Protein AF-A0A858BVH3-F1 (afdb_monomer)

Nearest PDB structures (foldseek):
  2efl-assembly1_A-2  TM=3.278E-01  e=1.982E-01  Homo sapiens
  2efk-assembly1_A-2  TM=3.017E-01  e=2.622E-01  Homo sapiens
  3zx6-assembly1_A  TM=2.547E-01  e=2.622E-01  Archaeoglobus fulgidus DSM 4304
  3ja6-assembly1_I  TM=2.538E-01  e=6.075E-01  Escherichia coli
  3zx6-assembly1_B  TM=1.962E-01  e=3.635E-01  Archaeoglobus fulgidus DSM 4304

Radius of gyration: 40.24 Å; Cα contacts (8 Å, |Δi|>4): 440; chains: 1; bounding box: 74×75×121 Å

Structure (mmCIF, N/CA/C/O backbone):
data_AF-A0A858BVH3-F1
#
_entry.id   AF-A0A858BVH3-F1
#
loop_
_atom_site.group_PDB
_atom_site.id
_atom_site.type_symbol
_atom_site.label_atom_id
_atom_site.label_alt_id
_atom_site.label_comp_id
_atom_site.label_asym_id
_atom_site.label_entity_id
_atom_site.label_seq_id
_atom_site.pdbx_PDB_ins_code
_atom_site.Cartn_x
_atom_site.Cartn_y
_atom_site.Cartn_z
_atom_site.occupancy
_atom_site.B_iso_or_equiv
_atom_site.auth_seq_id
_atom_site.auth_comp_id
_atom_site.auth_asym_id
_atom_site.auth_atom_id
_atom_site.pdbx_PDB_model_num
ATOM 1 N N . MET A 1 1 ? 40.491 -11.466 -85.757 1.00 37.19 1 MET A N 1
ATOM 2 C CA . MET A 1 1 ? 39.131 -11.125 -86.242 1.00 37.19 1 MET A CA 1
ATOM 3 C C . MET A 1 1 ? 38.175 -10.944 -85.047 1.00 37.19 1 MET A C 1
ATOM 5 O O . MET A 1 1 ? 37.737 -11.928 -84.461 1.00 37.19 1 MET A O 1
ATOM 9 N N . LYS A 1 2 ? 37.910 -9.702 -84.601 1.00 41.78 2 LYS A N 1
ATOM 10 C CA . LYS A 1 2 ? 36.981 -9.393 -83.487 1.00 41.78 2 LYS A CA 1
ATOM 11 C C . LYS A 1 2 ? 35.532 -9.495 -83.993 1.00 41.78 2 LYS A C 1
ATOM 13 O O . LYS A 1 2 ? 35.027 -8.545 -84.582 1.00 41.78 2 LYS A O 1
ATOM 18 N N . ARG A 1 3 ? 34.856 -10.633 -83.785 1.00 49.12 3 ARG A N 1
ATOM 19 C CA . ARG A 1 3 ? 33.403 -10.736 -84.029 1.00 49.12 3 ARG A CA 1
ATOM 20 C C . ARG A 1 3 ? 32.674 -9.836 -83.024 1.00 49.12 3 ARG A C 1
ATOM 22 O O . ARG A 1 3 ? 32.683 -10.124 -81.826 1.00 49.12 3 ARG A O 1
ATOM 29 N N . ARG A 1 4 ? 32.108 -8.724 -83.509 1.00 50.09 4 ARG A N 1
ATOM 30 C CA . ARG A 1 4 ? 31.232 -7.832 -82.734 1.00 50.09 4 ARG A CA 1
ATOM 31 C C . ARG A 1 4 ? 30.025 -8.644 -82.255 1.00 50.09 4 ARG A C 1
ATOM 33 O O . ARG A 1 4 ? 29.442 -9.392 -83.036 1.00 50.09 4 ARG A O 1
ATOM 40 N N . LEU A 1 5 ? 29.700 -8.540 -80.967 1.00 52.97 5 LEU A N 1
ATOM 41 C CA . LEU A 1 5 ? 28.503 -9.168 -80.411 1.00 52.97 5 LEU A CA 1
ATOM 42 C C . LEU A 1 5 ? 27.253 -8.602 -81.095 1.00 52.97 5 LEU A C 1
ATOM 44 O O . LEU A 1 5 ? 27.209 -7.414 -81.416 1.00 52.97 5 LEU A O 1
ATOM 48 N N . SER A 1 6 ? 26.213 -9.427 -81.253 1.00 64.69 6 SER A N 1
ATOM 49 C CA . SER A 1 6 ? 24.897 -8.890 -81.594 1.00 64.69 6 SER A CA 1
ATOM 50 C C . SER A 1 6 ? 24.376 -8.077 -80.404 1.00 64.69 6 SER A C 1
ATOM 52 O O . SER A 1 6 ? 24.462 -8.503 -79.245 1.00 64.69 6 SER A O 1
ATOM 54 N N . ILE A 1 7 ? 23.813 -6.907 -80.688 1.00 62.25 7 ILE A N 1
ATOM 55 C CA . ILE A 1 7 ? 23.300 -5.969 -79.679 1.00 62.25 7 ILE A CA 1
ATOM 56 C C . ILE A 1 7 ? 22.256 -6.646 -78.761 1.00 62.25 7 ILE A C 1
ATOM 58 O O . ILE A 1 7 ? 22.158 -6.315 -77.581 1.00 62.25 7 ILE A O 1
ATOM 62 N N . ARG A 1 8 ? 21.515 -7.650 -79.259 1.00 60.47 8 ARG A N 1
ATOM 63 C CA . ARG A 1 8 ? 20.516 -8.411 -78.481 1.00 60.47 8 ARG A CA 1
ATOM 64 C C . ARG A 1 8 ? 21.138 -9.258 -77.368 1.00 60.47 8 ARG A C 1
ATOM 66 O O . ARG A 1 8 ? 20.662 -9.224 -76.239 1.00 60.47 8 ARG A O 1
ATOM 73 N N . THR A 1 9 ? 22.231 -9.962 -77.657 1.00 63.75 9 THR A N 1
ATOM 74 C CA . THR A 1 9 ? 22.931 -10.801 -76.665 1.00 63.75 9 THR A CA 1
ATOM 75 C C . THR A 1 9 ? 23.611 -9.981 -75.567 1.00 63.75 9 THR A C 1
ATOM 77 O O . THR A 1 9 ? 23.635 -10.402 -74.415 1.00 63.75 9 THR A O 1
ATOM 80 N N . GLN A 1 10 ? 24.094 -8.776 -75.889 1.00 63.91 10 GLN A N 1
ATOM 81 C CA . GLN A 1 10 ? 24.651 -7.853 -74.891 1.00 63.91 10 GLN A CA 1
ATOM 82 C C . GLN A 1 10 ? 23.576 -7.322 -73.939 1.00 63.91 10 GLN A C 1
ATOM 84 O O . GLN A 1 10 ? 23.801 -7.265 -72.733 1.00 63.91 10 GLN A O 1
ATOM 89 N N . LYS A 1 11 ? 22.394 -6.983 -74.469 1.00 68.25 11 LYS A N 1
ATOM 90 C CA . LYS A 1 11 ? 21.264 -6.492 -73.670 1.00 68.25 11 LYS A CA 1
ATOM 91 C C . LYS A 1 11 ? 20.731 -7.555 -72.707 1.00 68.25 11 LYS A C 1
ATOM 93 O O . LYS A 1 11 ? 20.539 -7.252 -71.537 1.00 68.25 11 LYS A O 1
ATOM 98 N N . LEU A 1 12 ? 20.560 -8.799 -73.161 1.00 71.31 12 LEU A N 1
ATOM 99 C CA . LEU A 1 12 ? 20.109 -9.901 -72.297 1.00 71.31 12 LEU A CA 1
ATOM 100 C C . LEU A 1 12 ? 21.093 -10.185 -71.156 1.00 71.31 12 LEU A C 1
ATOM 102 O O . LEU A 1 12 ? 20.678 -10.378 -70.016 1.00 71.31 12 LEU A O 1
ATOM 106 N N . MET A 1 13 ? 22.395 -10.146 -71.446 1.00 66.31 13 MET A N 1
ATOM 107 C CA . MET A 1 13 ? 23.430 -10.366 -70.438 1.00 66.31 13 MET A CA 1
ATOM 108 C C . MET A 1 13 ? 23.446 -9.239 -69.399 1.00 66.31 13 MET A C 1
ATOM 110 O O . MET A 1 13 ? 23.455 -9.517 -68.202 1.00 66.31 13 MET A O 1
ATOM 114 N N . ALA A 1 14 ? 23.358 -7.982 -69.844 1.00 69.56 14 ALA A N 1
ATOM 115 C CA . ALA A 1 14 ? 23.254 -6.832 -68.949 1.00 69.56 14 ALA A CA 1
ATOM 116 C C . ALA A 1 14 ? 22.016 -6.931 -68.041 1.00 69.56 14 ALA A C 1
ATOM 118 O O . ALA A 1 14 ? 22.135 -6.764 -66.832 1.00 69.56 14 ALA A O 1
ATOM 119 N N . VAL A 1 15 ? 20.855 -7.294 -68.595 1.00 74.06 15 VAL A N 1
ATOM 120 C CA . VAL A 1 15 ? 19.613 -7.468 -67.825 1.00 74.06 15 VAL A CA 1
ATOM 121 C C . VAL A 1 15 ? 19.731 -8.607 -66.810 1.00 74.06 15 VAL A C 1
ATOM 123 O O . VAL A 1 15 ? 19.368 -8.414 -65.656 1.00 74.06 15 VAL A O 1
ATOM 126 N N . SER A 1 16 ? 20.293 -9.764 -67.182 1.00 70.06 16 SER A N 1
ATOM 127 C CA . SER A 1 16 ? 20.483 -10.879 -66.238 1.00 70.06 16 SER A CA 1
ATOM 128 C C . SER A 1 16 ? 21.439 -10.539 -65.095 1.00 70.06 16 SER A C 1
ATOM 130 O O . SER A 1 16 ? 21.241 -10.994 -63.974 1.00 70.06 16 SER A O 1
ATOM 132 N N . LEU A 1 17 ? 22.454 -9.713 -65.362 1.00 72.75 17 LEU A N 1
ATOM 133 C CA . LEU A 1 17 ? 23.452 -9.322 -64.373 1.00 72.75 17 LEU A CA 1
ATOM 134 C C . LEU A 1 17 ? 22.878 -8.278 -63.405 1.00 72.75 17 LEU A C 1
ATOM 136 O O . LEU A 1 17 ? 23.129 -8.358 -62.207 1.00 72.75 17 LEU A O 1
ATOM 140 N N . ILE A 1 18 ? 22.036 -7.369 -63.907 1.00 74.62 18 ILE A N 1
ATOM 141 C CA . ILE A 1 18 ? 21.257 -6.429 -63.089 1.00 74.62 18 ILE A CA 1
ATOM 142 C C . ILE A 1 18 ? 20.231 -7.178 -62.230 1.00 74.62 18 ILE A C 1
ATOM 144 O O . ILE A 1 18 ? 20.119 -6.900 -61.041 1.00 74.62 18 ILE A O 1
ATOM 148 N N . LEU A 1 19 ? 19.516 -8.153 -62.800 1.00 71.38 19 LEU A N 1
ATOM 149 C CA . LEU A 1 19 ? 18.526 -8.946 -62.071 1.00 71.38 19 LEU A CA 1
ATOM 150 C C . LEU A 1 19 ? 19.187 -9.819 -60.999 1.00 71.38 19 LEU A C 1
ATOM 152 O O . LEU A 1 19 ? 18.694 -9.888 -59.879 1.00 71.38 19 LEU A O 1
ATOM 156 N N . ALA A 1 20 ? 20.332 -10.431 -61.311 1.00 67.69 20 ALA A N 1
ATOM 157 C CA . ALA A 1 20 ? 21.119 -11.170 -60.336 1.00 67.69 20 ALA A CA 1
ATOM 158 C C . ALA A 1 20 ? 21.580 -10.262 -59.195 1.00 67.69 20 ALA A C 1
ATOM 160 O O . ALA A 1 20 ? 21.398 -10.636 -58.046 1.00 67.69 20 ALA A O 1
ATOM 161 N N . LEU A 1 21 ? 22.099 -9.066 -59.502 1.00 68.81 21 LEU A N 1
ATOM 162 C CA . LEU A 1 21 ? 22.533 -8.084 -58.505 1.00 68.81 21 LEU A CA 1
ATOM 163 C C . LEU A 1 21 ? 21.367 -7.598 -57.632 1.00 68.81 21 LEU A C 1
ATOM 165 O O . LEU A 1 21 ? 21.525 -7.478 -56.421 1.00 68.81 21 LEU A O 1
ATOM 169 N N . LEU A 1 22 ? 20.186 -7.390 -58.221 1.00 66.81 22 LEU A N 1
ATOM 170 C CA . LEU A 1 22 ? 18.959 -7.082 -57.486 1.00 66.81 22 LEU A CA 1
ATOM 171 C C . LEU A 1 22 ? 18.534 -8.236 -56.578 1.00 66.81 22 LEU A C 1
ATOM 173 O O . LEU A 1 22 ? 18.167 -7.986 -55.441 1.00 66.81 22 LEU A O 1
ATOM 177 N N . ILE A 1 23 ? 18.613 -9.490 -57.025 1.00 65.69 23 ILE A N 1
ATOM 178 C CA . ILE A 1 23 ? 18.248 -10.648 -56.201 1.00 65.69 23 ILE A CA 1
ATOM 179 C C . ILE A 1 23 ? 19.253 -10.834 -55.055 1.00 65.69 23 ILE A C 1
ATOM 181 O O . ILE A 1 23 ? 18.830 -11.015 -53.919 1.00 65.69 23 ILE A O 1
ATOM 185 N N . THR A 1 24 ? 20.567 -10.719 -55.282 1.00 63.28 24 THR A N 1
ATOM 186 C CA . THR A 1 24 ? 21.549 -10.840 -54.186 1.00 63.28 24 THR A CA 1
ATOM 187 C C . THR A 1 24 ? 21.488 -9.693 -53.185 1.00 63.28 24 THR A C 1
ATOM 189 O O . THR A 1 24 ? 21.790 -9.926 -52.019 1.00 63.28 24 THR A O 1
ATOM 192 N N . PHE A 1 25 ? 21.104 -8.478 -53.589 1.00 63.38 25 PHE A N 1
ATOM 193 C CA . PHE A 1 25 ? 20.964 -7.358 -52.650 1.00 63.38 25 PHE A CA 1
ATOM 194 C C . PHE A 1 25 ? 19.579 -7.272 -51.999 1.00 63.38 25 PHE A C 1
ATOM 196 O O . PHE A 1 25 ? 19.498 -6.997 -50.807 1.00 63.38 25 PHE A O 1
ATOM 203 N N . ALA A 1 26 ? 18.497 -7.512 -52.742 1.00 59.91 26 ALA A N 1
ATOM 204 C CA . ALA A 1 26 ? 17.128 -7.337 -52.255 1.00 59.91 26 ALA A CA 1
ATOM 205 C C . ALA A 1 26 ? 16.544 -8.600 -51.603 1.00 59.91 26 ALA A C 1
ATOM 207 O O . ALA A 1 26 ? 15.734 -8.488 -50.689 1.00 59.91 26 ALA A O 1
ATOM 208 N N . CYS A 1 27 ? 16.944 -9.807 -52.019 1.00 57.19 27 CYS A N 1
ATOM 209 C CA . CYS A 1 27 ? 16.386 -11.041 -51.457 1.00 57.19 27 CYS A CA 1
ATOM 210 C C . CYS A 1 27 ? 16.773 -11.264 -49.982 1.00 57.19 27 CYS A C 1
ATOM 212 O O . CYS A 1 27 ? 15.894 -11.657 -49.217 1.00 57.19 27 CYS A O 1
ATOM 214 N N . PRO A 1 28 ? 18.002 -10.943 -49.521 1.00 58.09 28 PRO A N 1
ATOM 215 C CA . PRO A 1 28 ? 18.318 -10.973 -48.091 1.00 58.09 28 PRO A CA 1
ATOM 216 C C . PRO A 1 28 ? 17.489 -9.976 -47.268 1.00 58.09 28 PRO A C 1
ATOM 218 O O . PRO A 1 28 ? 17.158 -10.262 -46.125 1.00 58.09 28 PRO A O 1
ATOM 221 N N . TRP A 1 29 ? 17.099 -8.836 -47.854 1.00 53.09 29 TRP A N 1
ATOM 222 C CA . TRP A 1 29 ? 16.215 -7.857 -47.203 1.00 53.09 29 TRP A CA 1
ATOM 223 C C . TRP A 1 29 ? 14.761 -8.344 -47.090 1.00 53.09 29 TRP A C 1
ATOM 225 O O . TRP A 1 29 ? 14.029 -7.885 -46.218 1.00 53.09 29 TRP A O 1
ATOM 235 N N . LEU A 1 30 ? 14.333 -9.255 -47.969 1.00 51.47 30 LEU A N 1
ATOM 236 C CA . LEU A 1 30 ? 12.972 -9.798 -48.000 1.00 51.47 30 LEU A CA 1
ATOM 237 C C . LEU A 1 30 ? 12.827 -11.114 -47.214 1.00 51.47 30 LEU A C 1
ATOM 239 O O . LEU A 1 30 ? 11.741 -11.388 -46.710 1.00 51.47 30 LEU A O 1
ATOM 243 N N . ALA A 1 31 ? 13.888 -11.925 -47.121 1.00 50.78 31 ALA A N 1
ATOM 244 C CA . ALA A 1 31 ? 13.842 -13.275 -46.547 1.00 50.78 31 ALA A CA 1
ATOM 245 C C . ALA A 1 31 ? 13.867 -13.303 -45.010 1.00 50.78 31 ALA A C 1
ATOM 247 O O . ALA A 1 31 ? 13.217 -14.149 -44.402 1.00 50.78 31 ALA A O 1
ATOM 248 N N . GLU A 1 32 ? 14.563 -12.363 -44.373 1.00 50.22 32 GLU A N 1
ATOM 249 C CA . GLU A 1 32 ? 14.630 -12.260 -42.915 1.00 50.22 32 GLU A CA 1
ATOM 250 C C . GLU A 1 32 ? 14.081 -10.901 -42.501 1.00 50.22 32 GLU A C 1
ATOM 252 O O . GLU A 1 32 ? 14.808 -9.930 -42.293 1.00 50.22 32 GLU A O 1
ATOM 257 N N . GLY A 1 33 ? 12.753 -10.802 -42.428 1.00 50.38 33 GLY A N 1
ATOM 258 C CA . GLY A 1 33 ? 12.123 -9.619 -41.864 1.00 50.38 33 GLY A CA 1
ATOM 259 C C . GLY A 1 33 ? 12.747 -9.296 -40.502 1.00 50.38 33 GLY A C 1
ATOM 260 O O . GLY A 1 33 ? 12.767 -10.163 -39.629 1.00 50.38 33 GLY A O 1
ATOM 261 N N . ARG A 1 34 ? 13.147 -8.023 -40.327 1.00 60.69 34 ARG A N 1
ATOM 262 C CA . ARG A 1 34 ? 13.648 -7.362 -39.096 1.00 60.69 34 ARG A CA 1
ATOM 263 C C . ARG A 1 34 ? 15.181 -7.267 -38.991 1.00 60.69 34 ARG A C 1
ATOM 265 O O . ARG A 1 34 ? 15.801 -7.828 -38.094 1.00 60.69 34 ARG A O 1
ATOM 272 N N . THR A 1 35 ? 15.785 -6.456 -39.859 1.00 63.06 35 THR A N 1
ATOM 273 C CA . THR A 1 35 ? 17.241 -6.234 -39.974 1.00 63.06 35 THR A CA 1
ATOM 274 C C . THR A 1 35 ? 17.842 -5.292 -38.917 1.00 63.06 35 THR A C 1
ATOM 276 O O . THR A 1 35 ? 18.883 -4.682 -39.159 1.00 63.06 35 THR A O 1
ATOM 279 N N . GLY A 1 36 ? 17.218 -5.120 -37.750 1.00 74.19 36 GLY A N 1
ATOM 280 C CA . GLY A 1 36 ? 17.756 -4.234 -36.720 1.00 74.19 36 GLY A CA 1
ATOM 281 C C . GLY A 1 36 ? 17.126 -4.384 -35.343 1.00 74.19 36 GLY A C 1
ATOM 282 O O . GLY A 1 36 ? 16.128 -5.085 -35.153 1.00 74.19 36 GLY A O 1
ATOM 283 N N . SER A 1 37 ? 17.736 -3.732 -34.364 1.00 85.62 37 SER A N 1
ATOM 284 C CA . SER A 1 37 ? 17.243 -3.680 -32.996 1.00 85.62 37 SER A CA 1
ATOM 285 C C . SER A 1 37 ? 17.639 -2.373 -32.319 1.00 85.62 37 SER A C 1
ATOM 287 O O . SER A 1 37 ? 18.679 -1.786 -32.618 1.00 85.62 37 SER A O 1
ATOM 289 N N . ALA A 1 38 ? 16.794 -1.909 -31.402 1.00 90.69 38 ALA A N 1
ATOM 290 C CA . ALA A 1 38 ? 17.162 -0.869 -30.453 1.00 90.69 38 ALA A CA 1
ATOM 291 C C . ALA A 1 38 ? 17.469 -1.501 -29.096 1.00 90.69 38 ALA A C 1
ATOM 293 O O . ALA A 1 38 ? 16.619 -2.192 -28.533 1.00 90.69 38 ALA A O 1
ATOM 294 N N . THR A 1 39 ? 18.649 -1.220 -28.564 1.00 90.31 39 THR A N 1
ATOM 295 C CA . THR A 1 39 ? 19.112 -1.713 -27.270 1.00 90.31 39 THR A CA 1
ATOM 296 C C . THR A 1 39 ? 19.153 -0.569 -26.266 1.00 90.31 39 THR A C 1
ATOM 298 O O . THR A 1 39 ? 19.660 0.510 -26.570 1.00 90.31 39 THR A O 1
ATOM 301 N N . THR A 1 40 ? 18.652 -0.821 -25.060 1.00 92.69 40 THR A N 1
ATOM 302 C CA . THR A 1 40 ? 18.800 0.059 -23.897 1.00 92.69 40 THR A CA 1
ATOM 303 C C . THR A 1 40 ? 19.316 -0.757 -22.720 1.00 92.69 40 THR A C 1
ATOM 305 O O . THR A 1 40 ? 18.850 -1.870 -22.493 1.00 92.69 40 THR A O 1
ATOM 308 N N . TYR A 1 41 ? 20.258 -0.202 -21.961 1.00 90.12 41 TYR A N 1
ATOM 309 C CA . TYR A 1 41 ? 20.779 -0.835 -20.750 1.00 90.12 41 TYR A CA 1
ATOM 310 C C . TYR A 1 41 ? 20.089 -0.244 -19.525 1.00 90.12 41 TYR A C 1
ATOM 312 O O . TYR A 1 41 ? 19.998 0.981 -19.416 1.00 90.12 41 TYR A O 1
ATOM 320 N N . ILE A 1 42 ? 19.624 -1.106 -18.625 1.00 90.62 42 ILE A N 1
ATOM 321 C CA . ILE A 1 42 ? 19.049 -0.739 -17.330 1.00 90.62 42 ILE A CA 1
ATOM 322 C C . ILE A 1 42 ? 19.955 -1.310 -16.246 1.00 90.62 42 ILE A C 1
ATOM 324 O O . ILE A 1 42 ? 20.278 -2.494 -16.288 1.00 90.62 42 ILE A O 1
ATOM 328 N N . SER A 1 43 ? 20.329 -0.483 -15.277 1.00 89.62 43 SER A N 1
ATOM 329 C CA . SER A 1 43 ? 20.987 -0.929 -14.051 1.00 89.62 43 SER A CA 1
ATOM 330 C C . SER A 1 43 ? 20.131 -0.535 -12.856 1.00 89.62 43 SER A C 1
ATOM 332 O O . SER A 1 43 ? 19.793 0.639 -12.682 1.00 89.62 43 SER A O 1
ATOM 334 N N . LEU A 1 44 ? 19.745 -1.539 -12.077 1.00 89.56 44 LEU A N 1
ATOM 335 C CA . LEU A 1 44 ? 18.963 -1.442 -10.855 1.00 89.56 44 LEU A CA 1
ATOM 336 C C . LEU A 1 44 ? 19.913 -1.681 -9.684 1.00 89.56 44 LEU A C 1
ATOM 338 O O . LEU A 1 44 ? 20.411 -2.791 -9.514 1.00 89.56 44 LEU A O 1
ATOM 342 N N . ALA A 1 45 ? 20.184 -0.643 -8.897 1.00 85.12 45 ALA A N 1
ATOM 343 C CA . ALA A 1 45 ? 21.139 -0.704 -7.791 1.00 85.12 45 ALA A CA 1
ATOM 344 C C . ALA A 1 45 ? 20.500 -0.410 -6.423 1.00 85.12 45 ALA A C 1
ATOM 346 O O . ALA A 1 45 ? 21.199 -0.010 -5.496 1.00 85.12 45 ALA A O 1
ATOM 347 N N . PHE A 1 46 ? 19.179 -0.559 -6.298 1.00 84.25 46 PHE A N 1
ATOM 348 C CA . PHE A 1 46 ? 18.479 -0.415 -5.021 1.00 84.25 46 PHE A CA 1
ATOM 349 C C . PHE A 1 46 ? 18.674 -1.633 -4.112 1.00 84.25 46 PHE A C 1
ATOM 351 O O . PHE A 1 46 ? 19.083 -2.707 -4.554 1.00 84.25 46 PHE A O 1
ATOM 358 N N . ASP A 1 47 ? 18.400 -1.450 -2.827 1.00 81.88 47 ASP A N 1
ATOM 359 C CA . ASP A 1 47 ? 18.667 -2.460 -1.805 1.00 81.88 47 ASP A CA 1
ATOM 360 C C . ASP A 1 47 ? 17.753 -3.684 -2.024 1.00 81.88 47 ASP A C 1
ATOM 362 O O . ASP A 1 47 ? 16.588 -3.535 -2.387 1.00 81.88 47 ASP A O 1
ATOM 366 N N . GLY A 1 48 ? 18.292 -4.899 -1.871 1.00 80.94 48 GLY A N 1
ATOM 367 C CA . GLY A 1 48 ? 17.578 -6.161 -2.133 1.00 80.94 48 GLY A CA 1
ATOM 368 C C . GLY A 1 48 ? 17.740 -6.732 -3.550 1.00 80.94 48 GLY A C 1
ATOM 369 O O . GLY A 1 48 ? 17.658 -7.947 -3.724 1.00 80.94 48 GLY A O 1
ATOM 370 N N . ILE A 1 49 ? 18.097 -5.925 -4.560 1.00 83.62 49 ILE A N 1
ATOM 371 C CA . ILE A 1 49 ? 18.206 -6.413 -5.952 1.00 83.62 49 ILE A CA 1
ATOM 372 C C . ILE A 1 49 ? 19.264 -7.515 -6.134 1.00 83.62 49 ILE A C 1
ATOM 374 O O . ILE A 1 49 ? 19.086 -8.437 -6.929 1.00 83.62 49 ILE A O 1
ATOM 378 N N . GLY A 1 50 ? 20.357 -7.450 -5.365 1.00 77.44 50 GLY A N 1
ATOM 379 C CA . GLY A 1 50 ? 21.414 -8.467 -5.359 1.00 77.44 50 GLY A CA 1
ATOM 380 C C . GLY A 1 50 ? 20.981 -9.801 -4.746 1.00 77.44 50 GLY A C 1
ATOM 381 O O . GLY A 1 50 ? 21.613 -10.820 -5.002 1.00 77.44 50 GLY A O 1
ATOM 382 N N . GLU A 1 51 ? 19.890 -9.802 -3.985 1.00 81.38 51 GLU A N 1
ATOM 383 C CA . GLU A 1 51 ? 19.264 -10.985 -3.388 1.00 81.38 51 GLU A CA 1
ATOM 384 C C . GLU A 1 51 ? 18.064 -11.471 -4.219 1.00 81.38 51 GLU A C 1
ATOM 386 O O . GLU A 1 51 ? 17.369 -12.402 -3.825 1.00 81.38 51 GLU A O 1
ATOM 391 N N . GLY A 1 52 ? 17.813 -10.852 -5.381 1.00 82.56 52 GLY A N 1
ATOM 392 C CA . GLY A 1 52 ? 16.649 -11.158 -6.210 1.00 82.56 52 GLY A CA 1
ATOM 393 C C . GLY A 1 52 ? 15.347 -10.596 -5.649 1.00 82.56 52 GLY A C 1
ATOM 394 O O . GLY A 1 52 ? 14.279 -11.127 -5.962 1.00 82.56 52 GLY A O 1
ATOM 395 N N . LEU A 1 53 ? 15.432 -9.549 -4.824 1.00 86.75 53 LEU A N 1
ATOM 396 C CA . LEU A 1 53 ? 14.287 -8.885 -4.219 1.00 86.75 53 LEU A CA 1
ATOM 397 C C . LEU A 1 53 ? 13.996 -7.531 -4.880 1.00 86.75 53 LEU A C 1
ATOM 399 O O . LEU A 1 53 ? 14.897 -6.829 -5.343 1.00 86.75 53 LEU A O 1
ATOM 403 N N . ASP A 1 54 ? 12.719 -7.168 -4.936 1.00 86.69 54 ASP A N 1
ATOM 404 C CA . ASP A 1 54 ? 12.262 -5.841 -5.329 1.00 86.69 54 ASP A CA 1
ATOM 405 C C . ASP A 1 54 ? 12.485 -4.831 -4.185 1.00 86.69 54 ASP A C 1
ATOM 407 O O . ASP A 1 54 ? 12.876 -5.181 -3.070 1.00 86.69 54 ASP A O 1
ATOM 411 N N . SER A 1 55 ? 12.190 -3.552 -4.431 1.00 80.88 55 SER A N 1
ATOM 412 C CA . SER A 1 55 ? 12.331 -2.484 -3.426 1.00 80.88 55 SER A CA 1
ATOM 413 C C . SER A 1 55 ? 11.419 -2.624 -2.192 1.00 80.88 55 SER A C 1
ATOM 415 O O . SER A 1 55 ? 11.452 -1.775 -1.303 1.00 80.88 55 SER A O 1
ATOM 417 N N . LYS A 1 56 ? 10.548 -3.636 -2.161 1.00 78.31 56 LYS A N 1
ATOM 418 C CA . LYS A 1 56 ? 9.634 -3.960 -1.062 1.00 78.31 56 LYS A CA 1
ATOM 419 C C . LYS A 1 56 ? 9.996 -5.273 -0.360 1.00 78.31 56 LYS A C 1
ATOM 421 O O . LYS A 1 56 ? 9.338 -5.614 0.621 1.00 78.31 56 LYS A O 1
ATOM 426 N N . GLY A 1 57 ? 11.012 -5.991 -0.837 1.00 79.25 57 GLY A N 1
ATOM 427 C CA . GLY A 1 57 ? 11.410 -7.296 -0.318 1.00 79.25 57 GLY A CA 1
ATOM 428 C C . GLY A 1 57 ? 10.641 -8.486 -0.906 1.00 79.25 57 GLY A C 1
ATOM 429 O O . GLY A 1 57 ? 10.791 -9.594 -0.397 1.00 79.25 57 GLY A O 1
ATOM 430 N N . ASN A 1 58 ? 9.825 -8.300 -1.950 1.00 84.62 58 ASN A N 1
ATOM 431 C CA . ASN A 1 58 ? 9.221 -9.409 -2.701 1.00 84.62 58 ASN A CA 1
ATOM 432 C C . ASN A 1 58 ? 10.188 -9.927 -3.767 1.00 84.62 58 ASN A C 1
ATOM 434 O O . ASN A 1 58 ? 11.193 -9.291 -4.054 1.00 84.62 58 ASN A O 1
ATOM 438 N N . HIS A 1 59 ? 9.875 -11.051 -4.411 1.00 87.25 59 HIS A N 1
ATOM 439 C CA . HIS A 1 59 ? 10.690 -11.551 -5.518 1.00 87.25 59 HIS A CA 1
ATOM 440 C C . HIS A 1 59 ? 10.666 -10.594 -6.720 1.00 87.25 59 HIS A C 1
ATOM 442 O O . HIS A 1 59 ? 9.599 -10.216 -7.197 1.00 87.25 59 HIS A O 1
ATOM 448 N N . PHE A 1 60 ? 11.844 -10.234 -7.225 1.00 88.81 60 PHE A N 1
ATOM 449 C CA . PHE A 1 60 ? 11.989 -9.364 -8.386 1.00 88.81 60 PHE A CA 1
ATOM 450 C C . PHE A 1 60 ? 11.885 -10.149 -9.700 1.00 88.81 60 PHE A C 1
ATOM 452 O O . PHE A 1 60 ? 12.681 -11.056 -9.947 1.00 88.81 60 PHE A O 1
ATOM 459 N N . ASP A 1 61 ? 10.976 -9.739 -10.591 1.00 89.88 61 ASP A N 1
ATOM 460 C CA . ASP A 1 61 ? 10.873 -10.279 -11.952 1.00 89.88 61 ASP A CA 1
ATOM 461 C C . ASP A 1 61 ? 11.018 -9.183 -13.019 1.00 89.88 61 ASP A C 1
ATOM 463 O O . ASP A 1 61 ? 10.097 -8.424 -13.318 1.00 89.88 61 ASP A O 1
ATOM 467 N N . ILE A 1 62 ? 12.171 -9.154 -13.693 1.00 89.75 62 ILE A N 1
ATOM 468 C CA . ILE A 1 62 ? 12.409 -8.240 -14.820 1.00 89.75 62 ILE A CA 1
ATOM 469 C C . ILE A 1 62 ? 11.416 -8.445 -15.978 1.00 89.75 62 ILE A C 1
ATOM 471 O O . ILE A 1 62 ? 11.210 -7.532 -16.781 1.00 89.75 62 ILE A O 1
ATOM 475 N N . ASN A 1 63 ? 10.781 -9.618 -16.106 1.00 90.81 63 ASN A N 1
ATOM 476 C CA . ASN A 1 63 ? 9.801 -9.865 -17.165 1.00 90.81 63 ASN A CA 1
ATOM 477 C C . ASN A 1 63 ? 8.523 -9.041 -16.998 1.00 90.81 63 ASN A C 1
ATOM 479 O O . ASN A 1 63 ? 7.777 -8.914 -17.975 1.00 90.81 63 ASN A O 1
ATOM 483 N N . GLU A 1 64 ? 8.303 -8.409 -15.843 1.00 92.06 64 GLU A N 1
ATOM 484 C CA . GLU A 1 64 ? 7.226 -7.440 -15.649 1.00 92.06 64 GLU A CA 1
ATOM 485 C C . GLU A 1 64 ? 7.269 -6.299 -16.671 1.00 92.06 64 GLU A C 1
ATOM 487 O O . GLU A 1 64 ? 6.214 -5.812 -17.068 1.00 92.06 64 GLU A O 1
ATOM 492 N N . ILE A 1 65 ? 8.438 -5.948 -17.228 1.00 92.94 65 ILE A N 1
ATOM 493 C CA . ILE A 1 65 ? 8.558 -4.976 -18.336 1.00 92.94 65 ILE A CA 1
ATOM 494 C C . ILE A 1 65 ? 7.701 -5.338 -19.566 1.00 92.94 65 ILE A C 1
ATOM 496 O O . ILE A 1 65 ? 7.357 -4.477 -20.377 1.00 92.94 65 ILE A O 1
ATOM 500 N N . LYS A 1 66 ? 7.340 -6.618 -19.717 1.00 93.31 66 LYS A N 1
ATOM 501 C CA . LYS A 1 66 ? 6.486 -7.150 -20.790 1.00 93.31 66 LYS A CA 1
ATOM 502 C C . LYS A 1 66 ? 5.002 -7.222 -20.407 1.00 93.31 66 LYS A C 1
ATOM 504 O O . LYS A 1 66 ? 4.218 -7.794 -21.171 1.00 93.31 66 LYS A O 1
ATOM 509 N N . ASN A 1 67 ? 4.609 -6.698 -19.246 1.00 93.69 67 ASN A N 1
ATOM 510 C CA . ASN A 1 67 ? 3.220 -6.650 -18.800 1.00 93.69 67 ASN A CA 1
ATOM 511 C C . ASN A 1 67 ? 2.362 -5.855 -19.801 1.00 93.69 67 ASN A C 1
ATOM 513 O O . ASN A 1 67 ? 2.760 -4.798 -20.293 1.00 93.69 67 ASN A O 1
ATOM 517 N N . GLU A 1 68 ? 1.170 -6.366 -20.106 1.00 94.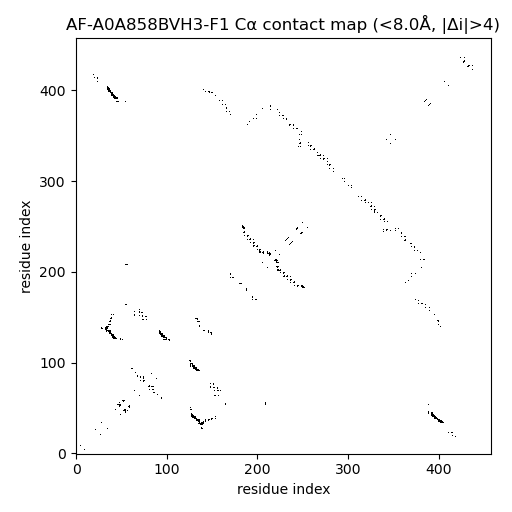06 68 GLU A N 1
ATOM 518 C CA . GLU A 1 68 ? 0.256 -5.777 -21.083 1.00 94.06 68 GLU A CA 1
ATOM 519 C C . GLU A 1 68 ? -0.088 -4.311 -20.774 1.00 94.06 68 GLU A C 1
ATOM 521 O O . GLU A 1 68 ? -0.169 -3.502 -21.699 1.00 94.06 68 GLU A O 1
ATOM 526 N N . GLU A 1 69 ? -0.237 -3.939 -19.499 1.00 92.88 69 GLU A N 1
ATOM 527 C CA . GLU A 1 69 ? -0.519 -2.552 -19.105 1.00 92.88 69 GLU A CA 1
ATOM 528 C C . GLU A 1 69 ? 0.624 -1.600 -19.476 1.00 92.88 69 GLU A C 1
ATOM 530 O O . GLU A 1 69 ? 0.377 -0.503 -19.985 1.00 92.88 69 GLU A O 1
ATOM 535 N N . ILE A 1 70 ? 1.874 -2.035 -19.278 1.00 94.56 70 ILE A N 1
ATOM 536 C CA . ILE A 1 70 ? 3.070 -1.273 -19.658 1.00 94.56 70 ILE A CA 1
ATOM 537 C C . ILE A 1 70 ? 3.102 -1.132 -21.176 1.00 94.56 70 ILE A C 1
ATOM 539 O O . ILE A 1 70 ? 3.180 -0.023 -21.701 1.00 94.56 70 ILE A O 1
ATOM 543 N N . LEU A 1 71 ? 2.955 -2.241 -21.904 1.00 94.69 71 LEU A N 1
ATOM 544 C CA . LEU A 1 71 ? 3.026 -2.243 -23.365 1.00 94.69 71 LEU A CA 1
ATOM 545 C C . LEU A 1 71 ? 1.918 -1.395 -24.010 1.00 94.69 71 LEU A C 1
ATOM 547 O O . LEU A 1 71 ? 2.179 -0.701 -24.994 1.00 94.69 71 LEU A O 1
ATOM 551 N N . LYS A 1 72 ? 0.706 -1.372 -23.440 1.00 94.38 72 LYS A N 1
ATOM 552 C CA . LYS A 1 72 ? -0.373 -0.463 -23.866 1.00 94.38 72 LYS A CA 1
ATOM 553 C C . LYS A 1 72 ? 0.034 1.005 -23.718 1.00 94.38 72 LYS A C 1
ATOM 555 O O . LYS A 1 72 ? -0.133 1.775 -24.665 1.00 94.38 72 LYS A O 1
ATOM 560 N N . LYS A 1 73 ? 0.602 1.394 -22.570 1.00 93.94 73 LYS A N 1
ATOM 561 C CA . LYS A 1 73 ? 1.092 2.767 -22.342 1.00 93.94 73 LYS A CA 1
ATOM 562 C C . LYS A 1 73 ? 2.230 3.130 -23.294 1.00 93.94 73 LYS A C 1
ATOM 564 O O . LYS A 1 73 ? 2.209 4.212 -23.874 1.00 93.94 73 LYS A O 1
ATOM 569 N N . VAL A 1 74 ? 3.159 2.207 -23.547 1.00 93.94 74 VAL A N 1
ATOM 570 C CA . VAL A 1 74 ? 4.257 2.392 -24.511 1.00 93.94 74 VAL A CA 1
ATOM 571 C C . VAL A 1 74 ? 3.719 2.667 -25.914 1.00 93.94 74 VAL A C 1
ATOM 573 O O . VAL A 1 74 ? 4.140 3.624 -26.567 1.00 93.94 74 VAL A O 1
ATOM 576 N N . LEU A 1 75 ? 2.765 1.865 -26.391 1.00 92.19 75 LEU A N 1
ATOM 577 C CA . LEU A 1 75 ? 2.170 2.039 -27.720 1.00 92.19 75 LEU A CA 1
ATOM 578 C C . LEU A 1 75 ? 1.397 3.357 -27.839 1.00 92.19 75 LEU A C 1
ATOM 580 O O . LEU A 1 75 ? 1.528 4.050 -28.852 1.00 92.19 75 LEU A O 1
ATOM 584 N N . LYS A 1 76 ? 0.669 3.745 -26.789 1.00 93.06 76 LYS A N 1
ATOM 585 C CA . LYS A 1 76 ? -0.027 5.034 -26.711 1.00 93.06 76 LYS A CA 1
ATOM 586 C C . LYS A 1 76 ? 0.954 6.211 -26.753 1.00 93.06 76 LYS A C 1
ATOM 588 O O . LYS A 1 76 ? 0.842 7.080 -27.614 1.00 93.06 76 LYS A O 1
ATOM 593 N N . ASN A 1 77 ? 1.980 6.202 -25.900 1.00 91.31 77 ASN A N 1
ATOM 594 C CA . ASN A 1 77 ? 2.966 7.289 -25.785 1.00 91.31 77 ASN A CA 1
ATOM 595 C C . ASN A 1 77 ? 3.866 7.408 -27.025 1.00 91.31 77 ASN A C 1
ATOM 597 O O . ASN A 1 77 ? 4.378 8.481 -27.355 1.00 91.31 77 ASN A O 1
ATOM 601 N N . THR A 1 78 ? 4.046 6.312 -27.762 1.00 88.62 78 THR A N 1
ATOM 602 C CA . THR A 1 78 ? 4.784 6.320 -29.030 1.00 88.62 78 THR A CA 1
ATOM 603 C C . THR A 1 78 ? 3.921 6.709 -30.232 1.00 88.62 78 THR A C 1
ATOM 605 O O . THR A 1 78 ? 4.498 7.132 -31.240 1.00 88.62 78 THR A O 1
ATOM 608 N N . GLY A 1 79 ? 2.587 6.652 -30.119 1.00 87.38 79 GLY A N 1
ATOM 609 C CA . GLY A 1 79 ? 1.631 6.883 -31.209 1.00 87.38 79 GLY A CA 1
ATOM 610 C C . GLY A 1 79 ? 1.478 5.684 -32.154 1.00 87.38 79 GLY A C 1
ATOM 611 O O . GLY A 1 79 ? 1.127 5.855 -33.319 1.00 87.38 79 GLY A O 1
ATOM 612 N N . LEU A 1 80 ? 1.798 4.475 -31.682 1.00 85.50 80 LEU A N 1
ATOM 613 C CA . LEU A 1 80 ? 1.861 3.244 -32.481 1.00 85.50 80 LEU A CA 1
ATOM 614 C C . LEU A 1 80 ? 0.711 2.259 -32.208 1.00 85.50 80 LEU A C 1
ATOM 616 O O . LEU A 1 80 ? 0.664 1.192 -32.816 1.00 85.50 80 LEU A O 1
ATOM 620 N N . GLU A 1 81 ? -0.243 2.630 -31.356 1.00 86.88 81 GLU A N 1
ATOM 621 C CA . GLU A 1 81 ? -1.409 1.825 -30.949 1.00 86.88 81 GLU A CA 1
ATOM 622 C C . GLU A 1 81 ? -2.293 1.327 -32.106 1.00 86.88 81 GLU A C 1
ATOM 624 O O . GLU A 1 81 ? -2.883 0.257 -32.018 1.00 86.88 81 GLU A O 1
ATOM 629 N N . LYS A 1 82 ? -2.362 2.069 -33.219 1.00 84.50 82 LYS A N 1
ATOM 630 C CA . LYS A 1 82 ? -3.130 1.668 -34.414 1.00 84.50 82 LYS A CA 1
ATOM 631 C C . LYS A 1 82 ? -2.384 0.679 -35.307 1.00 84.50 82 LYS A C 1
ATOM 633 O O . LYS A 1 82 ? -2.971 0.133 -36.235 1.00 84.50 82 LYS A O 1
ATOM 638 N N . LYS A 1 83 ? -1.078 0.522 -35.087 1.00 80.31 83 LYS A N 1
ATOM 639 C CA . LYS A 1 83 ? -0.181 -0.233 -35.966 1.00 80.31 83 LYS A CA 1
ATOM 640 C C . LYS A 1 83 ? 0.278 -1.545 -35.341 1.00 80.31 83 LYS A C 1
ATOM 642 O O . LYS A 1 83 ? 0.562 -2.473 -36.089 1.00 80.31 83 LYS A O 1
ATOM 647 N N . TYR A 1 84 ? 0.352 -1.611 -34.011 1.00 82.88 84 TYR A N 1
ATOM 648 C CA . TYR A 1 84 ? 0.785 -2.802 -33.286 1.00 82.88 84 TYR A CA 1
ATOM 649 C C . TYR A 1 84 ? -0.065 -3.059 -32.058 1.00 82.88 84 TYR A C 1
ATOM 651 O O . TYR A 1 84 ? -0.559 -2.138 -31.410 1.00 82.88 84 TYR A O 1
ATOM 659 N N . THR A 1 85 ? -0.152 -4.332 -31.706 1.00 88.69 85 THR A N 1
ATOM 660 C CA . THR A 1 85 ? -0.766 -4.803 -30.470 1.00 88.69 85 THR A CA 1
ATOM 661 C C . THR A 1 85 ? 0.290 -5.006 -29.373 1.00 88.69 85 THR A C 1
ATOM 663 O O . THR A 1 85 ? 1.467 -5.250 -29.672 1.00 88.69 85 THR A O 1
ATOM 666 N N . PRO A 1 86 ? -0.103 -4.974 -28.086 1.00 90.81 86 PRO A N 1
ATOM 667 C CA . PRO A 1 86 ? 0.785 -5.328 -26.978 1.00 90.81 86 PRO A CA 1
ATOM 668 C C . PRO A 1 86 ? 1.447 -6.702 -27.153 1.00 90.81 86 PRO A C 1
ATOM 670 O O . PRO A 1 86 ? 2.631 -6.856 -26.867 1.00 90.81 86 PRO A O 1
ATOM 673 N N . GLN A 1 87 ? 0.721 -7.685 -27.694 1.00 89.50 87 GLN A N 1
ATOM 674 C CA . GLN A 1 87 ? 1.234 -9.038 -27.913 1.00 89.50 87 GLN A CA 1
ATOM 675 C C . GLN A 1 87 ? 2.341 -9.082 -28.977 1.00 89.50 87 GLN A C 1
ATOM 677 O O . GLN A 1 87 ? 3.364 -9.744 -28.791 1.00 89.50 87 GLN A O 1
ATOM 682 N N . GLU A 1 88 ? 2.181 -8.339 -30.074 1.00 87.19 88 GLU A N 1
ATOM 683 C CA . GLU A 1 88 ? 3.221 -8.223 -31.101 1.00 87.19 88 GLU A CA 1
ATOM 684 C C . GLU A 1 88 ? 4.470 -7.517 -30.582 1.00 87.19 88 GLU A C 1
ATOM 686 O O . GLU A 1 88 ? 5.576 -7.839 -31.018 1.00 87.19 88 GLU A O 1
ATOM 691 N N . LEU A 1 89 ? 4.304 -6.551 -29.675 1.00 88.50 89 LEU A N 1
ATOM 692 C CA . LEU A 1 89 ? 5.423 -5.874 -29.037 1.00 88.50 89 LEU A CA 1
ATOM 693 C C . LEU A 1 89 ? 6.131 -6.797 -28.033 1.00 88.50 89 LEU A C 1
ATOM 695 O O . LEU A 1 89 ? 7.356 -6.899 -28.057 1.00 88.50 89 LEU A O 1
ATOM 699 N N . LYS A 1 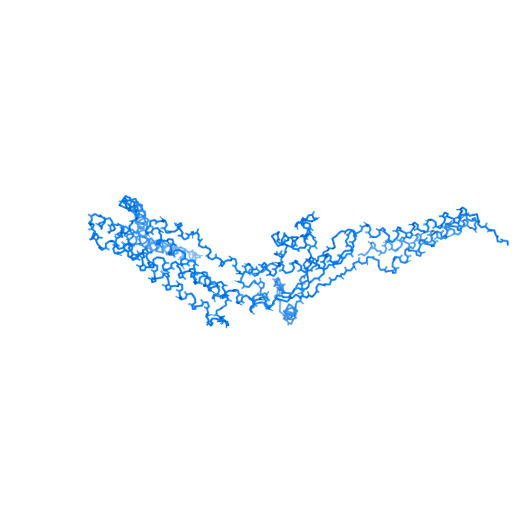90 ? 5.375 -7.543 -27.222 1.00 91.19 90 LYS A N 1
ATOM 700 C CA . LYS A 1 90 ? 5.898 -8.513 -26.247 1.00 91.19 90 LYS A CA 1
ATOM 701 C C . LYS A 1 90 ? 6.865 -9.513 -26.877 1.00 91.19 90 LYS A C 1
ATOM 703 O O . LYS A 1 90 ? 7.946 -9.745 -26.343 1.00 91.19 90 LYS A O 1
ATOM 708 N N . GLN A 1 91 ? 6.516 -10.059 -28.043 1.00 88.88 91 GLN A N 1
ATOM 709 C CA . GLN A 1 91 ? 7.347 -11.024 -28.780 1.00 88.88 91 GLN A CA 1
ATOM 710 C C . GLN A 1 91 ? 8.652 -10.430 -29.341 1.00 88.88 91 GLN A C 1
ATOM 712 O O . GLN A 1 91 ? 9.542 -11.166 -29.770 1.00 88.88 91 GLN A O 1
ATOM 717 N N . ARG A 1 92 ? 8.772 -9.100 -29.383 1.00 86.56 92 ARG A N 1
ATOM 718 C CA . ARG A 1 92 ? 9.944 -8.390 -29.918 1.00 86.56 92 ARG A CA 1
ATOM 719 C C . ARG A 1 92 ? 10.910 -7.938 -28.835 1.00 86.56 92 ARG A C 1
ATOM 721 O O . ARG A 1 92 ? 12.029 -7.566 -29.179 1.00 86.56 92 ARG A O 1
ATOM 728 N N . ILE A 1 93 ? 10.485 -7.965 -27.574 1.00 90.81 93 ILE A N 1
ATOM 729 C CA . ILE A 1 93 ? 11.305 -7.584 -26.430 1.00 90.81 93 ILE A CA 1
ATOM 730 C C . ILE A 1 93 ? 12.128 -8.796 -25.997 1.00 90.81 93 ILE A C 1
ATOM 732 O O . ILE A 1 93 ? 11.593 -9.817 -25.556 1.00 90.81 93 ILE A O 1
ATOM 736 N N . VAL A 1 94 ? 13.442 -8.661 -26.097 1.00 90.56 94 VAL A N 1
ATOM 737 C CA . VAL A 1 94 ? 14.414 -9.596 -25.534 1.00 90.56 94 VAL A CA 1
ATOM 738 C C . VAL A 1 94 ? 15.051 -8.924 -24.327 1.00 90.56 94 VAL A C 1
ATOM 740 O O . VAL A 1 94 ? 15.380 -7.742 -24.376 1.00 90.56 94 VAL A O 1
ATOM 743 N N . ILE A 1 95 ? 15.158 -9.676 -23.239 1.00 89.75 95 ILE A N 1
ATOM 744 C CA . ILE A 1 95 ? 15.768 -9.237 -21.988 1.00 89.75 95 ILE A CA 1
ATOM 745 C C . ILE A 1 95 ? 16.967 -10.148 -21.790 1.00 89.75 95 ILE A C 1
ATOM 747 O O . ILE A 1 95 ? 16.789 -11.366 -21.723 1.00 89.75 95 ILE A O 1
ATOM 751 N N . THR A 1 96 ? 18.158 -9.570 -21.722 1.00 87.06 96 THR A N 1
ATOM 752 C CA . THR A 1 96 ? 19.391 -10.315 -21.479 1.00 87.06 96 THR A CA 1
ATOM 753 C C . THR A 1 96 ? 19.958 -9.872 -20.133 1.00 87.06 96 THR A C 1
ATOM 755 O O . THR A 1 96 ? 20.280 -8.690 -19.985 1.00 87.06 96 THR A O 1
ATOM 758 N N . PRO A 1 97 ? 20.067 -10.767 -19.136 1.00 82.81 97 PRO A N 1
ATOM 759 C CA . PRO A 1 97 ? 20.745 -10.436 -17.891 1.00 82.81 97 PRO A CA 1
ATOM 760 C C . PRO A 1 97 ? 22.226 -10.198 -18.181 1.00 82.81 97 PRO A C 1
ATOM 762 O O . PRO A 1 97 ? 22.878 -10.990 -18.864 1.00 82.81 97 PRO A O 1
ATOM 765 N N . LEU A 1 98 ? 22.764 -9.102 -17.662 1.00 79.69 98 LEU A N 1
ATOM 766 C CA . LEU A 1 98 ? 24.186 -8.811 -17.725 1.00 79.69 98 LEU A CA 1
ATOM 767 C C . LEU A 1 98 ? 24.803 -9.254 -16.411 1.00 79.69 98 LEU A C 1
ATOM 769 O O . LEU A 1 98 ? 24.303 -8.919 -15.339 1.00 79.69 98 LEU A O 1
ATOM 773 N N . ALA A 1 99 ? 25.888 -10.019 -16.478 1.00 67.44 99 ALA A N 1
ATOM 774 C CA . ALA A 1 99 ? 26.655 -10.339 -15.286 1.00 67.44 99 ALA A CA 1
ATOM 775 C C . ALA A 1 99 ? 27.295 -9.043 -14.764 1.00 67.44 99 ALA A C 1
ATOM 777 O O . ALA A 1 99 ? 28.340 -8.611 -15.253 1.00 67.44 99 ALA A O 1
ATOM 778 N N . GLY A 1 100 ? 26.642 -8.399 -13.796 1.00 58.12 100 GLY A N 1
ATOM 779 C CA . GLY A 1 100 ? 27.192 -7.238 -13.107 1.00 58.12 100 GLY A CA 1
ATOM 780 C C . GLY A 1 100 ? 28.477 -7.600 -12.356 1.00 58.12 100 GLY A C 1
ATOM 781 O O . GLY A 1 100 ? 28.755 -8.772 -12.084 1.00 58.12 100 GLY A O 1
ATOM 782 N N . LYS A 1 101 ? 29.268 -6.596 -11.953 1.00 53.09 101 LYS A N 1
ATOM 783 C CA . LYS A 1 101 ? 30.490 -6.820 -11.146 1.00 53.09 101 LYS A CA 1
ATOM 784 C C . LYS A 1 101 ? 30.215 -7.650 -9.883 1.00 53.09 101 LYS A C 1
ATOM 786 O O . LYS A 1 101 ? 31.081 -8.411 -9.471 1.00 53.09 101 LYS A O 1
ATOM 791 N N . SER A 1 102 ? 29.021 -7.527 -9.295 1.00 51.78 102 SER A N 1
ATOM 792 C CA . SER A 1 102 ? 28.606 -8.309 -8.122 1.00 51.78 102 SER A CA 1
ATOM 793 C C . SER A 1 102 ? 28.433 -9.800 -8.444 1.00 51.78 102 SER A C 1
ATOM 795 O O . SER A 1 102 ? 29.048 -10.637 -7.790 1.00 51.78 102 SER A O 1
ATOM 797 N N . ALA A 1 103 ? 27.716 -10.127 -9.525 1.00 55.84 103 ALA A N 1
ATOM 798 C CA . ALA A 1 103 ? 27.565 -11.490 -10.044 1.00 55.84 103 ALA A CA 1
ATOM 799 C C . ALA A 1 103 ? 28.918 -12.127 -10.405 1.00 55.84 103 ALA A C 1
ATOM 801 O O . ALA A 1 103 ? 29.188 -13.278 -10.069 1.00 55.84 103 ALA A O 1
ATOM 802 N N . LEU A 1 104 ? 29.808 -11.356 -11.039 1.00 57.47 104 LEU A N 1
ATOM 803 C CA . LEU A 1 104 ? 31.174 -11.788 -11.342 1.00 57.47 104 LEU A CA 1
ATOM 804 C C . LEU A 1 104 ? 32.007 -12.011 -10.072 1.00 57.47 104 LEU A C 1
ATOM 806 O O . LEU A 1 104 ? 32.742 -12.992 -9.993 1.00 57.47 104 LEU A O 1
ATOM 810 N N . ASN A 1 105 ? 31.886 -11.145 -9.065 1.00 55.69 105 ASN A N 1
ATOM 811 C CA . ASN A 1 105 ? 32.575 -11.303 -7.784 1.00 55.69 105 ASN A CA 1
ATOM 812 C C . ASN A 1 105 ? 32.070 -12.525 -7.004 1.00 55.69 105 ASN A C 1
ATOM 814 O O . ASN A 1 105 ? 32.882 -13.219 -6.395 1.00 55.69 105 ASN A O 1
ATOM 818 N N . GLU A 1 106 ? 30.769 -12.824 -7.028 1.00 56.03 106 GLU A N 1
ATOM 819 C CA . GLU A 1 106 ? 30.216 -14.044 -6.427 1.00 56.03 106 GLU A CA 1
ATOM 820 C C . GLU A 1 106 ? 30.662 -15.309 -7.164 1.00 56.03 106 GLU A C 1
ATOM 822 O O . GLU A 1 106 ? 31.117 -16.252 -6.519 1.00 56.03 106 GLU A O 1
ATOM 827 N N . LEU A 1 107 ? 30.644 -15.301 -8.502 1.00 57.19 107 LEU A N 1
ATOM 828 C CA . LEU A 1 107 ? 31.218 -16.374 -9.324 1.00 57.19 107 LEU A CA 1
ATOM 829 C C . LEU A 1 107 ? 32.707 -16.588 -9.021 1.00 57.19 107 LEU A C 1
ATOM 831 O O . LEU A 1 107 ? 33.173 -17.719 -8.904 1.00 57.19 107 LEU A O 1
ATOM 835 N N . THR A 1 108 ? 33.459 -15.500 -8.838 1.00 56.31 108 THR A N 1
ATOM 836 C CA . THR A 1 108 ? 34.888 -15.559 -8.503 1.00 56.31 108 THR A CA 1
ATOM 837 C C . THR A 1 108 ? 35.104 -16.107 -7.088 1.00 56.31 108 THR A C 1
ATOM 839 O O . THR A 1 108 ? 35.973 -16.950 -6.891 1.00 56.31 108 THR A O 1
ATOM 842 N N . LYS A 1 109 ? 34.285 -15.707 -6.103 1.00 56.84 109 LYS A N 1
ATOM 843 C CA . LYS A 1 109 ? 34.314 -16.260 -4.734 1.00 56.84 109 LYS A CA 1
ATOM 844 C C . LYS A 1 109 ? 33.925 -17.741 -4.689 1.00 56.84 109 LYS A C 1
ATOM 846 O O . LYS A 1 109 ? 34.519 -18.478 -3.905 1.00 56.84 109 LYS A O 1
ATOM 851 N N . MET A 1 110 ? 32.966 -18.176 -5.512 1.00 53.16 110 MET A N 1
ATOM 852 C CA . MET A 1 110 ? 32.625 -19.595 -5.665 1.00 53.16 110 MET A CA 1
ATOM 853 C C . MET A 1 110 ? 33.809 -20.376 -6.231 1.00 53.16 110 MET A C 1
ATOM 855 O O . MET A 1 110 ? 34.200 -21.363 -5.621 1.00 53.16 110 MET A O 1
ATOM 859 N N . ASN A 1 111 ? 34.454 -19.882 -7.294 1.00 50.56 111 ASN A N 1
ATOM 860 C CA . ASN A 1 111 ? 35.635 -20.516 -7.894 1.00 50.56 111 ASN A CA 1
ATOM 861 C C . ASN A 1 111 ? 36.841 -20.621 -6.937 1.00 50.56 111 ASN A C 1
ATOM 863 O O . ASN A 1 111 ? 37.626 -21.553 -7.062 1.00 50.56 111 ASN A O 1
ATOM 867 N N . ILE A 1 112 ? 36.978 -19.719 -5.956 1.00 51.16 112 ILE A N 1
ATOM 868 C CA . ILE A 1 112 ? 38.036 -19.783 -4.924 1.00 51.16 112 ILE A CA 1
ATOM 869 C C . ILE A 1 112 ? 37.733 -20.846 -3.844 1.00 51.16 112 ILE A C 1
ATOM 871 O O . ILE A 1 112 ? 38.639 -21.293 -3.147 1.00 51.16 112 ILE A O 1
ATOM 875 N N . ARG A 1 113 ? 36.471 -21.273 -3.689 1.00 48.75 113 ARG A N 1
ATOM 876 C CA . ARG A 1 113 ? 36.044 -22.265 -2.684 1.00 48.75 113 ARG A CA 1
ATOM 877 C C . ARG A 1 113 ? 35.905 -23.695 -3.220 1.00 48.75 113 ARG A C 1
ATOM 879 O O . ARG A 1 113 ? 35.632 -24.589 -2.420 1.00 48.75 113 ARG A O 1
ATOM 886 N N . VAL A 1 114 ? 36.131 -23.938 -4.516 1.00 48.50 114 VAL A N 1
ATOM 887 C CA . VAL A 1 114 ? 36.050 -25.274 -5.153 1.00 48.50 114 VAL A CA 1
ATOM 888 C C . VAL A 1 114 ? 37.285 -26.133 -4.837 1.00 48.50 114 VAL A C 1
ATOM 890 O O . VAL A 1 114 ? 37.926 -26.679 -5.722 1.00 48.50 114 VAL A O 1
ATOM 893 N N . ASP A 1 115 ? 37.618 -26.245 -3.554 1.00 47.81 115 ASP A N 1
ATOM 894 C CA . ASP A 1 115 ? 38.511 -27.279 -3.010 1.00 47.81 115 ASP A CA 1
ATOM 895 C C . ASP A 1 115 ? 37.794 -28.119 -1.936 1.00 47.81 115 ASP A C 1
ATOM 897 O O . ASP A 1 115 ? 38.396 -28.947 -1.253 1.00 47.81 115 ASP A O 1
ATOM 901 N N . LYS A 1 116 ? 36.479 -27.922 -1.764 1.00 47.16 116 LYS A N 1
ATOM 902 C CA . LYS A 1 116 ? 35.642 -28.741 -0.884 1.00 47.16 116 LYS A CA 1
ATOM 903 C C . LYS A 1 116 ? 34.377 -29.156 -1.620 1.00 47.16 116 LYS A C 1
ATOM 905 O O . LYS A 1 116 ? 33.647 -28.330 -2.156 1.00 47.16 116 LYS A O 1
ATOM 910 N N . THR A 1 117 ? 34.177 -30.464 -1.668 1.00 46.81 117 THR A N 1
ATOM 911 C CA . THR A 1 117 ? 33.083 -31.208 -2.292 1.00 46.81 117 THR A CA 1
ATOM 912 C C . THR A 1 117 ? 31.721 -30.872 -1.684 1.00 46.81 117 THR A C 1
ATOM 914 O O . THR A 1 117 ? 31.151 -31.673 -0.950 1.00 46.81 117 THR A O 1
ATOM 917 N N . GLU A 1 118 ? 31.174 -29.711 -2.026 1.00 43.81 118 GLU A N 1
ATOM 918 C CA . GLU A 1 118 ? 29.738 -29.457 -1.964 1.00 43.81 118 GLU A CA 1
ATOM 919 C C . GLU A 1 118 ? 29.245 -29.075 -3.359 1.00 43.81 118 GLU A C 1
ATOM 921 O O . GLU A 1 118 ? 29.789 -28.205 -4.037 1.00 43.81 118 GLU A O 1
ATOM 926 N N . SER A 1 119 ? 28.237 -29.816 -3.805 1.00 40.91 119 SER A N 1
ATOM 927 C CA . SER A 1 119 ? 27.511 -29.624 -5.053 1.00 40.91 119 SER A CA 1
ATOM 928 C C . SER A 1 119 ? 27.156 -28.147 -5.258 1.00 40.91 119 SER A C 1
ATOM 930 O O . SER A 1 119 ? 26.352 -27.594 -4.512 1.00 40.91 119 SER A O 1
ATOM 932 N N . VAL A 1 120 ? 27.707 -27.533 -6.312 1.00 44.16 120 VAL A N 1
ATOM 933 C CA . VAL A 1 120 ? 27.379 -26.185 -6.828 1.00 44.16 120 VAL A CA 1
ATOM 934 C C . VAL A 1 120 ? 25.984 -26.191 -7.487 1.00 44.16 120 VAL A C 1
ATOM 936 O O . VAL A 1 120 ? 25.772 -25.662 -8.577 1.00 44.16 120 VAL A O 1
ATOM 939 N N . ALA A 1 121 ? 25.019 -26.854 -6.854 1.00 38.53 121 ALA A N 1
ATOM 940 C CA . ALA A 1 121 ? 23.637 -26.853 -7.285 1.00 38.53 121 ALA A CA 1
ATOM 941 C C . ALA A 1 121 ? 23.007 -25.514 -6.880 1.00 38.53 121 ALA A C 1
ATOM 943 O O . ALA A 1 121 ? 22.745 -25.250 -5.711 1.00 38.53 121 ALA A O 1
ATOM 944 N N . GLU A 1 122 ? 22.797 -24.677 -7.895 1.00 44.97 122 GLU A N 1
ATOM 945 C CA . GLU A 1 122 ? 21.683 -23.727 -7.976 1.00 44.97 122 GLU A CA 1
ATOM 946 C C . GLU A 1 122 ? 21.645 -22.560 -6.980 1.00 44.97 122 GLU A C 1
ATOM 948 O O . GLU A 1 122 ? 20.569 -22.139 -6.558 1.00 44.97 122 GLU A O 1
ATOM 953 N N . LYS A 1 123 ? 22.776 -21.906 -6.690 1.00 45.72 123 LYS A N 1
ATOM 954 C CA . LYS A 1 123 ? 22.671 -20.512 -6.230 1.00 45.72 123 LYS A CA 1
ATOM 955 C C . LYS A 1 123 ? 22.381 -19.623 -7.442 1.00 45.72 123 LYS A C 1
ATOM 957 O O . LYS A 1 123 ? 23.292 -19.276 -8.193 1.00 45.72 123 LYS A O 1
ATOM 962 N N . ALA A 1 124 ? 21.099 -19.334 -7.680 1.00 55.31 124 ALA A N 1
ATOM 963 C CA . ALA A 1 124 ? 20.657 -18.431 -8.736 1.00 55.31 124 ALA A CA 1
ATOM 964 C C . ALA A 1 124 ? 21.367 -17.080 -8.570 1.00 55.31 124 ALA A C 1
ATOM 966 O O . ALA A 1 124 ? 21.248 -16.415 -7.545 1.00 55.31 124 ALA A O 1
ATOM 967 N N . ILE A 1 125 ? 22.164 -16.700 -9.563 1.00 59.69 125 ILE A N 1
ATOM 968 C CA . ILE A 1 125 ? 22.854 -15.415 -9.548 1.00 59.69 125 ILE A CA 1
ATOM 969 C C . ILE A 1 125 ? 21.834 -14.357 -9.944 1.00 59.69 125 ILE A C 1
ATOM 971 O O . ILE A 1 125 ? 21.404 -14.299 -11.098 1.00 59.69 125 ILE A O 1
ATOM 975 N N . HIS A 1 126 ? 21.456 -13.521 -8.987 1.00 71.62 126 HIS A N 1
ATOM 976 C CA . HIS A 1 126 ? 20.590 -12.380 -9.233 1.00 71.62 126 HIS A CA 1
ATOM 977 C C . HIS A 1 126 ? 21.430 -11.199 -9.732 1.00 71.62 126 HIS A C 1
ATOM 979 O O . HIS A 1 126 ? 22.488 -10.883 -9.185 1.00 71.62 126 HIS A O 1
ATOM 985 N N . THR A 1 127 ? 20.983 -10.561 -10.815 1.00 78.50 127 THR A N 1
ATOM 986 C CA . THR A 1 127 ? 21.622 -9.358 -11.359 1.00 78.50 127 THR A CA 1
ATOM 987 C C . THR A 1 127 ? 20.660 -8.177 -11.320 1.00 78.50 127 THR A C 1
ATOM 989 O O . THR A 1 127 ? 19.456 -8.339 -11.512 1.00 78.50 127 THR A O 1
ATOM 992 N N . GLY A 1 128 ? 21.199 -6.982 -11.085 1.00 83.44 128 GLY A N 1
ATOM 993 C CA . GLY A 1 128 ? 20.488 -5.718 -11.278 1.00 83.44 128 GLY A CA 1
ATOM 994 C C . GLY A 1 128 ? 20.676 -5.129 -12.678 1.00 83.44 128 GLY A C 1
ATOM 995 O O . GLY A 1 128 ? 19.997 -4.169 -13.033 1.00 83.44 128 GLY A O 1
ATOM 996 N N . ASP A 1 129 ? 21.578 -5.694 -13.484 1.00 88.06 129 ASP A N 1
ATOM 997 C CA . ASP A 1 129 ? 21.968 -5.153 -14.784 1.00 88.06 129 ASP A CA 1
ATOM 998 C C . ASP A 1 129 ? 21.328 -5.952 -15.926 1.00 88.06 129 ASP A C 1
ATOM 1000 O O . ASP A 1 129 ? 21.497 -7.169 -16.027 1.00 88.06 129 ASP A O 1
ATOM 1004 N N . TYR A 1 130 ? 20.626 -5.261 -16.824 1.00 89.19 130 TYR A N 1
ATOM 1005 C CA . TYR A 1 130 ? 19.887 -5.869 -17.928 1.00 89.19 130 TYR A CA 1
ATOM 1006 C C . TYR A 1 130 ? 20.084 -5.108 -19.237 1.00 89.19 130 TYR A C 1
ATOM 1008 O O . TYR A 1 130 ? 20.036 -3.878 -19.292 1.00 89.19 130 TYR A O 1
ATOM 1016 N N . GLU A 1 131 ? 20.234 -5.858 -20.323 1.00 90.12 131 GLU A N 1
ATOM 1017 C CA . GLU A 1 131 ? 20.109 -5.356 -21.685 1.00 90.12 131 GLU A CA 1
ATOM 1018 C C . GLU A 1 131 ? 18.679 -5.604 -22.183 1.00 90.12 131 GLU A C 1
ATOM 1020 O O . GLU A 1 131 ? 18.215 -6.744 -22.255 1.00 90.12 131 GLU A O 1
ATOM 1025 N N . ILE A 1 132 ? 17.973 -4.531 -22.541 1.00 92.56 132 ILE A N 1
ATOM 1026 C CA . ILE A 1 132 ? 16.627 -4.581 -23.114 1.00 92.56 132 ILE A CA 1
ATOM 1027 C C . ILE A 1 132 ? 16.717 -4.300 -24.610 1.00 92.56 132 ILE A C 1
ATOM 1029 O O . ILE A 1 132 ? 16.977 -3.173 -25.038 1.00 92.56 132 ILE A O 1
ATOM 1033 N N . THR A 1 133 ? 16.456 -5.324 -25.416 1.00 90.69 133 THR A N 1
ATOM 1034 C CA . THR A 1 133 ? 16.492 -5.243 -26.875 1.00 90.69 133 THR A CA 1
ATOM 1035 C C . THR A 1 133 ? 15.082 -5.275 -27.449 1.00 90.69 133 THR A C 1
ATOM 1037 O O . THR A 1 133 ? 14.322 -6.218 -27.239 1.00 90.69 133 THR A O 1
ATOM 1040 N N . VAL A 1 134 ? 14.746 -4.270 -28.251 1.00 90.44 134 VAL A N 1
ATOM 1041 C CA . VAL A 1 134 ? 13.519 -4.215 -29.048 1.00 90.44 134 VAL A CA 1
ATOM 1042 C C . VAL A 1 134 ? 13.870 -4.527 -30.497 1.00 90.44 134 VAL A C 1
ATOM 1044 O O . VAL A 1 134 ? 14.570 -3.753 -31.151 1.00 90.44 134 VAL A O 1
ATOM 1047 N N . LYS A 1 135 ? 13.383 -5.659 -31.011 1.00 87.44 135 LYS A N 1
ATOM 1048 C CA . LYS A 1 135 ? 13.566 -6.046 -32.420 1.00 87.44 135 LYS A CA 1
ATOM 1049 C C . LYS A 1 135 ? 12.758 -5.153 -33.366 1.00 87.44 135 LYS A C 1
ATOM 1051 O O . LYS A 1 135 ? 11.637 -4.764 -33.039 1.00 87.44 135 LYS A O 1
ATOM 1056 N N . GLU A 1 136 ? 13.312 -4.929 -34.559 1.00 81.00 136 GLU A N 1
ATOM 1057 C CA . GLU A 1 136 ? 12.783 -4.036 -35.595 1.00 81.00 136 GLU A CA 1
ATOM 1058 C C . GLU A 1 136 ? 11.283 -4.191 -35.859 1.00 81.00 136 GLU A C 1
ATOM 1060 O O . GLU A 1 136 ? 10.682 -5.276 -35.793 1.00 81.00 136 GLU A O 1
ATOM 1065 N N . ILE A 1 137 ? 10.686 -3.065 -36.238 1.00 66.81 137 ILE A N 1
ATOM 1066 C CA . ILE A 1 137 ? 9.271 -2.926 -36.472 1.00 66.81 137 ILE A CA 1
ATOM 1067 C C . ILE A 1 137 ? 8.979 -2.697 -37.965 1.00 66.81 137 ILE A C 1
ATOM 1069 O O . ILE A 1 137 ? 8.693 -1.587 -38.409 1.00 66.81 137 ILE A O 1
ATOM 1073 N N . GLY A 1 138 ? 8.952 -3.794 -38.725 1.00 62.06 138 GLY A N 1
ATOM 1074 C CA . GLY A 1 138 ? 8.560 -3.812 -40.138 1.00 62.06 138 GLY A CA 1
ATOM 1075 C C . GLY A 1 138 ? 9.557 -4.580 -41.003 1.00 62.06 138 GLY A C 1
ATOM 1076 O O . GLY A 1 138 ? 10.473 -5.211 -40.482 1.00 62.06 138 GLY A O 1
ATOM 1077 N N . LEU A 1 139 ? 9.355 -4.542 -42.325 1.00 57.12 139 LEU A N 1
ATOM 1078 C CA . LEU A 1 139 ? 10.318 -5.084 -43.294 1.00 57.12 139 LEU A CA 1
ATOM 1079 C C . LEU A 1 139 ? 11.549 -4.182 -43.463 1.00 57.12 139 LEU A C 1
ATOM 1081 O O . LEU A 1 139 ? 12.632 -4.687 -43.727 1.00 57.12 139 LEU A O 1
ATOM 1085 N N . LEU A 1 140 ? 11.386 -2.864 -43.311 1.00 59.50 140 LEU A N 1
ATOM 1086 C CA . LEU A 1 140 ? 12.470 -1.893 -43.457 1.00 59.50 140 LEU A CA 1
ATOM 1087 C C . LEU A 1 140 ? 12.928 -1.382 -42.086 1.00 59.50 140 LEU A C 1
ATOM 1089 O O . LEU A 1 140 ? 12.067 -1.089 -41.252 1.00 59.50 140 LEU A O 1
ATOM 1093 N N . PRO A 1 141 ? 14.246 -1.222 -41.865 1.00 66.94 141 PRO A N 1
ATOM 1094 C CA . PRO A 1 141 ? 14.766 -0.667 -40.628 1.00 66.94 141 PRO A CA 1
ATOM 1095 C C . PRO A 1 141 ? 14.273 0.769 -40.412 1.00 66.94 141 PRO A C 1
ATOM 1097 O O . PRO A 1 141 ? 14.491 1.645 -41.251 1.00 66.94 141 PRO A O 1
ATOM 1100 N N . ASN A 1 142 ? 13.625 1.024 -39.273 1.00 76.56 142 ASN A N 1
ATOM 1101 C CA . ASN A 1 142 ? 13.228 2.355 -38.825 1.00 76.56 142 ASN A CA 1
ATOM 1102 C C . ASN A 1 142 ? 13.907 2.684 -37.482 1.00 76.56 142 ASN A C 1
ATOM 1104 O O . ASN A 1 142 ? 13.298 2.531 -36.416 1.00 76.56 142 ASN A O 1
ATOM 1108 N N . PRO A 1 143 ? 15.165 3.164 -37.506 1.00 80.12 143 PRO A N 1
ATOM 1109 C CA . PRO A 1 143 ? 15.931 3.442 -36.294 1.00 80.12 143 PRO A CA 1
ATOM 1110 C C . PRO A 1 143 ? 15.206 4.384 -35.329 1.00 80.12 143 PRO A C 1
ATOM 1112 O O . PRO A 1 143 ? 15.175 4.141 -34.127 1.00 80.12 143 PRO A O 1
ATOM 1115 N N . PHE A 1 144 ? 14.556 5.430 -35.849 1.00 82.75 144 PHE A N 1
ATOM 1116 C CA . PHE A 1 144 ? 13.863 6.426 -35.030 1.00 82.75 144 PHE A CA 1
ATOM 1117 C C . PHE A 1 144 ? 12.678 5.834 -34.265 1.00 82.75 144 PHE A C 1
ATOM 1119 O O . PHE A 1 144 ? 12.526 6.102 -33.074 1.00 82.75 144 PHE A O 1
ATOM 1126 N N . ALA A 1 145 ? 11.857 5.008 -34.921 1.00 83.62 145 ALA A N 1
ATOM 1127 C CA . ALA A 1 145 ? 10.717 4.369 -34.272 1.00 83.62 145 ALA A CA 1
ATOM 1128 C C . ALA A 1 145 ? 11.162 3.377 -33.187 1.00 83.62 145 ALA A C 1
ATOM 1130 O O . ALA A 1 145 ? 10.596 3.387 -32.096 1.00 83.62 145 ALA A O 1
ATOM 1131 N N . ASN A 1 146 ? 12.197 2.571 -33.445 1.00 86.12 146 ASN A N 1
ATOM 1132 C CA . ASN A 1 146 ? 12.691 1.594 -32.468 1.00 86.12 146 ASN A CA 1
ATOM 1133 C C . ASN A 1 146 ? 13.400 2.252 -31.288 1.00 86.12 146 ASN A C 1
ATOM 1135 O O . ASN A 1 146 ? 13.183 1.837 -30.156 1.00 86.12 146 ASN A O 1
ATOM 1139 N N . LEU A 1 147 ? 14.198 3.298 -31.520 1.00 88.44 147 LEU A N 1
ATOM 1140 C CA . LEU A 1 147 ? 14.813 4.072 -30.439 1.00 88.44 147 LEU A CA 1
ATOM 1141 C C . LEU A 1 147 ? 13.748 4.744 -29.569 1.00 88.44 147 LEU A C 1
ATOM 1143 O O . LEU A 1 147 ? 13.828 4.684 -28.343 1.00 88.44 147 LEU A O 1
ATOM 1147 N N . LYS A 1 148 ? 12.723 5.343 -30.194 1.00 88.94 148 LYS A N 1
ATOM 1148 C CA . LYS A 1 148 ? 11.587 5.934 -29.474 1.00 88.94 148 LYS A CA 1
ATOM 1149 C C . LYS A 1 148 ? 10.854 4.876 -28.651 1.00 88.94 148 LYS A C 1
ATOM 1151 O O . LYS A 1 148 ? 10.513 5.142 -27.504 1.00 88.94 148 LYS A O 1
ATOM 1156 N N . LEU A 1 149 ? 10.637 3.689 -29.217 1.00 89.56 149 LEU A N 1
ATOM 1157 C CA . LEU A 1 149 ? 9.926 2.612 -28.543 1.00 89.56 149 LEU A CA 1
ATOM 1158 C C . LEU A 1 149 ? 10.745 1.973 -27.416 1.00 89.56 149 LEU A C 1
ATOM 1160 O O . LEU A 1 149 ? 10.199 1.747 -26.345 1.00 89.56 149 LEU A O 1
ATOM 1164 N N . SER A 1 150 ? 12.044 1.754 -27.615 1.00 90.69 150 SER A N 1
ATOM 1165 C CA . SER A 1 150 ? 12.956 1.250 -26.582 1.00 90.69 150 SER A CA 1
ATOM 1166 C C . SER A 1 150 ? 13.058 2.231 -25.410 1.00 90.69 150 SER A C 1
ATOM 1168 O O . SER A 1 150 ? 12.868 1.838 -24.262 1.00 90.69 150 SER A O 1
ATOM 1170 N N . LYS A 1 151 ? 13.210 3.535 -25.688 1.00 90.56 151 LYS A N 1
ATOM 1171 C CA . LYS A 1 151 ? 13.174 4.572 -24.646 1.00 90.56 151 LYS A CA 1
ATOM 1172 C C . LYS A 1 151 ? 11.834 4.590 -23.904 1.00 90.56 151 LYS A C 1
ATOM 1174 O O . LYS A 1 151 ? 11.823 4.587 -22.680 1.00 90.56 151 LYS A O 1
ATOM 1179 N N . ALA A 1 152 ? 10.716 4.598 -24.634 1.00 91.81 152 ALA A N 1
ATOM 1180 C CA . ALA A 1 152 ? 9.387 4.607 -24.028 1.00 91.81 152 ALA A CA 1
ATOM 1181 C C . ALA A 1 152 ? 9.140 3.361 -23.166 1.00 91.81 152 ALA A C 1
ATOM 1183 O O . ALA A 1 152 ? 8.589 3.488 -22.083 1.00 91.81 152 ALA A O 1
ATOM 1184 N N . LEU A 1 153 ? 9.587 2.182 -23.608 1.00 94.06 153 LEU A N 1
ATOM 1185 C CA . LEU A 1 153 ? 9.468 0.933 -22.856 1.00 94.06 153 LEU A CA 1
ATOM 1186 C C . LEU A 1 153 ? 10.132 1.029 -21.486 1.00 94.06 153 LEU A C 1
ATOM 1188 O O . LEU A 1 153 ? 9.501 0.743 -20.473 1.00 94.06 153 LEU A O 1
ATOM 1192 N N . VAL A 1 154 ? 11.388 1.466 -21.457 1.00 91.75 154 VAL A N 1
ATOM 1193 C CA . VAL A 1 154 ? 12.141 1.558 -20.209 1.00 91.75 154 VAL A CA 1
ATOM 1194 C C . VAL A 1 154 ? 11.599 2.671 -19.301 1.00 91.75 154 VAL A C 1
ATOM 1196 O O . VAL A 1 154 ? 11.499 2.477 -18.092 1.00 91.75 154 VAL A O 1
ATOM 1199 N N . THR A 1 155 ? 11.179 3.810 -19.860 1.00 91.50 155 THR A N 1
ATOM 1200 C CA . THR A 1 155 ? 10.536 4.883 -19.082 1.00 91.50 155 THR A CA 1
ATOM 1201 C C . THR A 1 155 ? 9.199 4.439 -18.481 1.00 91.50 155 THR A C 1
ATOM 1203 O O . THR A 1 155 ? 8.951 4.675 -17.302 1.00 91.50 155 THR A O 1
ATOM 1206 N N . GLU A 1 156 ? 8.343 3.758 -19.248 1.00 93.94 156 GLU A N 1
ATOM 1207 C CA . GLU A 1 156 ? 7.083 3.229 -18.711 1.00 93.94 156 GLU A CA 1
ATOM 1208 C C . GLU A 1 156 ? 7.316 2.137 -17.669 1.00 93.94 156 GLU A C 1
ATOM 1210 O O . GLU A 1 156 ? 6.545 2.033 -16.718 1.00 93.94 156 GLU A O 1
ATOM 1215 N N . TYR A 1 157 ? 8.394 1.364 -17.796 1.00 93.19 157 TYR A N 1
ATOM 1216 C CA . TYR A 1 157 ? 8.791 0.404 -16.773 1.00 93.19 157 TYR A CA 1
ATOM 1217 C C . TYR A 1 157 ? 9.244 1.078 -15.476 1.00 93.19 157 TYR A C 1
ATOM 1219 O O . TYR A 1 157 ? 8.799 0.683 -14.407 1.00 93.19 157 TYR A O 1
ATOM 1227 N N . GLN A 1 158 ? 10.039 2.150 -15.534 1.00 90.31 158 GLN A N 1
ATOM 1228 C CA . GLN A 1 158 ? 10.361 2.936 -14.333 1.00 90.31 158 GLN A CA 1
ATOM 1229 C C . GLN A 1 158 ? 9.111 3.513 -13.665 1.00 90.31 158 GLN A C 1
ATOM 1231 O O . GLN A 1 158 ? 8.978 3.461 -12.442 1.00 90.31 158 GLN A O 1
ATOM 1236 N N . ASN A 1 159 ? 8.180 4.040 -14.463 1.00 90.88 159 ASN A N 1
ATOM 1237 C CA . ASN A 1 159 ? 6.896 4.520 -13.957 1.00 90.88 159 ASN A CA 1
ATOM 1238 C C . ASN A 1 159 ? 6.087 3.380 -13.333 1.00 90.88 159 ASN A C 1
ATOM 1240 O O . ASN A 1 159 ? 5.401 3.591 -12.333 1.00 90.88 159 ASN A O 1
ATOM 1244 N N . HIS A 1 160 ? 6.167 2.178 -13.908 1.00 91.00 160 HIS A N 1
ATOM 1245 C CA . HIS A 1 160 ? 5.552 0.983 -13.352 1.00 91.00 160 HIS A CA 1
ATOM 1246 C C . HIS A 1 160 ? 6.174 0.606 -12.010 1.00 91.00 160 HIS A C 1
ATOM 1248 O O . HIS A 1 160 ? 5.414 0.440 -11.069 1.00 91.00 160 HIS A O 1
ATOM 1254 N N . LEU A 1 161 ? 7.504 0.576 -11.878 1.00 89.31 161 LEU A N 1
ATOM 1255 C CA . LEU A 1 161 ? 8.187 0.312 -10.605 1.00 89.31 161 LEU A CA 1
ATOM 1256 C C . LEU A 1 161 ? 7.811 1.343 -9.533 1.00 89.31 161 LEU A C 1
ATOM 1258 O O . LEU A 1 161 ? 7.457 0.963 -8.419 1.00 89.31 161 LEU A O 1
ATOM 1262 N N . LYS A 1 162 ? 7.773 2.638 -9.884 1.00 89.06 162 LYS A N 1
ATOM 1263 C CA . LYS A 1 162 ? 7.296 3.696 -8.977 1.00 89.06 162 LYS A CA 1
ATOM 1264 C C . LYS A 1 162 ? 5.851 3.459 -8.571 1.00 89.06 162 LYS A C 1
ATOM 1266 O O . LYS A 1 162 ? 5.511 3.526 -7.397 1.00 89.06 162 LYS A O 1
ATOM 1271 N N . THR A 1 163 ? 4.993 3.156 -9.541 1.00 87.69 163 THR A N 1
ATOM 1272 C CA . THR A 1 163 ? 3.581 2.886 -9.272 1.00 87.69 163 THR A CA 1
ATOM 1273 C C . THR A 1 163 ? 3.427 1.650 -8.404 1.00 87.69 163 THR A C 1
ATOM 1275 O O . THR A 1 163 ? 2.674 1.719 -7.456 1.00 87.69 163 THR A O 1
ATOM 1278 N N . ALA A 1 164 ? 4.130 0.552 -8.677 1.00 85.25 164 ALA A N 1
ATOM 1279 C CA . ALA A 1 164 ? 4.076 -0.684 -7.907 1.00 85.25 164 ALA A CA 1
ATOM 1280 C C . ALA A 1 164 ? 4.556 -0.455 -6.473 1.00 85.25 164 ALA A C 1
ATOM 1282 O O . ALA A 1 164 ? 3.862 -0.843 -5.535 1.00 85.25 164 ALA A O 1
ATOM 1283 N N . TYR A 1 165 ? 5.659 0.279 -6.290 1.00 85.50 165 TYR A N 1
ATOM 1284 C CA . TYR A 1 165 ? 6.116 0.732 -4.980 1.00 85.50 165 TYR A CA 1
ATOM 1285 C C . TYR A 1 165 ? 5.021 1.529 -4.245 1.00 85.50 165 TYR A C 1
ATOM 1287 O O . TYR A 1 165 ? 4.780 1.287 -3.066 1.00 85.50 165 TYR A O 1
ATOM 1295 N N . LEU A 1 166 ? 4.290 2.385 -4.972 1.00 83.12 166 LEU A N 1
ATOM 1296 C CA . LEU A 1 166 ? 3.199 3.223 -4.465 1.00 83.12 166 LEU A CA 1
ATOM 1297 C C . LEU A 1 166 ? 1.780 2.592 -4.522 1.00 83.12 166 LEU A C 1
ATOM 1299 O O . LEU A 1 166 ? 0.839 3.221 -4.024 1.00 83.12 166 LEU A O 1
ATOM 1303 N N . LYS A 1 167 ? 1.583 1.370 -5.038 1.00 73.88 167 LYS A N 1
ATOM 1304 C CA . LYS A 1 167 ? 0.249 0.780 -5.296 1.00 73.88 167 LYS A CA 1
ATOM 1305 C C . LYS A 1 167 ? -0.328 0.026 -4.104 1.00 73.88 167 LYS A C 1
ATOM 1307 O O . LYS A 1 167 ? -1.502 0.217 -3.815 1.00 73.88 167 LYS A O 1
ATOM 1312 N N . ASP A 1 168 ? 0.487 -0.709 -3.349 1.00 59.66 168 ASP A N 1
ATOM 1313 C CA . ASP A 1 168 ? 0.050 -1.345 -2.078 1.00 59.66 168 ASP A CA 1
ATOM 1314 C C . ASP A 1 168 ? -0.204 -0.327 -0.953 1.00 59.66 168 ASP A C 1
ATOM 1316 O O . ASP A 1 168 ? -0.356 -0.658 0.217 1.00 59.66 168 ASP A O 1
ATOM 1320 N N . SER A 1 169 ? -0.207 0.942 -1.332 1.00 51.94 169 SER A N 1
ATOM 1321 C CA . SER A 1 169 ? -0.024 2.093 -0.482 1.00 51.94 169 SER A CA 1
ATOM 1322 C C . SER A 1 169 ? -1.055 3.194 -0.754 1.00 51.94 169 SER A C 1
ATOM 1324 O O . SER A 1 169 ? -1.111 4.217 -0.076 1.00 51.94 169 SER A O 1
ATOM 1326 N N . SER A 1 170 ? -1.983 2.976 -1.689 1.00 51.47 170 SER A N 1
ATOM 1327 C CA . SER A 1 170 ? -3.228 3.733 -1.648 1.00 51.47 170 SER A CA 1
ATOM 1328 C C . SER A 1 170 ? -4.123 3.137 -0.562 1.00 51.47 170 SER A C 1
ATOM 1330 O O . SER A 1 170 ? -4.887 2.214 -0.835 1.00 51.47 170 SER A O 1
ATOM 1332 N N . VAL A 1 171 ? -4.106 3.713 0.644 1.00 54.22 171 VAL A N 1
ATOM 1333 C CA . VAL A 1 171 ? -5.242 3.626 1.585 1.00 54.22 171 VAL A CA 1
ATOM 1334 C C . VAL A 1 171 ? -6.374 4.454 0.987 1.00 54.22 171 VAL A C 1
ATOM 1336 O O . VAL A 1 171 ? -6.773 5.477 1.525 1.00 54.22 171 VAL A O 1
ATOM 1339 N N . SER A 1 172 ? -6.820 4.143 -0.234 1.00 56.94 172 SER A N 1
ATOM 1340 C CA . SER A 1 172 ? -8.076 4.712 -0.697 1.00 56.94 172 SER A CA 1
ATOM 1341 C C . SER A 1 172 ? -9.105 4.178 0.275 1.00 56.94 172 SER A C 1
ATOM 1343 O O . SER A 1 172 ? -9.245 2.960 0.363 1.00 56.94 172 SER A O 1
ATOM 1345 N N . LEU A 1 173 ? -9.759 5.078 1.011 1.00 60.59 173 LEU A N 1
ATOM 1346 C CA . LEU A 1 173 ? -10.836 4.689 1.904 1.00 60.59 173 LEU A CA 1
ATOM 1347 C C . LEU A 1 173 ? -11.795 3.829 1.081 1.00 60.59 173 LEU A C 1
ATOM 1349 O O . LEU A 1 173 ? -12.147 4.203 -0.048 1.00 60.59 173 LEU A O 1
ATOM 1353 N N . ALA A 1 174 ? -12.171 2.670 1.611 1.00 66.38 174 ALA A N 1
ATOM 1354 C CA . ALA A 1 174 ? -13.172 1.827 0.973 1.00 66.38 174 ALA A CA 1
ATOM 1355 C C . ALA A 1 174 ? -14.505 2.588 0.854 1.00 66.38 174 ALA A C 1
ATOM 1357 O O . ALA A 1 174 ? -15.286 2.345 -0.067 1.00 66.38 174 ALA A O 1
ATOM 1358 N N . TYR A 1 175 ? -14.715 3.562 1.747 1.00 71.06 175 TYR A N 1
ATOM 1359 C CA . TYR A 1 175 ? -15.882 4.428 1.812 1.00 71.06 175 TYR A CA 1
ATOM 1360 C C . TYR A 1 175 ? -15.548 5.871 1.438 1.00 71.06 175 TYR A C 1
ATOM 1362 O O . TYR A 1 175 ? -14.556 6.449 1.884 1.00 71.06 175 TYR A O 1
ATOM 1370 N N . LYS A 1 176 ? -16.424 6.509 0.658 1.00 82.69 176 LYS A N 1
ATOM 1371 C CA . LYS A 1 176 ? -16.375 7.967 0.509 1.00 82.69 176 LYS A CA 1
ATOM 1372 C C . LYS A 1 176 ? -16.812 8.620 1.819 1.00 82.69 176 LYS A C 1
ATOM 1374 O O . LYS A 1 176 ? -17.596 8.042 2.568 1.00 82.69 176 LYS A O 1
ATOM 1379 N N . LYS A 1 177 ? -16.361 9.859 2.047 1.00 86.31 177 LYS A N 1
ATOM 1380 C CA . LYS A 1 177 ? -16.743 10.674 3.213 1.00 86.31 177 LYS A CA 1
ATOM 1381 C C . LYS A 1 177 ? -18.258 10.640 3.450 1.00 86.31 177 LYS A C 1
ATOM 1383 O O . LYS A 1 177 ? -18.695 10.272 4.534 1.00 86.31 177 LYS A O 1
ATOM 1388 N N . ASP A 1 178 ? -19.040 10.965 2.425 1.00 88.00 178 ASP A N 1
ATOM 1389 C CA . ASP A 1 178 ? -20.500 11.066 2.541 1.00 88.00 178 ASP A CA 1
ATOM 1390 C C . ASP A 1 178 ? -21.156 9.712 2.841 1.00 88.00 178 ASP A C 1
ATOM 1392 O O . ASP A 1 178 ? -22.039 9.640 3.693 1.00 88.00 178 ASP A O 1
ATOM 1396 N N . ASP A 1 179 ? -20.674 8.634 2.215 1.00 88.56 179 ASP A N 1
ATOM 1397 C CA . ASP A 1 179 ? -21.174 7.279 2.459 1.00 88.56 179 ASP A CA 1
ATOM 1398 C C . ASP A 1 179 ? -20.907 6.866 3.914 1.00 88.56 179 ASP A C 1
ATOM 1400 O O . ASP A 1 179 ? -21.810 6.393 4.599 1.00 88.56 179 ASP A O 1
ATOM 1404 N N . MET A 1 180 ? -19.701 7.127 4.429 1.00 89.56 180 MET A N 1
ATOM 1405 C CA . MET A 1 180 ? -19.323 6.817 5.811 1.00 89.56 180 MET A CA 1
ATOM 1406 C C . MET A 1 180 ? -20.160 7.607 6.828 1.00 89.56 180 MET A C 1
ATOM 1408 O O . MET A 1 180 ? -20.684 7.031 7.777 1.00 89.56 180 MET A O 1
ATOM 1412 N N . PHE A 1 181 ? -20.332 8.917 6.622 1.00 93.00 181 PHE A N 1
ATOM 1413 C CA . PHE A 1 181 ? -21.127 9.760 7.523 1.00 93.00 181 PHE A CA 1
ATOM 1414 C C . PHE A 1 181 ? -22.642 9.555 7.376 1.00 93.00 181 PHE A C 1
ATOM 1416 O O . PHE A 1 181 ? -23.398 10.032 8.226 1.00 93.00 181 PHE A O 1
ATOM 1423 N N . SER A 1 182 ? -23.102 8.833 6.350 1.00 92.38 182 SER A N 1
ATOM 1424 C CA . SER A 1 182 ? -24.501 8.407 6.228 1.00 92.38 182 SER A CA 1
ATOM 1425 C C . SER A 1 182 ? -24.847 7.206 7.117 1.00 92.38 182 SER A C 1
ATOM 1427 O O . SER A 1 182 ? -26.012 7.038 7.470 1.00 92.38 182 SER A O 1
ATOM 1429 N N . LEU A 1 183 ? -23.846 6.416 7.527 1.00 91.12 183 LEU A N 1
ATOM 1430 C CA . LEU A 1 183 ? -24.025 5.246 8.390 1.00 91.12 183 LEU A CA 1
ATOM 1431 C C . LEU A 1 183 ? -24.559 5.632 9.773 1.00 91.12 183 LEU A C 1
ATOM 1433 O O . LEU A 1 183 ? -24.376 6.764 10.233 1.00 91.12 183 LEU A O 1
ATOM 1437 N N . ASP A 1 184 ? -25.176 4.669 10.458 1.00 91.94 184 ASP A N 1
ATOM 1438 C CA . ASP A 1 184 ? -25.463 4.791 11.889 1.00 91.94 184 ASP A CA 1
ATOM 1439 C C . ASP A 1 184 ? -24.153 4.980 12.687 1.00 91.94 184 ASP A C 1
ATOM 1441 O O . ASP A 1 184 ? -23.081 4.584 12.229 1.00 91.94 184 ASP A O 1
ATOM 1445 N N . TYR A 1 185 ? -24.202 5.636 13.851 1.00 93.12 185 TYR A N 1
ATOM 1446 C CA . TYR A 1 185 ? -23.002 6.001 14.612 1.00 93.12 185 TYR A CA 1
ATOM 1447 C C . TYR A 1 185 ? -22.103 4.803 14.957 1.00 93.12 185 TYR A C 1
ATOM 1449 O O . TYR A 1 185 ? -20.894 4.912 14.745 1.00 93.12 185 TYR A O 1
ATOM 1457 N N . PRO A 1 186 ? -22.622 3.654 15.424 1.00 89.44 186 PRO A N 1
ATOM 1458 C CA . PRO A 1 186 ? -21.777 2.503 15.747 1.00 89.44 186 PRO A CA 1
ATOM 1459 C C . PRO A 1 186 ? -21.096 1.918 14.503 1.00 89.44 186 PRO A C 1
ATOM 1461 O O . PRO A 1 186 ? -19.914 1.583 14.526 1.00 89.44 186 PRO A O 1
ATOM 1464 N N . GLU A 1 187 ? -21.819 1.849 13.389 1.00 89.56 187 GLU A N 1
ATOM 1465 C CA . GLU A 1 187 ? -21.323 1.383 12.096 1.00 89.56 187 GLU A CA 1
ATOM 1466 C C . GLU A 1 187 ? -20.285 2.351 11.506 1.00 89.56 187 GLU A C 1
ATOM 1468 O O . GLU A 1 187 ? -19.247 1.914 11.010 1.00 89.56 187 GLU A O 1
ATOM 1473 N N . MET A 1 188 ? -20.518 3.662 11.615 1.00 94.06 188 MET A N 1
ATOM 1474 C CA . MET A 1 188 ? -19.563 4.705 11.236 1.00 94.06 188 MET A CA 1
ATOM 1475 C C . MET A 1 188 ? -18.254 4.547 12.015 1.00 94.06 188 MET A C 1
ATOM 1477 O O . MET A 1 188 ? -17.183 4.539 11.411 1.00 94.06 188 MET A O 1
ATOM 1481 N N . MET A 1 189 ? -18.329 4.374 13.339 1.00 94.38 189 MET A N 1
ATOM 1482 C CA . MET A 1 189 ? -17.140 4.221 14.179 1.00 94.38 189 MET A CA 1
ATOM 1483 C C . MET A 1 189 ? -16.379 2.924 13.891 1.00 94.38 189 MET A C 1
ATOM 1485 O O . MET A 1 189 ? -15.149 2.937 13.870 1.00 94.38 189 MET A O 1
ATOM 1489 N N . LEU A 1 190 ? -17.084 1.828 13.593 1.00 90.00 190 LEU A N 1
ATOM 1490 C CA . LEU A 1 190 ? -16.460 0.580 13.149 1.00 90.00 190 LEU A CA 1
ATOM 1491 C C . LEU A 1 190 ? -15.663 0.779 11.853 1.00 90.00 190 LEU A C 1
ATOM 1493 O O . LEU A 1 190 ? -14.508 0.362 11.771 1.00 90.00 190 LEU A O 1
ATOM 1497 N N . VAL A 1 191 ? -16.265 1.428 10.852 1.00 91.44 191 VAL A N 1
ATOM 1498 C CA . VAL A 1 191 ? -15.595 1.718 9.576 1.00 91.44 191 VAL A CA 1
ATOM 1499 C C . VAL A 1 191 ? -14.390 2.631 9.799 1.00 91.44 191 VAL A C 1
ATOM 1501 O O . VAL A 1 191 ? -13.303 2.336 9.311 1.00 91.44 191 VAL A O 1
ATOM 1504 N N . MET A 1 192 ? -14.534 3.693 10.593 1.00 93.38 192 MET A N 1
ATOM 1505 C CA . MET A 1 192 ? -13.420 4.589 10.916 1.00 93.38 192 MET A CA 1
ATOM 1506 C C . MET A 1 192 ? -12.258 3.866 11.603 1.00 93.38 192 MET A C 1
ATOM 1508 O O . MET A 1 192 ? -11.104 4.121 11.266 1.00 93.38 192 MET A O 1
ATOM 1512 N N . ALA A 1 193 ? -12.541 2.949 12.532 1.00 92.25 193 ALA A N 1
ATOM 1513 C CA . ALA A 1 193 ? -11.509 2.158 13.196 1.00 92.25 193 ALA A CA 1
ATOM 1514 C C . ALA A 1 193 ? -10.760 1.252 12.207 1.00 92.25 193 ALA A C 1
ATOM 1516 O O . ALA A 1 193 ? -9.534 1.167 12.258 1.00 92.25 193 ALA A O 1
ATOM 1517 N N . GLN A 1 194 ? -11.478 0.621 11.272 1.00 89.94 194 GLN A N 1
ATOM 1518 C CA . GLN A 1 194 ? -10.878 -0.206 10.221 1.00 89.94 194 GLN A CA 1
ATOM 1519 C C . GLN A 1 194 ? -9.980 0.610 9.283 1.00 89.94 194 GLN A C 1
ATOM 1521 O O . GLN A 1 194 ? -8.884 0.163 8.944 1.00 89.94 194 GLN A O 1
ATOM 1526 N N . GLU A 1 195 ? -10.416 1.808 8.893 1.00 90.31 195 GLU A N 1
ATOM 1527 C CA . GLU A 1 195 ? -9.640 2.712 8.038 1.00 90.31 195 GLU A CA 1
ATOM 1528 C C . GLU A 1 195 ? -8.390 3.245 8.761 1.00 90.31 195 GLU A C 1
ATOM 1530 O O . GLU A 1 195 ? -7.295 3.246 8.193 1.00 90.31 195 GLU A O 1
ATOM 1535 N N . ALA A 1 196 ? -8.511 3.618 10.039 1.00 92.88 196 ALA A N 1
ATOM 1536 C CA . ALA A 1 196 ? -7.375 4.038 10.860 1.00 92.88 196 ALA A CA 1
ATOM 1537 C C . ALA A 1 196 ? -6.345 2.906 11.032 1.00 92.88 196 ALA A C 1
ATOM 1539 O O . ALA A 1 196 ? -5.138 3.121 10.922 1.00 92.88 196 ALA A O 1
ATOM 1540 N N . ASP A 1 197 ? -6.808 1.677 11.247 1.00 91.25 197 ASP A N 1
ATOM 1541 C CA . ASP A 1 197 ? -5.957 0.495 11.368 1.00 91.25 197 ASP A CA 1
ATOM 1542 C C . ASP A 1 197 ? -5.284 0.111 10.034 1.00 91.25 197 ASP A C 1
ATOM 1544 O O . ASP A 1 197 ? -4.099 -0.238 9.992 1.00 91.25 197 ASP A O 1
ATOM 1548 N N . ALA A 1 198 ? -5.998 0.246 8.912 1.00 89.25 198 ALA A N 1
ATOM 1549 C CA . ALA A 1 198 ? -5.416 0.117 7.579 1.00 89.25 198 ALA A CA 1
ATOM 1550 C C . ALA A 1 198 ? -4.314 1.161 7.337 1.00 89.25 198 ALA A C 1
ATOM 1552 O O . ALA A 1 198 ? -3.253 0.801 6.826 1.00 89.25 198 ALA A O 1
ATOM 1553 N N . LEU A 1 199 ? -4.522 2.412 7.763 1.00 90.88 199 LEU A N 1
ATOM 1554 C CA . LEU A 1 199 ? -3.517 3.473 7.695 1.00 90.88 199 LEU A CA 1
ATOM 1555 C C . LEU A 1 199 ? -2.271 3.146 8.532 1.00 90.88 199 LEU A C 1
ATOM 1557 O O . LEU A 1 199 ? -1.159 3.269 8.023 1.00 90.88 199 LEU A O 1
ATOM 1561 N N . VAL A 1 200 ? -2.423 2.668 9.771 1.00 93.50 200 VAL A N 1
ATOM 1562 C CA . VAL A 1 200 ? -1.281 2.268 10.619 1.00 93.50 200 VAL A CA 1
ATOM 1563 C C . VAL A 1 200 ? -0.463 1.151 9.963 1.00 93.50 200 VAL A C 1
ATOM 1565 O O . VAL A 1 200 ? 0.755 1.282 9.816 1.00 93.50 200 VAL A O 1
ATOM 1568 N N . ARG A 1 201 ? -1.116 0.070 9.511 1.00 89.94 201 ARG A N 1
ATOM 1569 C CA . ARG A 1 201 ? -0.441 -1.045 8.814 1.00 89.94 201 ARG A CA 1
ATOM 1570 C C . ARG A 1 201 ? 0.258 -0.596 7.539 1.00 89.94 201 ARG A C 1
ATOM 1572 O O . ARG A 1 201 ? 1.349 -1.067 7.210 1.00 89.94 201 ARG A O 1
ATOM 1579 N N . TYR A 1 202 ? -0.385 0.310 6.819 1.00 87.31 202 TYR A N 1
ATOM 1580 C CA . TYR A 1 202 ? 0.153 0.869 5.601 1.00 87.31 202 TYR A CA 1
ATOM 1581 C C . TYR A 1 202 ? 1.476 1.605 5.867 1.00 87.31 202 TYR A C 1
ATOM 1583 O O . TYR A 1 202 ? 2.489 1.295 5.238 1.00 87.31 202 TYR A O 1
ATOM 1591 N N . ILE A 1 203 ? 1.509 2.502 6.855 1.00 91.50 203 ILE A N 1
ATOM 1592 C CA . ILE A 1 203 ? 2.730 3.229 7.229 1.00 91.50 203 ILE A CA 1
ATOM 1593 C C . ILE A 1 203 ? 3.812 2.265 7.728 1.00 91.50 203 ILE A C 1
ATOM 1595 O O . ILE A 1 203 ? 4.974 2.383 7.335 1.00 91.50 203 ILE A O 1
ATOM 1599 N N . ALA A 1 204 ? 3.423 1.264 8.523 1.00 90.62 204 ALA A N 1
ATOM 1600 C CA . ALA A 1 204 ? 4.338 0.253 9.047 1.00 90.62 204 ALA A CA 1
ATOM 1601 C C . ALA A 1 204 ? 5.067 -0.530 7.939 1.00 90.62 204 ALA A C 1
ATOM 1603 O O . ALA A 1 204 ? 6.203 -0.958 8.135 1.00 90.62 204 ALA A O 1
ATOM 1604 N N . THR A 1 205 ? 4.453 -0.689 6.762 1.00 87.25 205 THR A N 1
ATOM 1605 C CA . THR A 1 205 ? 5.096 -1.350 5.615 1.00 87.25 205 THR A CA 1
ATOM 1606 C C . THR A 1 205 ? 6.292 -0.542 5.105 1.00 87.25 205 THR A C 1
ATOM 1608 O O . THR A 1 205 ? 7.345 -1.111 4.821 1.00 87.25 205 THR A O 1
ATOM 1611 N N . PHE A 1 206 ? 6.173 0.786 5.033 1.00 88.06 206 PHE A N 1
ATOM 1612 C CA . PHE A 1 206 ? 7.298 1.635 4.643 1.00 88.06 206 PHE A CA 1
ATOM 1613 C C . PHE A 1 206 ? 8.338 1.785 5.740 1.00 88.06 206 PHE A C 1
ATOM 1615 O O . PHE A 1 206 ? 9.525 1.743 5.439 1.00 88.06 206 PHE A O 1
ATOM 1622 N N . GLU A 1 207 ? 7.914 1.904 6.997 1.00 90.19 207 GLU A N 1
ATOM 1623 C CA . GLU A 1 207 ? 8.835 1.925 8.134 1.00 90.19 207 GLU A CA 1
ATOM 1624 C C . GLU A 1 207 ? 9.695 0.659 8.172 1.00 90.19 207 GLU A C 1
ATOM 1626 O O . GLU A 1 207 ? 10.905 0.744 8.332 1.00 90.19 207 GLU A O 1
ATOM 1631 N N . LYS A 1 208 ? 9.100 -0.516 7.937 1.00 87.38 208 LYS A N 1
ATOM 1632 C CA . LYS A 1 208 ? 9.842 -1.780 7.869 1.00 87.38 208 LYS A CA 1
ATOM 1633 C C . LYS A 1 208 ? 10.893 -1.780 6.754 1.00 87.38 208 LYS A C 1
ATOM 1635 O O . LYS A 1 208 ? 11.995 -2.279 6.955 1.00 87.38 208 LYS A O 1
ATOM 1640 N N . ASN A 1 209 ? 10.545 -1.247 5.585 1.00 83.25 209 ASN A N 1
ATOM 1641 C CA . ASN A 1 209 ? 11.405 -1.282 4.400 1.00 83.25 209 ASN A CA 1
ATOM 1642 C C . ASN A 1 209 ? 12.422 -0.132 4.360 1.00 83.25 209 ASN A C 1
ATOM 1644 O O . ASN A 1 209 ? 13.391 -0.180 3.606 1.00 83.25 209 ASN A O 1
ATOM 1648 N N . SER A 1 210 ? 12.196 0.939 5.115 1.00 86.88 210 SER A N 1
ATOM 1649 C CA . SER A 1 210 ? 13.042 2.134 5.137 1.00 86.88 210 SER A CA 1
ATOM 1650 C C . SER A 1 210 ? 12.996 2.811 6.517 1.00 86.88 210 SER A C 1
ATOM 1652 O O . SER A 1 210 ? 12.537 3.951 6.620 1.00 86.88 210 SER A O 1
ATOM 1654 N N . PRO A 1 211 ? 13.467 2.132 7.583 1.00 88.56 211 PRO A N 1
ATOM 1655 C CA . PRO A 1 211 ? 13.313 2.602 8.966 1.00 88.56 211 PRO A CA 1
ATOM 1656 C C . PRO A 1 211 ? 14.081 3.897 9.249 1.00 88.56 211 PRO A C 1
ATOM 1658 O O . PRO A 1 211 ? 13.610 4.745 9.997 1.00 88.56 211 PRO A O 1
ATOM 1661 N N . GLU A 1 212 ? 15.231 4.076 8.599 1.00 90.00 212 GLU A N 1
ATOM 1662 C CA . GLU A 1 212 ? 16.124 5.226 8.791 1.00 90.00 212 GLU A CA 1
ATOM 1663 C C . GLU A 1 212 ? 15.800 6.406 7.854 1.00 90.00 212 GLU A C 1
ATOM 1665 O O . GLU A 1 212 ? 16.545 7.387 7.796 1.00 90.00 212 GLU A O 1
ATOM 1670 N N . PHE A 1 213 ? 14.732 6.316 7.050 1.00 92.94 213 PHE A N 1
ATOM 1671 C CA . PHE A 1 213 ? 14.403 7.377 6.103 1.00 92.94 213 PHE A CA 1
ATOM 1672 C C . PHE A 1 213 ? 13.769 8.585 6.802 1.00 92.94 213 PHE A C 1
ATOM 1674 O O . PHE A 1 213 ? 12.741 8.473 7.472 1.00 92.94 213 PHE A O 1
ATOM 1681 N N . VAL A 1 214 ? 14.354 9.758 6.557 1.00 95.12 214 VAL A N 1
ATOM 1682 C CA . VAL A 1 214 ? 13.893 11.063 7.041 1.00 95.12 214 VAL A CA 1
ATOM 1683 C C . VAL A 1 214 ? 13.599 11.953 5.834 1.00 95.12 214 VAL A C 1
ATOM 1685 O O . VAL A 1 214 ? 14.459 12.114 4.964 1.00 95.12 214 VAL A O 1
ATOM 1688 N N . SER A 1 215 ? 12.413 12.568 5.784 1.00 94.44 215 SER A N 1
ATOM 1689 C CA . SER A 1 215 ? 12.088 13.551 4.741 1.00 94.44 215 SER A CA 1
ATOM 1690 C C . SER A 1 215 ? 13.055 14.730 4.762 1.00 94.44 215 SER A C 1
ATOM 1692 O O . SER A 1 215 ? 13.245 15.364 5.800 1.00 94.44 215 SER A O 1
ATOM 1694 N N . GLN A 1 216 ? 13.562 15.127 3.596 1.00 92.81 216 GLN A N 1
ATOM 1695 C CA . GLN A 1 216 ? 14.319 16.371 3.448 1.00 92.81 216 GLN A CA 1
ATOM 1696 C C . GLN A 1 216 ? 13.410 17.608 3.472 1.00 92.81 216 GLN A C 1
ATOM 1698 O O . GLN A 1 216 ? 13.887 18.717 3.708 1.00 92.81 216 GLN A O 1
ATOM 1703 N N . LYS A 1 217 ? 12.106 17.437 3.215 1.00 90.50 217 LYS A N 1
ATOM 1704 C CA . LYS A 1 217 ? 11.116 18.524 3.180 1.00 90.50 217 LYS A CA 1
ATOM 1705 C C . LYS A 1 217 ? 10.487 18.792 4.541 1.00 90.50 217 LYS A C 1
ATOM 1707 O O . LYS A 1 217 ? 10.336 19.951 4.914 1.00 90.50 217 LYS A O 1
ATOM 1712 N N . THR A 1 218 ? 10.073 17.742 5.248 1.00 91.25 218 THR A N 1
ATOM 1713 C CA . THR A 1 218 ? 9.310 17.868 6.502 1.00 91.25 218 THR A CA 1
ATOM 1714 C C . THR A 1 218 ? 10.114 17.494 7.742 1.00 91.25 218 THR A C 1
ATOM 1716 O O . THR A 1 218 ? 9.702 17.843 8.843 1.00 91.25 218 THR A O 1
ATOM 1719 N N . GLY A 1 219 ? 11.241 16.790 7.589 1.00 94.06 219 GLY A N 1
ATOM 1720 C CA . GLY A 1 219 ? 12.005 16.233 8.708 1.00 94.06 219 GLY A CA 1
ATOM 1721 C C . GLY A 1 219 ? 11.331 15.047 9.408 1.00 94.06 219 GLY A C 1
ATOM 1722 O O . GLY A 1 219 ? 11.856 14.578 10.411 1.00 94.06 219 GLY A O 1
ATOM 1723 N N . LEU A 1 220 ? 10.187 14.567 8.905 1.00 94.62 220 LEU A N 1
ATOM 1724 C CA . LEU A 1 220 ? 9.446 13.445 9.488 1.00 94.62 220 LEU A CA 1
ATOM 1725 C C . LEU A 1 220 ? 9.951 12.097 8.967 1.00 94.62 220 LEU A C 1
ATOM 1727 O O . LEU A 1 220 ? 10.344 11.975 7.802 1.00 94.62 220 LEU A O 1
ATOM 1731 N N . THR A 1 221 ? 9.865 11.082 9.821 1.00 96.81 221 THR A N 1
ATOM 1732 C CA . THR A 1 221 ? 10.077 9.667 9.487 1.00 96.81 221 THR A CA 1
ATOM 1733 C C . THR A 1 221 ? 8.750 8.927 9.298 1.00 96.81 221 THR A C 1
ATOM 1735 O O . THR A 1 221 ? 7.678 9.416 9.671 1.00 96.81 221 THR A O 1
ATOM 1738 N N . PHE A 1 222 ? 8.799 7.703 8.757 1.00 95.31 222 PHE A N 1
ATOM 1739 C CA . PHE A 1 222 ? 7.619 6.828 8.742 1.00 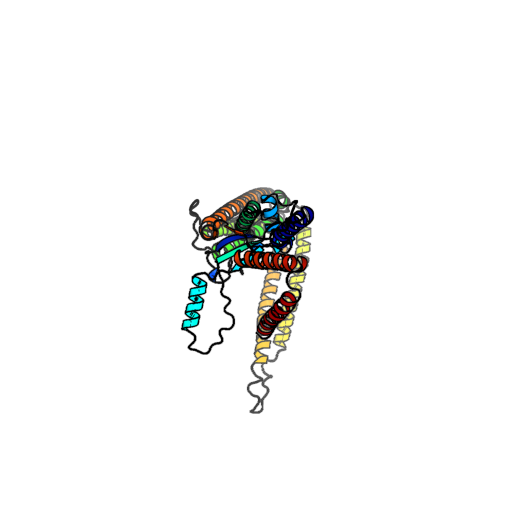95.31 222 PHE A CA 1
ATOM 1740 C C . PHE A 1 222 ? 7.158 6.459 10.160 1.00 95.31 222 PHE A C 1
ATOM 1742 O O . PHE A 1 222 ? 5.954 6.377 10.391 1.00 95.31 222 PHE A O 1
ATOM 1749 N N . ALA A 1 223 ? 8.082 6.319 11.117 1.00 96.88 223 ALA A N 1
ATOM 1750 C CA . ALA A 1 223 ? 7.752 6.036 12.512 1.00 96.88 223 ALA A CA 1
ATOM 1751 C C . ALA A 1 223 ? 6.966 7.189 13.167 1.00 96.88 223 ALA A C 1
ATOM 1753 O O . ALA A 1 223 ? 5.978 6.943 13.861 1.00 96.88 223 ALA A O 1
ATOM 1754 N N . ASP A 1 224 ? 7.337 8.445 12.884 1.00 97.44 224 ASP A N 1
ATOM 1755 C CA . ASP A 1 224 ? 6.601 9.621 13.374 1.00 97.44 224 ASP A CA 1
ATOM 1756 C C . ASP A 1 224 ? 5.164 9.639 12.841 1.00 97.44 224 ASP A C 1
ATOM 1758 O O . ASP A 1 224 ? 4.212 9.880 13.588 1.00 97.44 224 ASP A O 1
ATOM 1762 N N . LEU A 1 225 ? 4.990 9.360 11.544 1.00 96.44 225 LEU A N 1
ATOM 1763 C CA . LEU A 1 225 ? 3.667 9.293 10.921 1.00 96.44 225 LEU A CA 1
ATOM 1764 C C . LEU A 1 225 ? 2.851 8.106 11.446 1.00 96.44 225 LEU A C 1
ATOM 1766 O O . LEU A 1 225 ? 1.642 8.248 11.645 1.00 96.44 225 LEU A O 1
ATOM 1770 N N . ARG A 1 226 ? 3.488 6.959 11.722 1.00 96.38 226 ARG A N 1
ATOM 1771 C CA . ARG A 1 226 ? 2.813 5.798 12.318 1.00 96.38 226 ARG A CA 1
ATOM 1772 C C . ARG A 1 226 ? 2.305 6.131 13.713 1.00 96.38 226 ARG A C 1
ATOM 1774 O O . ARG A 1 226 ? 1.137 5.890 13.989 1.00 96.38 226 ARG A O 1
ATOM 1781 N N . SER A 1 227 ? 3.134 6.751 14.551 1.00 97.56 227 SER A N 1
ATOM 1782 C CA . SER A 1 227 ? 2.744 7.158 15.906 1.00 97.56 227 SER A CA 1
ATOM 1783 C C . SER A 1 227 ? 1.572 8.150 15.904 1.00 97.56 227 SER A C 1
ATOM 1785 O O . SER A 1 227 ? 0.654 8.066 16.729 1.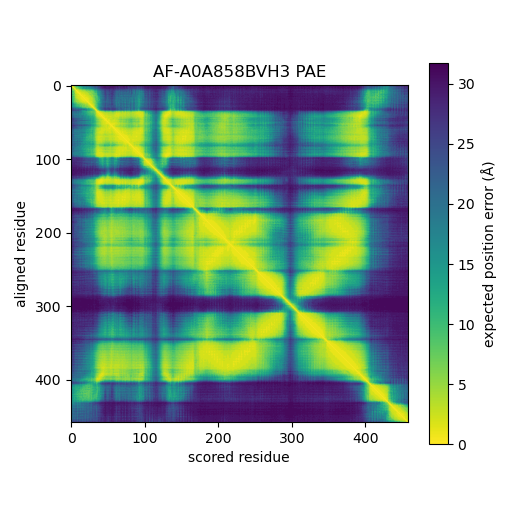00 97.56 227 SER A O 1
ATOM 1787 N N . GLN A 1 228 ? 1.545 9.069 14.933 1.00 97.44 228 GLN A N 1
ATOM 1788 C CA . GLN A 1 228 ? 0.402 9.961 14.736 1.00 97.44 228 GLN A CA 1
ATOM 1789 C C . GLN A 1 228 ? -0.858 9.199 14.303 1.00 97.44 228 GLN A C 1
ATOM 1791 O O . GLN A 1 228 ? -1.932 9.462 14.841 1.00 97.44 228 GLN A O 1
ATOM 1796 N N . ALA A 1 229 ? -0.745 8.235 13.386 1.00 96.44 229 ALA A N 1
ATOM 1797 C CA . ALA A 1 229 ? -1.873 7.404 12.963 1.00 96.44 229 ALA A CA 1
ATOM 1798 C C . ALA A 1 229 ? -2.406 6.507 14.095 1.00 96.44 229 ALA A C 1
ATOM 1800 O O . ALA A 1 229 ? -3.617 6.391 14.264 1.00 96.44 229 ALA A O 1
ATOM 1801 N N . GLU A 1 230 ? -1.524 5.936 14.918 1.00 97.25 230 GLU A N 1
ATOM 1802 C CA . GLU A 1 230 ? -1.887 5.184 16.127 1.00 97.25 230 GLU A CA 1
ATOM 1803 C C . GLU A 1 230 ? -2.625 6.077 17.127 1.00 97.25 230 GLU A C 1
ATOM 1805 O O . GLU A 1 230 ? -3.642 5.676 17.683 1.00 97.25 230 GLU A O 1
ATOM 1810 N N . THR A 1 231 ? -2.186 7.327 17.296 1.00 97.88 231 THR A N 1
ATOM 1811 C CA . THR A 1 231 ? -2.891 8.304 18.139 1.00 97.88 231 THR A CA 1
ATOM 1812 C C . THR A 1 231 ? -4.307 8.574 17.628 1.00 97.88 231 THR A C 1
ATOM 1814 O O . THR A 1 231 ? -5.242 8.609 18.429 1.00 97.88 231 THR A O 1
ATOM 1817 N N . VAL A 1 232 ? -4.488 8.728 16.313 1.00 96.88 232 VAL A N 1
ATOM 1818 C CA . VAL A 1 232 ? -5.822 8.893 15.714 1.00 96.88 232 VAL A CA 1
ATOM 1819 C C . VAL A 1 232 ? -6.678 7.649 15.947 1.00 96.88 232 VAL A C 1
ATOM 1821 O O . VAL A 1 232 ? -7.809 7.777 16.406 1.00 96.88 232 VAL A O 1
ATOM 1824 N N . ARG A 1 233 ? -6.140 6.449 15.696 1.00 96.00 233 ARG A N 1
ATOM 1825 C CA . ARG A 1 233 ? -6.849 5.175 15.889 1.00 96.00 233 ARG A CA 1
ATOM 1826 C C . ARG A 1 233 ? -7.273 4.971 17.345 1.00 96.00 233 ARG A C 1
ATOM 1828 O O . ARG A 1 233 ? -8.447 4.743 17.619 1.00 96.00 233 ARG A O 1
ATOM 1835 N N . ASP A 1 234 ? -6.324 5.067 18.269 1.00 94.50 234 ASP A N 1
ATOM 1836 C CA . ASP A 1 234 ? -6.513 4.618 19.649 1.00 94.50 234 ASP A CA 1
ATOM 1837 C C . ASP A 1 234 ? -7.172 5.688 20.515 1.00 94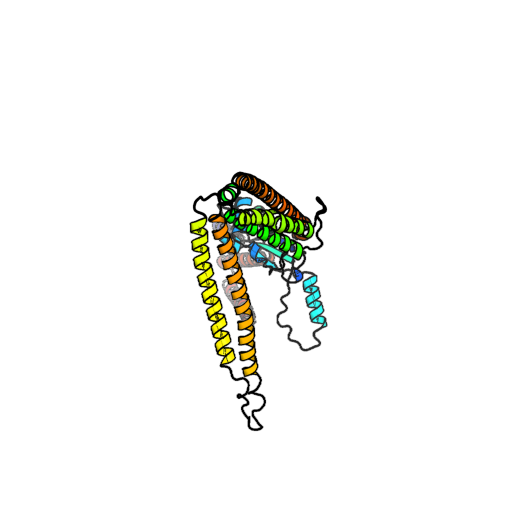.50 234 ASP A C 1
ATOM 1839 O O . ASP A 1 234 ? -8.005 5.370 21.358 1.00 94.50 234 ASP A O 1
ATOM 1843 N N . LYS A 1 235 ? -6.820 6.965 20.316 1.00 95.81 235 LYS A N 1
ATOM 1844 C CA . LYS A 1 235 ? -7.350 8.056 21.143 1.00 95.81 235 LYS A CA 1
ATOM 1845 C C . LYS A 1 235 ? -8.517 8.759 20.485 1.00 95.81 235 LYS A C 1
ATOM 1847 O O . LYS A 1 235 ? -9.518 8.985 21.144 1.00 95.81 235 LYS A O 1
ATOM 1852 N N . GLU A 1 236 ? -8.408 9.158 19.225 1.00 96.75 236 GLU A N 1
ATOM 1853 C CA . GLU A 1 236 ? -9.469 9.979 18.636 1.00 96.75 236 GLU A CA 1
ATOM 1854 C C . GLU A 1 236 ? -10.676 9.124 18.229 1.00 96.75 236 GLU A C 1
ATOM 1856 O O . GLU A 1 236 ? -11.786 9.330 18.724 1.00 96.75 236 GLU A O 1
ATOM 1861 N N . VAL A 1 237 ? -10.451 8.107 17.395 1.00 96.56 237 VAL A N 1
ATOM 1862 C CA . VAL A 1 237 ? -11.490 7.167 16.961 1.00 96.56 237 VAL A CA 1
ATOM 1863 C C . VAL A 1 237 ? -11.943 6.298 18.134 1.00 96.56 237 VAL A C 1
ATOM 1865 O O . VAL A 1 237 ? -13.146 6.189 18.358 1.00 96.56 237 VAL A O 1
ATOM 1868 N N . GLY A 1 238 ? -11.007 5.755 18.920 1.00 94.12 238 GLY A N 1
ATOM 1869 C CA . GLY A 1 238 ? -11.307 4.959 20.116 1.00 94.12 238 GLY A CA 1
ATOM 1870 C C . GLY A 1 238 ? -12.209 5.685 21.118 1.00 94.12 238 GLY A C 1
ATOM 1871 O O . GLY A 1 238 ? -13.311 5.216 21.390 1.00 94.12 238 GLY A O 1
ATOM 1872 N N . ASN A 1 239 ? -11.824 6.882 21.582 1.00 95.69 239 ASN A N 1
ATOM 1873 C CA . ASN A 1 239 ? -12.648 7.627 22.545 1.00 95.69 239 ASN A CA 1
ATOM 1874 C C . ASN A 1 239 ? -14.015 8.017 21.960 1.00 95.69 239 ASN A C 1
ATOM 1876 O O . ASN A 1 239 ? -15.015 8.025 22.674 1.00 95.69 239 ASN A O 1
ATOM 1880 N N . THR A 1 240 ? -14.080 8.345 20.666 1.00 97.06 240 THR A N 1
ATOM 1881 C CA . THR A 1 240 ? -15.357 8.672 20.014 1.00 97.06 240 THR A CA 1
ATOM 1882 C C . THR A 1 240 ? -16.270 7.442 19.954 1.00 97.06 240 THR A C 1
ATOM 1884 O O . THR A 1 240 ? -17.471 7.557 20.200 1.00 97.06 240 THR A O 1
ATOM 1887 N N . ALA A 1 241 ? -15.711 6.258 19.688 1.00 94.31 241 ALA A N 1
ATOM 1888 C CA . ALA A 1 241 ? -16.443 4.995 19.695 1.00 94.31 241 ALA A CA 1
ATOM 1889 C C . ALA A 1 241 ? -16.937 4.644 21.103 1.00 94.31 241 ALA A C 1
ATOM 1891 O O . ALA A 1 241 ? -18.089 4.245 21.260 1.00 94.31 241 ALA A O 1
ATOM 1892 N N . ASP A 1 242 ? -16.121 4.892 22.128 1.00 92.56 242 ASP A N 1
ATOM 1893 C CA . ASP A 1 242 ? -16.514 4.697 23.523 1.00 92.56 242 ASP A CA 1
ATOM 1894 C C . ASP A 1 242 ? -17.683 5.604 23.925 1.00 92.56 242 ASP A C 1
ATOM 1896 O O . ASP A 1 242 ? -18.563 5.172 24.666 1.00 92.56 242 ASP A O 1
ATOM 1900 N N . ILE A 1 243 ? -17.753 6.843 23.419 1.00 93.88 243 ILE A N 1
ATOM 1901 C CA . ILE A 1 243 ? -18.912 7.727 23.636 1.00 93.88 243 ILE A CA 1
ATOM 1902 C C . ILE A 1 243 ? -20.160 7.142 22.964 1.00 93.88 243 ILE A C 1
ATOM 1904 O O . ILE A 1 243 ? -21.223 7.090 23.587 1.00 93.88 243 ILE A O 1
ATOM 1908 N N . VAL A 1 244 ? -20.037 6.684 21.714 1.00 92.19 244 VAL A N 1
ATOM 1909 C CA . VAL A 1 244 ? -21.140 6.045 20.980 1.00 92.19 244 VAL A CA 1
ATOM 1910 C C . VAL A 1 244 ? -21.668 4.826 21.737 1.00 92.19 244 VAL A C 1
ATOM 1912 O O . VAL A 1 244 ? -22.875 4.733 21.962 1.00 92.19 244 VAL A O 1
ATOM 1915 N N . ASP A 1 245 ? -20.780 3.944 22.191 1.00 87.75 245 ASP A N 1
ATOM 1916 C CA . ASP A 1 245 ? -21.124 2.739 22.950 1.00 87.75 245 ASP A CA 1
ATOM 1917 C C . ASP A 1 245 ? -21.647 3.070 24.357 1.00 87.75 245 ASP A C 1
ATOM 1919 O O . ASP A 1 245 ? -22.574 2.436 24.858 1.00 87.75 245 ASP A O 1
ATOM 1923 N N . TYR A 1 246 ? -21.091 4.075 25.036 1.00 87.94 246 TYR A N 1
ATOM 1924 C CA . TYR A 1 246 ? -21.521 4.412 26.389 1.00 87.94 246 TYR A CA 1
ATOM 1925 C C . TYR A 1 246 ? -22.932 5.004 26.407 1.00 87.94 246 TYR A C 1
ATOM 1927 O O . TYR A 1 246 ? -23.737 4.617 27.260 1.00 87.94 246 TYR A O 1
ATOM 1935 N N . TYR A 1 247 ? -23.230 5.920 25.485 1.00 88.50 247 TYR A N 1
ATOM 1936 C CA . TYR A 1 247 ? -24.530 6.589 25.399 1.00 88.50 247 TYR A CA 1
ATOM 1937 C C . TYR A 1 247 ? -25.524 5.873 24.478 1.00 88.50 247 TYR A C 1
ATOM 1939 O O . TYR A 1 247 ? -26.663 6.318 24.370 1.00 88.50 247 TYR A O 1
ATOM 1947 N N . ILE A 1 248 ? -25.117 4.763 23.851 1.00 87.62 248 ILE A N 1
ATOM 1948 C CA . ILE A 1 248 ? -25.908 3.997 22.877 1.00 87.62 248 ILE A CA 1
ATOM 1949 C C . ILE A 1 248 ? -26.464 4.915 21.782 1.00 87.62 248 ILE A C 1
ATOM 1951 O O . ILE A 1 248 ? -27.653 4.910 21.460 1.00 87.62 248 ILE A O 1
ATOM 1955 N N . LEU A 1 249 ? -25.591 5.763 21.238 1.00 90.12 249 LEU A N 1
ATOM 1956 C CA . LEU A 1 249 ? -25.988 6.730 20.223 1.00 90.12 249 LEU A CA 1
ATOM 1957 C C . LEU A 1 249 ? -26.319 5.999 18.926 1.00 90.12 249 LEU A C 1
ATOM 1959 O O . LEU A 1 249 ? -25.531 5.189 18.440 1.00 90.12 249 LEU A O 1
ATOM 1963 N N . SER A 1 250 ? -27.474 6.321 18.353 1.00 89.69 250 SER A N 1
ATOM 1964 C CA . SER A 1 250 ? -27.906 5.794 17.066 1.00 89.69 250 SER A CA 1
ATOM 1965 C C . SER A 1 250 ? -28.713 6.847 16.309 1.00 89.69 250 SER A C 1
ATOM 1967 O O . SER A 1 250 ? -29.375 7.693 16.908 1.00 89.69 250 SER A O 1
ATOM 1969 N N . LYS A 1 251 ? -28.616 6.809 14.983 1.00 89.19 251 LYS A N 1
ATOM 1970 C CA . LYS A 1 251 ? -29.484 7.511 14.036 1.00 89.19 251 LYS A CA 1
ATOM 1971 C C . LYS A 1 251 ? -30.755 6.712 13.735 1.00 89.19 251 LYS A C 1
ATOM 1973 O O . LYS A 1 251 ? -31.649 7.251 13.092 1.00 89.19 251 LYS A O 1
ATOM 1978 N N . ASP A 1 252 ? -30.805 5.441 14.137 1.00 84.00 252 ASP A N 1
ATOM 1979 C CA . ASP A 1 252 ? -31.952 4.553 13.973 1.00 84.00 252 ASP A CA 1
ATOM 1980 C C . ASP A 1 252 ? -32.733 4.448 15.290 1.00 84.00 252 ASP A C 1
ATOM 1982 O O . ASP A 1 252 ? -32.219 4.002 16.322 1.00 84.00 252 ASP A O 1
ATOM 1986 N N . ASP A 1 253 ? -34.013 4.809 15.233 1.00 76.94 253 ASP A N 1
ATOM 1987 C CA . ASP A 1 253 ? -34.934 4.758 16.368 1.00 76.94 253 ASP A CA 1
ATOM 1988 C C . ASP A 1 253 ? -35.165 3.321 16.885 1.00 76.94 253 ASP A C 1
ATOM 1990 O O . ASP A 1 253 ? -35.645 3.128 18.003 1.00 76.94 253 ASP A O 1
ATOM 1994 N N . ASN A 1 254 ? -34.813 2.291 16.105 1.00 81.69 254 ASN A N 1
ATOM 1995 C CA . ASN A 1 254 ? -35.014 0.882 16.445 1.00 81.69 254 ASN A CA 1
ATOM 1996 C C . ASN A 1 254 ? -33.731 0.145 16.878 1.00 81.69 254 ASN A C 1
ATOM 1998 O O . ASN A 1 254 ? -33.606 -1.077 16.719 1.00 81.69 254 ASN A O 1
ATOM 2002 N N . ARG A 1 255 ? -32.768 0.861 17.472 1.00 82.94 255 ARG A N 1
ATOM 2003 C CA . ARG A 1 255 ? -31.493 0.287 17.940 1.00 82.94 255 ARG A CA 1
ATOM 2004 C C . ARG A 1 255 ? -31.652 -0.944 18.842 1.00 82.94 255 ARG A C 1
ATOM 2006 O O . ARG A 1 255 ? -30.846 -1.874 18.781 1.00 82.94 255 ARG A O 1
ATOM 2013 N N . SER A 1 256 ? -32.710 -0.992 19.649 1.00 83.44 256 SER A N 1
ATOM 2014 C CA . SER A 1 256 ? -32.997 -2.116 20.548 1.00 83.44 256 SER A CA 1
ATOM 2015 C C . SER A 1 256 ? -33.272 -3.425 19.802 1.00 83.44 256 SER A C 1
ATOM 2017 O O . SER A 1 256 ? -32.816 -4.482 20.243 1.00 83.44 256 SER A O 1
ATOM 2019 N N . ALA A 1 257 ? -33.959 -3.399 18.655 1.00 84.62 257 ALA A N 1
ATOM 2020 C CA . ALA A 1 257 ? -34.193 -4.602 17.857 1.00 84.62 257 ALA A CA 1
ATOM 2021 C C . ALA A 1 257 ? -32.881 -5.168 17.296 1.00 84.62 257 ALA A C 1
ATOM 2023 O O . ALA A 1 257 ? -32.668 -6.383 17.306 1.00 84.62 257 ALA A O 1
ATOM 2024 N N . TYR A 1 258 ? -31.975 -4.291 16.864 1.00 83.50 258 TYR A N 1
ATOM 2025 C CA . TYR A 1 258 ? -30.657 -4.679 16.377 1.00 83.50 258 TYR A CA 1
ATOM 2026 C C . TYR A 1 258 ? -29.784 -5.305 17.477 1.00 83.50 258 TYR A C 1
ATOM 2028 O O . TYR A 1 258 ? -29.236 -6.393 17.276 1.00 83.50 258 TYR A O 1
ATOM 2036 N N . GLU A 1 259 ? -29.715 -4.687 18.661 1.00 87.19 259 GLU A N 1
ATOM 2037 C CA . GLU A 1 259 ? -28.973 -5.245 19.804 1.00 87.19 259 GLU A CA 1
ATOM 2038 C C . GLU A 1 259 ? -29.561 -6.588 20.273 1.00 87.19 259 GLU A C 1
ATOM 2040 O O . GLU A 1 259 ? -28.817 -7.509 20.600 1.00 87.19 259 GLU A O 1
ATOM 2045 N N . ASN A 1 260 ? -30.883 -6.779 20.200 1.00 88.25 260 ASN A N 1
ATOM 2046 C CA . ASN A 1 260 ? -31.509 -8.076 20.485 1.00 88.25 260 ASN A CA 1
ATOM 2047 C C . ASN A 1 260 ? -31.083 -9.175 19.491 1.00 88.25 260 ASN A C 1
ATOM 2049 O O . ASN A 1 260 ? -30.837 -10.320 19.886 1.00 88.25 260 ASN A O 1
ATOM 2053 N N . VAL A 1 261 ? -30.956 -8.851 18.198 1.00 88.19 261 VAL A N 1
ATOM 2054 C CA . VAL A 1 261 ? -30.436 -9.797 17.194 1.00 88.19 261 VAL A CA 1
ATOM 2055 C C . VAL A 1 261 ? -28.966 -10.125 17.467 1.00 88.19 261 VAL A C 1
ATOM 2057 O O . VAL A 1 261 ? -28.587 -11.300 17.395 1.00 88.19 261 VAL A O 1
ATOM 2060 N N . LYS A 1 262 ? -28.146 -9.124 17.819 1.00 88.19 262 LYS A N 1
ATOM 2061 C CA . LYS A 1 262 ? -26.749 -9.330 18.238 1.00 88.19 262 LYS A CA 1
ATOM 2062 C C . LYS A 1 262 ? -26.660 -10.228 19.464 1.00 88.19 262 LYS A C 1
ATOM 2064 O O . LYS A 1 262 ? -25.914 -11.203 19.431 1.00 88.19 262 LYS A O 1
ATOM 2069 N N . LEU A 1 263 ? -27.475 -9.976 20.485 1.00 93.44 263 LEU A N 1
ATOM 2070 C CA . LEU A 1 263 ? -27.510 -10.770 21.708 1.00 93.44 263 LEU A CA 1
ATOM 2071 C C . LEU A 1 263 ? -27.862 -12.232 21.421 1.00 93.44 263 LEU A C 1
ATOM 2073 O O . LEU A 1 263 ? -27.223 -13.144 21.944 1.00 93.44 263 LEU A O 1
ATOM 2077 N N . LYS A 1 264 ? -28.852 -12.483 20.556 1.00 93.19 264 LYS A N 1
ATOM 2078 C CA . LYS A 1 264 ? -29.224 -13.850 20.167 1.00 93.19 264 LYS A CA 1
ATOM 2079 C C . LYS A 1 264 ? -28.062 -14.578 19.486 1.00 93.19 264 LYS A C 1
ATOM 2081 O O . LYS A 1 264 ? -27.826 -15.746 19.778 1.00 93.19 264 LYS A O 1
ATOM 2086 N N . ARG A 1 265 ? -27.322 -13.898 18.603 1.00 89.00 265 ARG A N 1
ATOM 2087 C CA . ARG A 1 265 ? -26.131 -14.464 17.944 1.00 89.00 265 ARG A CA 1
ATOM 2088 C C . ARG A 1 265 ? -24.991 -14.703 18.934 1.00 89.00 265 ARG A C 1
ATOM 2090 O O . ARG A 1 265 ? -24.428 -15.792 18.931 1.00 89.00 265 ARG A O 1
ATOM 2097 N N . ALA A 1 266 ? -24.695 -13.734 19.796 1.00 92.88 266 ALA A N 1
ATOM 2098 C CA . ALA A 1 266 ? -23.650 -13.843 20.810 1.00 92.88 266 ALA A CA 1
ATOM 2099 C C . ALA A 1 266 ? -23.925 -14.997 21.790 1.00 92.88 266 ALA A C 1
ATOM 2101 O O . ALA A 1 266 ? -23.030 -15.782 22.079 1.00 92.88 266 ALA A O 1
ATOM 2102 N N . ASN A 1 267 ? -25.180 -15.186 22.213 1.00 94.31 267 ASN A N 1
ATOM 2103 C CA . ASN A 1 267 ? -25.569 -16.322 23.054 1.00 94.31 267 ASN A CA 1
ATOM 2104 C C . ASN A 1 267 ? -25.408 -17.677 22.352 1.00 94.31 267 ASN A C 1
ATOM 2106 O O . ASN A 1 267 ? -25.021 -18.652 22.996 1.00 94.31 267 ASN A O 1
ATOM 2110 N N . LEU A 1 268 ? -25.680 -17.762 21.043 1.00 93.50 268 LEU A N 1
ATOM 2111 C CA . LEU A 1 268 ? -25.424 -18.985 20.273 1.00 93.50 268 LEU A CA 1
ATOM 2112 C C . LEU A 1 268 ? -23.926 -19.307 20.213 1.00 93.50 268 LEU A C 1
ATOM 2114 O O . LEU A 1 268 ? -23.558 -20.468 20.381 1.00 93.50 268 LEU A O 1
ATOM 2118 N N . ILE A 1 269 ? -23.076 -18.294 20.006 1.00 92.88 269 ILE A N 1
ATOM 2119 C CA . ILE A 1 269 ? -21.611 -18.444 20.023 1.00 92.88 269 ILE A CA 1
ATOM 2120 C C . ILE A 1 269 ? -21.148 -18.900 21.410 1.00 92.88 269 ILE A C 1
ATOM 2122 O O . ILE A 1 269 ? -20.496 -19.932 21.515 1.00 92.88 269 ILE A O 1
ATOM 2126 N N . LEU A 1 270 ? -21.580 -18.218 22.474 1.00 95.50 270 LEU A N 1
ATOM 2127 C CA . LEU A 1 270 ? -21.254 -18.591 23.851 1.00 95.50 270 LEU A CA 1
ATOM 2128 C C . LEU A 1 270 ? -21.671 -20.034 24.170 1.00 95.50 270 LEU A C 1
ATOM 2130 O O . LEU A 1 270 ? -20.880 -20.792 24.718 1.00 95.50 270 LEU A O 1
ATOM 2134 N N . THR A 1 271 ? -22.890 -20.434 23.796 1.00 95.12 271 THR A N 1
ATOM 2135 C CA . THR A 1 271 ? -23.389 -21.802 24.027 1.00 95.12 271 THR A CA 1
ATOM 2136 C C . THR A 1 271 ? -22.544 -22.833 23.279 1.00 95.12 271 THR A C 1
ATOM 2138 O O . THR A 1 271 ? -22.232 -23.894 23.820 1.00 95.12 271 THR A O 1
ATOM 2141 N N . LYS A 1 272 ? -22.161 -22.530 22.033 1.00 93.75 272 LYS A N 1
ATOM 2142 C CA . LYS A 1 272 ? -21.286 -23.388 21.231 1.00 93.75 272 LYS A CA 1
ATOM 2143 C C . LYS A 1 272 ? -19.918 -23.545 21.898 1.00 93.75 272 LYS A C 1
ATOM 2145 O O . LYS A 1 272 ? -19.464 -24.675 22.057 1.00 93.75 272 LYS A O 1
ATOM 2150 N N . ASP A 1 273 ? -19.293 -22.444 22.300 1.00 93.19 273 ASP A N 1
ATOM 2151 C CA . ASP A 1 273 ? -17.942 -22.450 22.869 1.00 93.19 273 ASP A CA 1
ATOM 2152 C C . ASP A 1 273 ? -17.919 -23.125 24.251 1.00 93.19 273 ASP A C 1
ATOM 2154 O O . ASP A 1 273 ? -17.044 -23.948 24.517 1.00 93.19 273 ASP A O 1
ATOM 2158 N N . GLN A 1 274 ? -18.955 -22.916 25.073 1.00 94.38 274 GLN A N 1
ATOM 2159 C CA . GLN A 1 274 ? -19.167 -23.666 26.318 1.00 94.38 274 GLN A CA 1
ATOM 2160 C C . GLN A 1 274 ? -19.360 -25.167 26.076 1.00 94.38 274 GLN A C 1
ATOM 2162 O O . GLN A 1 274 ? -18.883 -25.984 26.862 1.00 94.38 274 GLN A O 1
ATOM 2167 N N . GLY A 1 275 ? -20.056 -25.549 25.000 1.00 91.75 275 GLY A N 1
ATOM 2168 C CA . GLY A 1 275 ? -20.230 -26.948 24.614 1.00 91.75 275 GLY A CA 1
ATOM 2169 C C . GLY A 1 275 ? -18.913 -27.614 24.208 1.00 91.75 275 GLY A C 1
ATOM 2170 O O . GLY A 1 275 ? -18.653 -28.746 24.614 1.00 91.75 275 GLY A O 1
ATOM 2171 N N . ILE A 1 276 ? -18.064 -26.905 23.457 1.00 91.50 276 ILE A N 1
ATOM 2172 C CA . ILE A 1 276 ? -16.717 -27.369 23.089 1.00 91.50 276 ILE A CA 1
ATOM 2173 C C . ILE A 1 276 ? -15.849 -27.505 24.344 1.00 91.50 276 ILE A C 1
ATOM 2175 O O . ILE A 1 276 ? -15.273 -28.567 24.571 1.00 91.50 276 ILE A O 1
ATOM 2179 N N . GLU A 1 277 ? -15.815 -26.475 25.192 1.00 92.25 277 GLU A N 1
ATOM 2180 C CA . GLU A 1 277 ? -15.059 -26.486 26.447 1.00 92.25 277 GLU A CA 1
ATOM 2181 C C . GLU A 1 277 ? -15.501 -27.643 27.355 1.00 92.25 277 GLU A C 1
ATOM 2183 O O . GLU A 1 277 ? -14.670 -28.375 27.895 1.00 92.25 277 GLU A O 1
ATOM 2188 N N . GLY A 1 278 ? -16.814 -27.835 27.507 1.00 90.94 278 GLY A N 1
ATOM 2189 C CA . GLY A 1 278 ? -17.398 -28.928 28.280 1.00 90.94 278 GLY A CA 1
ATOM 2190 C C . GLY A 1 278 ? -17.049 -30.303 27.711 1.00 90.94 278 GLY A C 1
ATOM 2191 O O . GLY A 1 278 ? -16.711 -31.206 28.472 1.00 90.94 278 GLY A O 1
ATOM 2192 N N . GLY 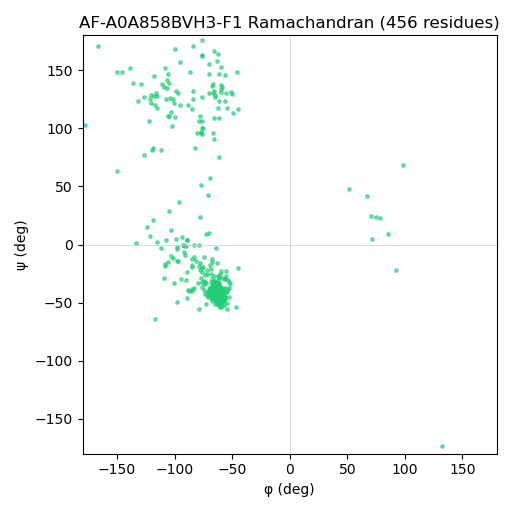A 1 279 ? -17.064 -30.452 26.383 1.00 90.19 279 GLY A N 1
ATOM 2193 C CA . GLY A 1 279 ? -16.670 -31.682 25.697 1.00 90.19 279 GLY A CA 1
ATOM 2194 C C . GLY A 1 279 ? -15.195 -32.026 25.900 1.00 90.19 279 GLY A C 1
ATOM 2195 O O . GLY A 1 279 ? -14.879 -33.162 26.248 1.00 90.19 279 GLY A O 1
ATOM 2196 N N . ILE A 1 280 ? -14.296 -31.046 25.759 1.00 89.81 280 ILE A N 1
ATOM 2197 C CA . ILE A 1 280 ? -12.857 -31.243 25.995 1.00 89.81 280 ILE A CA 1
ATOM 2198 C C . ILE A 1 280 ? -12.602 -31.584 27.468 1.00 89.81 280 ILE A C 1
ATOM 2200 O O . ILE A 1 280 ? -11.883 -32.537 27.755 1.00 89.81 280 ILE A O 1
ATOM 2204 N N . ASN A 1 281 ? -13.234 -30.867 28.408 1.00 88.31 281 ASN A N 1
ATOM 2205 C CA . ASN A 1 281 ? -13.138 -31.178 29.838 1.00 88.31 281 ASN A CA 1
ATOM 2206 C C . ASN A 1 281 ? -13.634 -32.595 30.154 1.00 88.31 281 ASN A C 1
ATOM 2208 O O . ASN A 1 281 ? -13.006 -33.292 30.945 1.00 88.31 281 ASN A O 1
ATOM 2212 N N . TYR A 1 282 ? -14.739 -33.031 29.545 1.00 89.81 282 TYR A N 1
ATOM 2213 C CA . TYR A 1 282 ? -15.261 -34.385 29.726 1.00 89.81 282 TYR A CA 1
ATOM 2214 C C . TYR A 1 282 ? -14.275 -35.444 29.220 1.00 89.81 282 TYR A C 1
ATOM 2216 O O . TYR A 1 282 ? -14.002 -36.407 29.932 1.00 89.81 282 TYR A O 1
ATOM 2224 N N . ILE A 1 283 ? -13.695 -35.243 28.030 1.00 86.69 283 ILE A N 1
ATOM 2225 C CA . ILE A 1 283 ? -12.670 -36.139 27.477 1.00 86.69 283 ILE A CA 1
ATOM 2226 C C . ILE A 1 283 ? -11.454 -36.183 28.403 1.00 86.69 283 ILE A C 1
ATOM 2228 O O . ILE A 1 283 ? -11.015 -37.270 28.748 1.00 86.69 283 ILE A O 1
ATOM 2232 N N . LEU A 1 284 ? -10.951 -35.031 28.856 1.00 85.06 284 LEU A N 1
ATOM 2233 C CA . LEU A 1 284 ? -9.807 -34.951 29.770 1.00 85.06 284 LEU A CA 1
ATOM 2234 C C . LEU A 1 284 ? -10.076 -35.620 31.125 1.00 85.06 284 LEU A C 1
ATOM 2236 O O . LEU A 1 284 ? -9.162 -36.196 31.698 1.00 85.06 284 LEU A O 1
ATOM 2240 N N . GLN A 1 285 ? -11.310 -35.566 31.637 1.00 83.38 285 GLN A N 1
ATOM 2241 C CA . GLN A 1 285 ? -11.698 -36.262 32.870 1.00 83.38 285 GLN A CA 1
ATOM 2242 C C . GLN A 1 285 ? -11.848 -37.774 32.679 1.00 83.38 285 GLN A C 1
ATOM 2244 O O . GLN A 1 285 ? -11.584 -38.533 33.607 1.00 83.38 285 GLN A O 1
ATOM 2249 N N . ALA A 1 286 ? -12.297 -38.208 31.499 1.00 81.25 286 ALA A N 1
ATOM 2250 C CA . ALA A 1 286 ? -12.387 -39.619 31.134 1.00 81.25 286 ALA A CA 1
ATOM 2251 C C . ALA A 1 286 ? -11.029 -40.213 30.718 1.00 81.25 286 ALA A C 1
ATOM 2253 O O . ALA A 1 286 ? -10.876 -41.433 30.693 1.00 81.25 286 ALA A O 1
ATOM 2254 N N . TYR A 1 287 ? -10.059 -39.364 30.374 1.00 75.94 287 TYR A N 1
ATOM 2255 C CA . TYR A 1 287 ? -8.718 -39.760 29.975 1.00 75.94 287 TYR A CA 1
ATOM 2256 C C . TYR A 1 287 ? -7.905 -40.160 31.210 1.00 75.94 287 TYR A C 1
ATOM 2258 O O . TYR A 1 287 ? -7.406 -39.314 31.953 1.00 75.94 287 TYR A O 1
ATOM 2266 N N . ASP A 1 288 ? -7.782 -41.466 31.441 1.00 62.62 288 ASP A N 1
ATOM 2267 C CA . ASP A 1 288 ? -6.945 -42.011 32.505 1.00 62.62 288 ASP A CA 1
ATOM 2268 C C . ASP A 1 288 ? -5.469 -41.998 32.077 1.00 62.62 288 ASP A C 1
ATOM 2270 O O . ASP A 1 288 ? -5.033 -42.802 31.257 1.00 62.62 288 ASP A O 1
ATOM 2274 N N . ASN A 1 289 ? -4.682 -41.080 32.642 1.00 60.22 289 ASN A N 1
ATOM 2275 C CA . ASN A 1 289 ? -3.237 -41.020 32.412 1.00 60.22 289 ASN A CA 1
ATOM 2276 C C . ASN A 1 289 ? -2.436 -41.979 33.315 1.00 60.22 289 ASN A C 1
ATOM 2278 O O . ASN A 1 289 ? -1.208 -42.000 33.235 1.00 60.22 289 ASN A O 1
ATOM 2282 N N . THR A 1 290 ? -3.103 -42.743 34.189 1.00 52.84 290 THR A N 1
ATOM 2283 C CA . THR A 1 290 ? -2.450 -43.597 35.190 1.00 52.84 290 THR A CA 1
ATOM 2284 C C . THR A 1 290 ? -2.318 -45.062 34.769 1.00 52.84 290 THR A C 1
ATOM 2286 O O . THR A 1 290 ? -1.523 -45.783 35.373 1.00 52.84 290 THR A O 1
ATOM 2289 N N . SER A 1 291 ? -3.027 -45.514 33.725 1.00 48.28 291 SER A N 1
ATOM 2290 C CA . SER A 1 291 ? -3.093 -46.935 33.334 1.00 48.28 291 SER A CA 1
ATOM 2291 C C . SER A 1 291 ? -2.494 -47.298 31.962 1.00 48.28 291 SER A C 1
ATOM 2293 O O . SER A 1 291 ? -2.445 -48.482 31.631 1.00 48.28 291 SER A O 1
ATOM 2295 N N . ASN A 1 292 ? -1.912 -46.352 31.216 1.00 46.19 292 ASN A N 1
ATOM 2296 C CA . ASN A 1 292 ? -1.308 -46.614 29.895 1.00 46.19 292 ASN A CA 1
ATOM 2297 C C . ASN A 1 292 ? 0.217 -46.851 29.918 1.00 46.19 292 ASN A C 1
ATOM 2299 O O . ASN A 1 292 ? 0.938 -46.501 28.987 1.00 46.19 292 ASN A O 1
ATOM 2303 N N . TYR A 1 293 ? 0.741 -47.511 30.952 1.00 44.88 293 TYR A N 1
ATOM 2304 C CA . TYR A 1 293 ? 2.063 -48.128 30.825 1.00 44.88 293 TYR A CA 1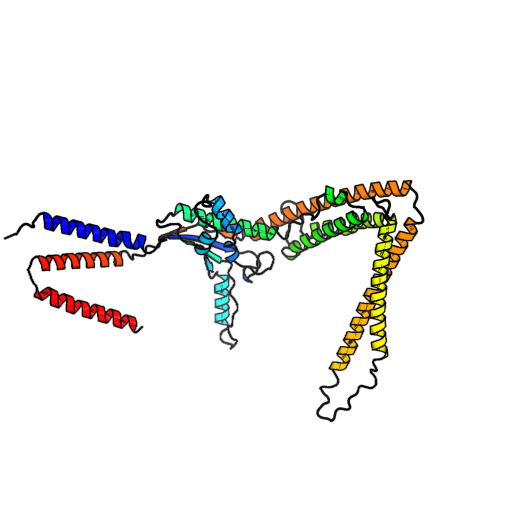
ATOM 2305 C C . TYR A 1 293 ? 1.909 -49.461 30.090 1.00 44.88 293 TYR A C 1
ATOM 2307 O O . TYR A 1 293 ? 1.619 -50.491 30.700 1.00 44.88 293 TYR A O 1
ATOM 2315 N N . ILE A 1 294 ? 2.132 -49.464 28.772 1.00 44.78 294 ILE A N 1
ATOM 2316 C CA . ILE A 1 294 ? 2.476 -50.706 28.076 1.00 44.78 294 ILE A CA 1
ATOM 2317 C C . ILE A 1 294 ? 3.788 -51.183 28.707 1.00 44.78 294 ILE A C 1
ATOM 2319 O O . ILE A 1 294 ? 4.834 -50.565 28.513 1.00 44.78 294 ILE A O 1
ATOM 2323 N N . ILE A 1 295 ? 3.743 -52.267 29.487 1.00 46.50 295 ILE A N 1
ATOM 2324 C CA . ILE A 1 295 ? 4.955 -52.991 29.879 1.00 46.50 295 ILE A CA 1
ATOM 2325 C C . ILE A 1 295 ? 5.517 -53.586 28.586 1.00 46.50 295 ILE A C 1
ATOM 2327 O O . ILE A 1 295 ? 5.111 -54.663 28.149 1.00 46.50 295 ILE A O 1
ATOM 2331 N N . ALA A 1 296 ? 6.388 -52.833 27.922 1.00 42.91 296 ALA A N 1
ATOM 2332 C CA . ALA A 1 296 ? 7.100 -53.289 26.746 1.00 42.91 296 ALA A CA 1
ATOM 2333 C C . ALA A 1 296 ? 8.056 -54.420 27.157 1.00 42.91 296 ALA A C 1
ATOM 2335 O O . ALA A 1 296 ? 8.826 -54.275 28.107 1.00 42.91 296 ALA A O 1
ATOM 2336 N N . SER A 1 297 ? 8.026 -55.546 26.439 1.00 48.81 297 SER A N 1
ATOM 2337 C CA . SER A 1 297 ? 9.163 -56.472 26.425 1.00 48.81 297 SER A CA 1
ATOM 2338 C C . SER A 1 297 ? 10.414 -55.708 25.977 1.00 48.81 297 SER A C 1
ATOM 2340 O O . SER A 1 297 ? 10.283 -54.815 25.139 1.00 48.81 297 SER A O 1
ATOM 2342 N N . GLU A 1 298 ? 11.586 -56.066 26.511 1.00 51.22 298 GLU A N 1
ATOM 2343 C CA . GLU A 1 298 ? 12.861 -55.312 26.463 1.00 51.22 298 GLU A CA 1
ATOM 2344 C C . GLU A 1 298 ? 13.263 -54.707 25.098 1.00 51.22 298 GLU A C 1
ATOM 2346 O O . GLU A 1 298 ? 13.992 -53.720 25.078 1.00 51.22 298 GLU A O 1
ATOM 2351 N N . ASP A 1 299 ? 12.731 -55.196 23.975 1.00 49.66 299 ASP A N 1
ATOM 2352 C CA . ASP A 1 299 ? 13.025 -54.696 22.624 1.00 49.66 299 ASP A CA 1
ATOM 2353 C C . ASP A 1 299 ? 12.065 -53.605 22.080 1.00 49.66 299 ASP A C 1
ATOM 2355 O O . ASP A 1 299 ? 12.252 -53.137 20.958 1.00 49.66 299 ASP A O 1
ATOM 2359 N N . ALA A 1 300 ? 11.033 -53.174 22.823 1.00 49.41 300 ALA A N 1
ATOM 2360 C CA . ALA A 1 300 ? 10.025 -52.202 22.346 1.00 49.41 300 ALA A CA 1
ATOM 2361 C C . ALA A 1 300 ? 9.863 -50.938 23.223 1.00 49.41 300 ALA A C 1
ATOM 2363 O O . ALA A 1 300 ? 8.883 -50.204 23.083 1.00 49.41 300 ALA A O 1
ATOM 2364 N N . ALA A 1 301 ? 10.807 -50.670 24.129 1.00 50.22 301 ALA A N 1
ATOM 2365 C CA . ALA A 1 301 ? 10.694 -49.607 25.135 1.00 50.22 301 ALA A CA 1
ATOM 2366 C C . ALA A 1 301 ? 10.736 -48.164 24.576 1.00 50.22 301 ALA A C 1
ATOM 2368 O O . ALA A 1 301 ? 10.211 -47.256 25.217 1.00 50.22 301 ALA A O 1
ATOM 2369 N N . ASP A 1 302 ? 11.281 -47.951 23.373 1.00 49.25 302 ASP A N 1
ATOM 2370 C CA . ASP A 1 302 ? 11.472 -46.605 22.798 1.00 49.25 302 ASP A CA 1
ATOM 2371 C C . ASP A 1 302 ? 10.306 -46.096 21.926 1.00 49.25 302 ASP A C 1
ATOM 2373 O O . ASP A 1 302 ? 10.308 -44.938 21.509 1.00 49.25 302 ASP A O 1
ATOM 2377 N N . LEU A 1 303 ? 9.290 -46.922 21.639 1.00 48.44 303 LEU A N 1
ATOM 2378 C CA . LEU A 1 303 ? 8.199 -46.559 20.714 1.00 48.44 303 LEU A CA 1
ATOM 2379 C C . LEU A 1 303 ? 6.858 -46.226 21.390 1.00 48.44 303 LEU A C 1
ATOM 2381 O O . LEU A 1 303 ? 5.995 -45.642 20.740 1.00 48.44 303 LEU A O 1
ATOM 2385 N N . ALA A 1 304 ? 6.663 -46.567 22.668 1.00 49.34 304 ALA A N 1
ATOM 2386 C CA . ALA A 1 304 ? 5.347 -46.489 23.320 1.00 49.34 304 ALA A CA 1
ATOM 2387 C C . ALA A 1 304 ? 5.133 -45.267 24.239 1.00 49.34 304 ALA A C 1
ATOM 2389 O O . ALA A 1 304 ? 4.005 -45.002 24.632 1.00 49.34 304 ALA A O 1
ATOM 2390 N N . THR A 1 305 ? 6.172 -44.504 24.588 1.00 49.66 305 THR A N 1
ATOM 2391 C CA . THR A 1 305 ? 6.099 -43.482 25.657 1.00 49.66 305 THR A CA 1
ATOM 2392 C C . THR A 1 305 ? 6.001 -42.028 25.174 1.00 49.66 305 THR A C 1
ATOM 2394 O O . THR A 1 305 ? 5.730 -41.147 25.989 1.00 49.66 305 THR A O 1
ATOM 2397 N N . SER A 1 306 ? 6.177 -41.740 23.875 1.00 50.09 306 SER A N 1
ATOM 2398 C CA . SER A 1 306 ? 6.214 -40.358 23.354 1.00 50.09 306 SER A CA 1
ATOM 2399 C C . SER A 1 306 ? 4.917 -39.864 22.689 1.00 50.09 306 SER A C 1
ATOM 2401 O O . SER A 1 306 ? 4.596 -38.687 22.832 1.00 50.09 306 SER A O 1
ATOM 2403 N N . GLN A 1 307 ? 4.136 -40.726 22.021 1.00 50.69 307 GLN A N 1
ATOM 2404 C CA . GLN A 1 307 ? 2.928 -40.303 21.282 1.00 50.69 307 GLN A CA 1
ATOM 2405 C C . GLN A 1 307 ? 1.709 -39.989 22.175 1.00 50.69 307 GLN A C 1
ATOM 2407 O O . GLN A 1 307 ? 0.924 -39.100 21.851 1.00 50.69 307 GLN A O 1
ATOM 2412 N N . GLU A 1 308 ? 1.533 -40.667 23.316 1.00 54.34 308 GLU A N 1
ATOM 2413 C CA . GLU A 1 308 ? 0.356 -40.461 24.187 1.00 54.34 308 GLU A CA 1
ATOM 2414 C C . GLU A 1 308 ? 0.422 -39.175 25.030 1.00 54.34 308 GLU A C 1
ATOM 2416 O O . GLU A 1 308 ? -0.617 -38.619 25.395 1.00 54.34 308 GLU A O 1
ATOM 2421 N N . ASN A 1 309 ? 1.624 -38.651 25.293 1.00 62.75 309 ASN A N 1
ATOM 2422 C CA . ASN A 1 309 ? 1.795 -37.371 25.990 1.00 62.75 309 ASN A CA 1
ATOM 2423 C C . ASN A 1 309 ? 1.517 -36.177 25.055 1.00 62.75 309 ASN A C 1
ATOM 2425 O O . ASN A 1 309 ? 1.031 -35.134 25.489 1.00 62.75 309 ASN A O 1
ATOM 2429 N N . GLU A 1 310 ? 1.746 -36.349 23.750 1.00 71.56 310 GLU A N 1
ATOM 2430 C CA . GLU A 1 310 ? 1.433 -35.342 22.733 1.00 71.56 310 GLU A CA 1
ATOM 2431 C C . GLU A 1 310 ? -0.084 -35.159 22.570 1.00 71.56 310 GLU A C 1
ATOM 2433 O O . GLU A 1 310 ? -0.559 -34.027 22.524 1.00 71.56 310 GLU A O 1
ATOM 2438 N N . PHE A 1 311 ? -0.873 -36.244 22.579 1.00 77.44 311 PHE A N 1
ATOM 2439 C CA . PHE A 1 311 ? -2.338 -36.148 22.506 1.00 77.44 311 PHE A CA 1
ATOM 2440 C C . PHE A 1 311 ? -2.950 -35.448 23.724 1.00 77.44 311 PHE A C 1
ATOM 2442 O O . PHE A 1 311 ? -3.786 -34.555 23.568 1.00 77.44 311 PHE A O 1
ATOM 2449 N N . TYR A 1 312 ? -2.498 -35.792 24.933 1.00 80.50 312 TYR A N 1
ATOM 2450 C CA . TYR A 1 312 ? -2.918 -35.093 26.148 1.00 80.50 312 TYR A CA 1
ATOM 2451 C C . TYR A 1 312 ? -2.501 -33.611 26.132 1.00 80.50 312 TYR A C 1
ATOM 2453 O O . TYR A 1 312 ? -3.305 -32.741 26.472 1.00 80.50 312 TYR A O 1
ATOM 2461 N N . GLY A 1 313 ? -1.278 -33.310 25.678 1.00 80.75 313 GLY A N 1
ATOM 2462 C CA . GLY A 1 313 ? -0.797 -31.940 25.476 1.00 80.75 313 GLY A CA 1
ATOM 2463 C C . GLY A 1 313 ? -1.678 -31.144 24.508 1.00 80.75 313 GLY A C 1
ATOM 2464 O O . GLY A 1 313 ? -2.137 -30.056 24.852 1.00 80.75 313 GLY A O 1
ATOM 2465 N N . MET A 1 314 ? -2.018 -31.725 23.353 1.00 86.31 314 MET A N 1
ATOM 2466 C CA . MET A 1 314 ? -2.938 -31.118 22.385 1.00 86.31 314 MET A CA 1
ATOM 2467 C C . MET A 1 314 ? -4.325 -30.852 22.983 1.00 86.31 314 MET A C 1
ATOM 2469 O O . MET A 1 314 ? -4.896 -29.788 22.742 1.00 86.31 314 MET A O 1
ATOM 2473 N N . LEU A 1 315 ? -4.878 -31.785 23.767 1.00 85.56 315 LEU A N 1
ATOM 2474 C CA . LEU A 1 315 ? -6.167 -31.585 24.439 1.00 85.56 315 LEU A CA 1
ATOM 2475 C C . LEU A 1 315 ? -6.109 -30.446 25.466 1.00 85.56 315 LEU A C 1
ATOM 2477 O O . LEU A 1 315 ? -7.072 -29.687 25.585 1.00 85.56 315 LEU A O 1
ATOM 2481 N N . MET A 1 316 ? -4.990 -30.286 26.178 1.00 86.25 316 MET A N 1
ATOM 2482 C CA . MET A 1 316 ? -4.802 -29.164 27.102 1.00 86.25 316 MET A CA 1
ATOM 2483 C C . MET A 1 316 ? -4.670 -27.821 26.385 1.00 86.25 316 MET A C 1
ATOM 2485 O O . MET A 1 316 ? -5.317 -26.856 26.796 1.00 86.25 316 MET A O 1
ATOM 2489 N N . ASP A 1 317 ? -3.924 -27.754 25.282 1.00 89.62 317 ASP A N 1
ATOM 2490 C CA . ASP A 1 317 ? -3.841 -26.543 24.458 1.00 89.62 317 ASP A CA 1
ATOM 2491 C C . ASP A 1 317 ? -5.214 -26.166 23.886 1.00 89.62 317 ASP A C 1
ATOM 2493 O O . ASP A 1 317 ? -5.633 -25.005 23.930 1.00 89.62 317 ASP A O 1
ATOM 2497 N N . GLN A 1 318 ? -5.968 -27.157 23.402 1.00 90.62 318 GLN A N 1
ATOM 2498 C CA . GLN A 1 318 ? -7.345 -26.958 22.956 1.00 90.62 318 GLN A CA 1
ATOM 2499 C C . GLN A 1 318 ? -8.256 -26.483 24.092 1.00 90.62 318 GLN A C 1
ATOM 2501 O O . GLN A 1 318 ? -9.074 -25.591 23.863 1.00 90.62 318 GLN A O 1
ATOM 2506 N N . LEU A 1 319 ? -8.107 -27.009 25.313 1.00 91.19 319 LEU A N 1
ATOM 2507 C CA . LEU A 1 319 ? -8.877 -26.554 26.471 1.00 91.19 319 LEU A CA 1
ATOM 2508 C C . LEU A 1 319 ? -8.580 -25.088 26.806 1.00 91.19 319 LEU A C 1
ATOM 2510 O O . LEU A 1 319 ? -9.513 -24.320 27.042 1.00 91.19 319 LEU A O 1
ATOM 2514 N N . VAL A 1 320 ? -7.307 -24.684 26.823 1.00 91.12 320 VAL A N 1
ATOM 2515 C CA . VAL A 1 320 ? -6.906 -23.292 27.091 1.00 91.12 320 VAL A CA 1
ATOM 2516 C C . VAL A 1 320 ? -7.484 -22.354 26.032 1.00 91.12 320 VAL A C 1
ATOM 2518 O O . VAL A 1 320 ? -8.113 -21.350 26.378 1.00 91.12 320 VAL A O 1
ATOM 2521 N N . ASN A 1 321 ? -7.348 -22.711 24.754 1.00 92.19 321 ASN A N 1
ATOM 2522 C CA . ASN A 1 321 ? -7.905 -21.936 23.646 1.00 92.19 321 ASN A CA 1
ATOM 2523 C C . ASN A 1 321 ? -9.436 -21.845 23.727 1.00 92.19 321 ASN A C 1
ATOM 2525 O O . ASN A 1 321 ? -10.001 -20.760 23.576 1.00 92.19 321 ASN A O 1
ATOM 2529 N N . SER A 1 322 ? -10.111 -22.959 24.028 1.00 91.50 322 SER A N 1
ATOM 2530 C CA . SER A 1 322 ? -11.566 -22.994 24.191 1.00 91.50 322 SER A CA 1
ATOM 2531 C C . SER A 1 322 ? -12.023 -22.129 25.365 1.00 91.50 322 SER A C 1
ATOM 2533 O O . SER A 1 322 ? -12.983 -21.381 25.220 1.00 91.50 322 SER A O 1
ATOM 2535 N N . LYS A 1 323 ? -11.322 -22.161 26.506 1.00 92.50 323 LYS A N 1
ATOM 2536 C CA . LYS A 1 323 ? -11.620 -21.295 27.658 1.00 92.50 323 LYS A CA 1
ATOM 2537 C C . LYS A 1 323 ? -11.476 -19.819 27.318 1.00 92.50 323 LYS A C 1
ATOM 2539 O O . LYS A 1 323 ? -12.306 -19.012 27.733 1.00 92.50 323 LYS A O 1
ATOM 2544 N N . HIS A 1 324 ? -10.439 -19.456 26.565 1.00 92.75 324 HIS A N 1
ATOM 2545 C CA . HIS A 1 324 ? -10.252 -18.078 26.124 1.00 92.75 324 HIS A CA 1
ATOM 2546 C C . HIS A 1 324 ? -11.408 -17.617 25.223 1.00 92.75 324 HIS A C 1
ATOM 2548 O O . HIS A 1 324 ? -11.972 -16.547 25.454 1.00 92.75 324 HIS A O 1
ATOM 2554 N N . ALA A 1 325 ? -11.825 -18.460 24.271 1.00 91.31 325 ALA A N 1
ATOM 2555 C CA . ALA A 1 325 ? -12.989 -18.199 23.426 1.00 91.31 325 ALA A CA 1
ATOM 2556 C C . ALA A 1 325 ? -14.278 -18.039 24.254 1.00 91.31 325 ALA A C 1
ATOM 2558 O O . ALA A 1 325 ? -14.969 -17.030 24.106 1.00 91.31 325 ALA A O 1
ATOM 2559 N N . THR A 1 326 ? -14.550 -18.948 25.202 1.00 93.06 326 THR A N 1
ATOM 2560 C CA . THR A 1 326 ? -15.708 -18.856 26.110 1.00 93.06 326 THR A CA 1
ATOM 2561 C C . THR A 1 326 ? -15.712 -17.542 26.896 1.00 93.06 326 THR A C 1
ATOM 2563 O O . THR A 1 326 ? -16.750 -16.886 27.009 1.00 93.06 326 THR A O 1
ATOM 2566 N N . ILE A 1 327 ? -14.564 -17.137 27.452 1.00 93.69 327 ILE A N 1
ATOM 2567 C CA . ILE A 1 327 ? -14.436 -15.886 28.214 1.00 93.69 327 ILE A CA 1
ATOM 2568 C C . ILE A 1 327 ? -14.725 -14.676 27.321 1.00 93.69 327 ILE A C 1
ATOM 2570 O O . ILE A 1 327 ? -15.491 -13.801 27.728 1.00 93.69 327 ILE A O 1
ATOM 2574 N N . SER A 1 328 ? -14.166 -14.644 26.108 1.00 91.12 328 SER A N 1
ATOM 2575 C CA . SER A 1 328 ? -14.419 -13.572 25.140 1.00 91.12 328 SER A CA 1
ATOM 2576 C C . SER A 1 328 ? -15.903 -13.495 24.770 1.00 91.12 328 SER A C 1
ATOM 2578 O O . SER A 1 328 ? -16.516 -12.437 24.889 1.00 91.12 328 SER A O 1
ATOM 2580 N N . ALA A 1 329 ? -16.522 -14.626 24.418 1.00 91.25 329 ALA A N 1
ATOM 2581 C CA . ALA A 1 329 ? -17.940 -14.680 24.067 1.00 91.25 329 ALA A CA 1
ATOM 2582 C C . ALA A 1 329 ? -18.845 -14.242 25.232 1.00 91.25 329 ALA A C 1
ATOM 2584 O O . ALA A 1 329 ? -19.859 -13.569 25.034 1.00 91.25 329 ALA A O 1
ATOM 2585 N N . LYS A 1 330 ? -18.474 -14.584 26.473 1.00 95.06 330 LYS A N 1
ATOM 2586 C CA . LYS A 1 330 ? -19.199 -14.149 27.674 1.00 95.06 330 LYS A CA 1
ATOM 2587 C C . LYS A 1 330 ? -19.090 -12.640 27.890 1.00 95.06 330 LYS A C 1
ATOM 2589 O O . LYS A 1 330 ? -20.071 -12.011 28.299 1.00 95.06 330 LYS A O 1
ATOM 2594 N N . TYR A 1 331 ? -17.916 -12.065 27.639 1.00 92.88 331 TYR A N 1
ATOM 2595 C CA . TYR A 1 331 ? -17.713 -10.621 27.707 1.00 92.88 331 TYR A CA 1
ATOM 2596 C C . TYR A 1 331 ? -18.607 -9.893 26.693 1.00 92.88 331 TYR A C 1
ATOM 2598 O O . TYR A 1 331 ? -19.320 -8.966 27.076 1.00 92.88 331 TYR A O 1
ATOM 2606 N N . ASP A 1 332 ? -18.674 -10.385 25.454 1.00 89.31 332 ASP A N 1
ATOM 2607 C CA . ASP A 1 332 ? -19.529 -9.815 24.407 1.00 89.31 332 ASP A CA 1
ATOM 2608 C C . ASP A 1 332 ? -21.015 -9.860 24.779 1.00 89.31 332 ASP A C 1
ATOM 2610 O O . ASP A 1 332 ? -21.711 -8.847 24.684 1.00 89.31 332 ASP A O 1
ATOM 2614 N N . VAL A 1 333 ? -21.504 -11.010 25.267 1.00 93.56 333 VAL A N 1
ATOM 2615 C CA . VAL A 1 333 ? -22.885 -11.139 25.767 1.00 93.56 333 VAL A CA 1
ATOM 2616 C C . VAL A 1 333 ? -23.154 -10.117 26.870 1.00 93.56 333 VAL A C 1
ATOM 2618 O O . VAL A 1 333 ? -24.161 -9.416 26.820 1.00 93.56 333 VAL A O 1
ATOM 2621 N N . THR A 1 334 ? -22.240 -9.989 27.836 1.00 93.75 334 THR A N 1
ATOM 2622 C CA . THR A 1 334 ? -22.391 -9.048 28.956 1.00 93.75 334 THR A CA 1
ATOM 2623 C C . THR A 1 334 ? -22.452 -7.601 28.466 1.00 93.75 334 THR A C 1
ATOM 2625 O O . THR A 1 334 ? -23.315 -6.845 28.911 1.00 93.75 334 THR A O 1
ATOM 2628 N N . LYS A 1 335 ? -21.585 -7.219 27.521 1.00 89.06 335 LYS A N 1
ATOM 2629 C CA . LYS A 1 335 ? -21.566 -5.876 26.928 1.00 89.06 335 LYS A CA 1
ATOM 2630 C C . LYS A 1 335 ? -22.884 -5.562 26.208 1.00 89.06 335 LYS A C 1
ATOM 2632 O O . LYS A 1 335 ? -23.477 -4.512 26.445 1.00 89.06 335 LYS A O 1
ATOM 2637 N N . ILE A 1 336 ? -23.392 -6.486 25.390 1.00 89.88 336 ILE A N 1
ATOM 2638 C CA . ILE A 1 336 ? -24.669 -6.301 24.680 1.00 89.88 336 ILE A CA 1
ATOM 2639 C C . ILE A 1 336 ? -25.845 -6.224 25.668 1.00 89.88 336 ILE A C 1
ATOM 2641 O O . ILE A 1 336 ? -26.756 -5.416 25.487 1.00 89.88 336 ILE A O 1
ATOM 2645 N N . GLN A 1 337 ? -25.825 -7.017 26.744 1.00 91.50 337 GLN A N 1
ATOM 2646 C CA . GLN A 1 337 ? -26.844 -6.945 27.793 1.00 91.50 337 GLN A CA 1
ATOM 2647 C C . GLN A 1 337 ? -26.876 -5.551 28.441 1.00 91.50 337 GLN A C 1
ATOM 2649 O O . GLN A 1 337 ? -27.940 -4.950 28.559 1.00 91.50 337 GLN A O 1
ATOM 2654 N N . GLN A 1 338 ? -25.704 -4.991 28.765 1.00 89.19 338 GLN A N 1
ATOM 2655 C CA . GLN A 1 338 ? -25.584 -3.630 29.300 1.00 89.19 338 GLN A CA 1
ATOM 2656 C C . GLN A 1 338 ? -26.118 -2.569 28.326 1.00 89.19 338 GLN A C 1
ATOM 2658 O O . GLN A 1 338 ? -26.704 -1.577 28.759 1.00 89.19 338 GLN A O 1
ATOM 2663 N N . HIS A 1 339 ? -25.938 -2.763 27.015 1.00 87.94 339 HIS A N 1
ATOM 2664 C CA . HIS A 1 339 ? -26.500 -1.873 25.996 1.00 87.94 339 HIS A CA 1
ATOM 2665 C C . HIS A 1 339 ? -28.036 -1.900 26.010 1.00 87.94 339 HIS A C 1
ATOM 2667 O O . HIS A 1 339 ? -28.674 -0.847 26.001 1.00 87.94 339 HIS A O 1
ATOM 2673 N N . LEU A 1 340 ? -28.638 -3.091 26.075 1.00 88.88 340 LEU A N 1
ATOM 2674 C CA . LEU A 1 340 ? -30.094 -3.257 26.151 1.00 88.88 340 LEU A CA 1
ATOM 2675 C C . LEU A 1 340 ? -30.676 -2.667 27.443 1.00 88.88 340 LEU A C 1
ATOM 2677 O O . LEU A 1 340 ? -31.701 -1.985 27.394 1.00 88.88 340 LEU A O 1
ATOM 2681 N N . ASP A 1 341 ? -29.996 -2.855 28.574 1.00 88.75 341 ASP A N 1
ATOM 2682 C CA . ASP A 1 341 ? -30.406 -2.274 29.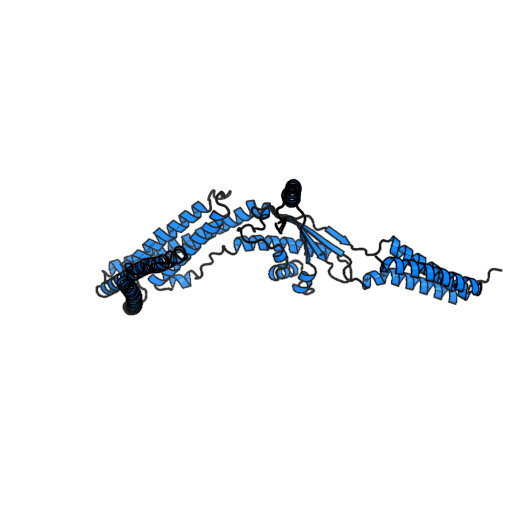855 1.00 88.75 341 ASP A CA 1
ATOM 2683 C C . ASP A 1 341 ? -30.424 -0.739 29.785 1.00 88.75 341 ASP A C 1
ATOM 2685 O O . ASP A 1 341 ? -31.407 -0.115 30.193 1.00 88.75 341 ASP A O 1
ATOM 2689 N N . LYS A 1 342 ? -29.395 -0.122 29.187 1.00 85.62 342 LYS A N 1
ATOM 2690 C CA . LYS A 1 342 ? -29.343 1.331 28.951 1.00 85.62 342 LYS A CA 1
ATOM 2691 C C . LYS A 1 342 ? -30.438 1.820 28.003 1.00 85.62 342 LYS A C 1
ATOM 2693 O O . LYS A 1 342 ? -31.026 2.865 28.253 1.00 85.62 342 LYS A O 1
ATOM 2698 N N . LEU A 1 343 ? -30.753 1.069 26.948 1.00 85.62 343 LEU A N 1
ATOM 2699 C CA . LEU A 1 343 ? -31.848 1.412 26.030 1.00 85.62 343 LEU A CA 1
ATOM 2700 C C . LEU A 1 343 ? -33.223 1.361 26.710 1.00 85.62 343 LEU A C 1
ATOM 2702 O O . LEU A 1 343 ? -34.111 2.131 26.354 1.00 85.62 343 LEU A O 1
ATOM 2706 N N . SER A 1 344 ? -33.400 0.479 27.697 1.00 83.25 344 SER A N 1
ATOM 2707 C CA . SER A 1 344 ? -34.634 0.405 28.494 1.00 83.25 344 SER A CA 1
ATOM 2708 C C . SER A 1 344 ? -34.748 1.495 29.573 1.00 83.25 344 SER A C 1
ATOM 2710 O O . SER A 1 344 ? -35.848 1.757 30.058 1.00 83.25 344 SER A O 1
ATOM 2712 N N . HIS A 1 345 ? -33.641 2.168 29.906 1.00 83.06 345 HIS A N 1
ATOM 2713 C CA . HIS A 1 345 ? -33.566 3.253 30.888 1.00 83.06 345 HIS A CA 1
ATOM 2714 C C . HIS A 1 345 ? -32.914 4.492 30.252 1.00 83.06 345 HIS A C 1
ATOM 2716 O O . HIS A 1 345 ? -31.730 4.758 30.488 1.00 83.06 345 HIS A O 1
ATOM 2722 N N . PRO A 1 346 ? -33.665 5.239 29.419 1.00 72.00 346 PRO A N 1
ATOM 2723 C CA . PRO A 1 346 ? -33.101 6.293 28.589 1.00 72.00 346 PRO A CA 1
ATOM 2724 C C . PRO A 1 346 ? -32.401 7.373 29.419 1.00 72.00 346 PRO A C 1
ATOM 2726 O O . PRO A 1 346 ? -32.898 7.840 30.446 1.00 72.00 346 PRO A O 1
ATOM 2729 N N . GLN A 1 347 ? -31.220 7.758 28.941 1.00 79.75 347 GLN A N 1
ATOM 2730 C CA . GLN A 1 347 ? -30.387 8.821 29.502 1.00 79.75 347 GLN A CA 1
ATOM 2731 C C . GLN A 1 347 ? -31.068 10.197 29.360 1.00 79.75 347 GLN A C 1
ATOM 2733 O O . GLN A 1 347 ? -32.017 10.361 28.594 1.00 79.75 347 GLN A O 1
ATOM 2738 N N . ASN A 1 348 ? -30.557 11.209 30.073 1.00 86.25 348 ASN A N 1
ATOM 2739 C CA . ASN A 1 348 ? -31.048 12.586 29.955 1.00 86.25 348 ASN A CA 1
ATOM 2740 C C . ASN A 1 348 ? -30.959 13.072 28.484 1.00 86.25 348 ASN A C 1
ATOM 2742 O O . ASN A 1 348 ? -29.853 13.075 27.931 1.00 86.25 348 ASN A O 1
ATOM 2746 N N . PRO A 1 349 ? -32.074 13.525 27.867 1.00 86.06 349 PRO A N 1
ATOM 2747 C CA . PRO A 1 349 ? -32.099 13.995 26.481 1.00 86.06 349 PRO A CA 1
ATOM 2748 C C . PRO A 1 349 ? -31.070 15.084 26.158 1.00 86.06 349 PRO A C 1
ATOM 2750 O O . PRO A 1 349 ? -30.447 15.034 25.101 1.00 86.06 349 PRO A O 1
ATOM 2753 N N . GLU A 1 350 ? -30.830 16.029 27.073 1.00 89.88 350 GLU A N 1
ATOM 2754 C CA . GLU A 1 350 ? -29.846 17.102 26.867 1.00 89.88 350 GLU A CA 1
ATOM 2755 C C . GLU A 1 350 ? -28.420 16.546 26.774 1.00 89.88 350 GLU A C 1
ATOM 2757 O O . GLU A 1 350 ? -27.613 16.985 25.952 1.00 89.88 350 GLU A O 1
ATOM 2762 N N . THR A 1 351 ? -28.106 15.537 27.595 1.00 89.94 351 THR A N 1
ATOM 2763 C CA . THR A 1 351 ? -26.808 14.855 27.567 1.00 89.94 351 THR A CA 1
ATOM 2764 C C . THR A 1 351 ? -26.638 14.073 26.269 1.00 89.94 351 THR A C 1
ATOM 2766 O O . THR A 1 351 ? -25.592 14.177 25.632 1.00 89.94 351 THR A O 1
ATOM 2769 N N . VAL A 1 352 ? -27.669 13.344 25.836 1.00 88.81 352 VAL A N 1
ATOM 2770 C CA . VAL A 1 352 ? -27.646 12.585 24.575 1.00 88.81 352 VAL A CA 1
ATOM 2771 C C . VAL A 1 352 ? -27.454 13.519 23.378 1.00 88.81 352 VAL A C 1
ATOM 2773 O O . VAL A 1 352 ? -26.612 13.249 22.520 1.00 88.81 352 VAL A O 1
ATOM 2776 N N . GLU A 1 353 ? -28.159 14.652 23.333 1.00 91.12 353 GLU A N 1
ATOM 2777 C CA . GLU A 1 353 ? -28.006 15.643 22.264 1.00 91.12 353 GLU A CA 1
ATOM 2778 C C . GLU A 1 353 ? -26.586 16.236 22.241 1.00 91.12 353 GLU A C 1
ATOM 2780 O O . GLU A 1 353 ? -25.967 16.350 21.177 1.00 91.12 353 GLU A O 1
ATOM 2785 N N . ALA A 1 354 ? -26.035 16.576 23.411 1.00 94.31 354 ALA A N 1
ATOM 2786 C CA . ALA A 1 354 ? -24.674 17.092 23.529 1.00 94.31 354 ALA A CA 1
ATOM 2787 C C . ALA A 1 354 ? -23.624 16.077 23.041 1.00 94.31 354 ALA A C 1
ATOM 2789 O O . ALA A 1 354 ? -22.734 16.434 22.265 1.00 94.31 354 ALA A O 1
ATOM 2790 N N . MET A 1 355 ? -23.750 14.808 23.440 1.00 95.00 355 MET A N 1
ATOM 2791 C CA . MET A 1 355 ? -22.830 13.743 23.027 1.00 95.00 355 MET A CA 1
ATOM 2792 C C . MET A 1 355 ? -22.960 13.418 21.537 1.00 95.00 355 MET A C 1
ATOM 2794 O O . MET A 1 355 ? -21.950 13.238 20.863 1.00 95.00 355 MET A O 1
ATOM 2798 N N . THR A 1 356 ? -24.175 13.456 20.983 1.00 93.38 356 THR A N 1
ATOM 2799 C CA . THR A 1 356 ? -24.427 13.286 19.540 1.00 93.38 356 THR A CA 1
ATOM 2800 C C . THR A 1 356 ? -23.707 14.352 18.708 1.00 93.38 356 THR A C 1
ATOM 2802 O O . THR A 1 356 ? -23.078 14.048 17.684 1.00 93.38 356 THR A O 1
ATOM 2805 N N . LYS A 1 357 ? -23.744 15.612 19.163 1.00 94.94 357 LYS A N 1
ATOM 2806 C CA . LYS A 1 357 ? -22.997 16.715 18.538 1.00 94.94 357 LYS A CA 1
ATOM 2807 C C . LYS A 1 357 ? -21.485 16.517 18.660 1.00 94.94 357 LYS A C 1
ATOM 2809 O O . LYS A 1 357 ? -20.785 16.766 17.678 1.00 94.94 357 LYS A O 1
ATOM 2814 N N . SER A 1 358 ? -20.994 16.052 19.815 1.00 95.88 358 SER A N 1
ATOM 2815 C CA . SER A 1 358 ? -19.568 15.743 20.010 1.00 95.88 358 SER A CA 1
ATOM 2816 C C . SER A 1 358 ? -19.113 14.657 19.046 1.00 95.88 358 SER A C 1
ATOM 2818 O O . SER A 1 358 ? -18.230 14.914 18.242 1.00 95.88 358 SER A O 1
ATOM 2820 N N . VAL A 1 359 ? -19.792 13.506 19.012 1.00 96.19 359 VAL A N 1
ATOM 2821 C CA . VAL A 1 359 ? -19.439 12.384 18.128 1.00 96.19 359 VAL A CA 1
ATOM 2822 C C . VAL A 1 359 ? -19.399 12.810 16.668 1.00 96.19 359 VAL A C 1
ATOM 2824 O O . VAL A 1 359 ? -18.440 12.514 15.964 1.00 96.19 359 VAL A O 1
ATOM 2827 N N . SER A 1 360 ? -20.405 13.554 16.208 1.00 94.25 360 SER A N 1
ATOM 2828 C CA . SER A 1 360 ? -20.451 14.018 14.816 1.00 94.25 360 SER A CA 1
ATOM 2829 C C . SER A 1 360 ? -19.282 14.956 14.478 1.00 94.25 360 SER A C 1
ATOM 2831 O O . SER A 1 360 ? -18.753 14.923 13.366 1.00 94.25 360 SER A O 1
ATOM 2833 N N . LYS A 1 361 ? -18.870 15.798 15.432 1.00 96.38 361 LYS A N 1
ATOM 2834 C CA . LYS A 1 361 ? -17.730 16.707 15.286 1.00 96.38 361 LYS A CA 1
ATOM 2835 C C . LYS A 1 361 ? -16.403 15.949 15.334 1.00 96.38 361 LYS A C 1
ATOM 2837 O O . LYS A 1 361 ? -15.580 16.134 14.442 1.00 96.38 361 LYS A O 1
ATOM 2842 N N . ASP A 1 362 ? -16.206 15.118 16.347 1.00 97.06 362 ASP A N 1
ATOM 2843 C CA . ASP A 1 362 ? -14.949 14.425 16.616 1.00 97.06 362 ASP A CA 1
ATOM 2844 C C . ASP A 1 362 ? -14.662 13.398 15.514 1.00 97.06 362 ASP A C 1
ATOM 2846 O O . ASP A 1 362 ? -13.572 13.399 14.948 1.00 97.06 362 ASP A O 1
ATOM 2850 N N . ALA A 1 363 ? -15.682 12.657 15.064 1.00 95.75 363 ALA A N 1
ATOM 2851 C CA . ALA A 1 363 ? -15.569 11.766 13.911 1.00 95.75 363 ALA A CA 1
ATOM 2852 C C . ALA A 1 363 ? -15.133 12.510 12.634 1.00 95.75 363 ALA A C 1
ATOM 2854 O O . ALA A 1 363 ? -14.295 12.028 11.870 1.00 95.75 363 ALA A O 1
ATOM 2855 N N . LYS A 1 364 ? -15.658 13.722 12.400 1.00 95.31 364 LYS A N 1
ATOM 2856 C CA . LYS A 1 364 ? -15.250 14.556 11.260 1.00 95.31 364 LYS A CA 1
ATOM 2857 C C . LYS A 1 364 ? -13.790 14.996 11.367 1.00 95.31 364 LYS A C 1
ATOM 2859 O O . LYS A 1 364 ? -13.075 14.925 10.369 1.00 95.31 364 LYS A O 1
ATOM 2864 N N . VAL A 1 365 ? -13.358 15.424 12.552 1.00 96.06 365 VAL A N 1
ATOM 2865 C CA . VAL A 1 365 ? -11.971 15.840 12.805 1.00 96.06 365 VAL A CA 1
ATOM 2866 C C . VAL A 1 365 ? -11.013 14.668 12.598 1.00 96.06 365 VAL A C 1
ATOM 2868 O O . VAL A 1 365 ? -10.044 14.806 11.853 1.00 96.06 365 VAL A O 1
ATOM 2871 N N . SER A 1 366 ? -11.308 13.501 13.173 1.00 95.62 366 SER A N 1
ATOM 2872 C CA . SER A 1 366 ? -10.474 12.308 13.006 1.00 95.62 366 SER A CA 1
ATOM 2873 C C . SER A 1 366 ? -10.399 11.860 11.553 1.00 95.62 366 SER A C 1
ATOM 2875 O O . SER A 1 366 ? -9.323 11.522 11.070 1.00 95.62 366 SER A O 1
ATOM 2877 N N . PHE A 1 367 ? -11.512 11.916 10.815 1.00 93.50 367 PHE A N 1
ATOM 2878 C CA . PHE A 1 367 ? -11.512 11.628 9.381 1.00 93.50 367 PHE A CA 1
ATOM 2879 C C . PHE A 1 367 ? -10.595 12.571 8.593 1.00 93.50 367 PHE A C 1
ATOM 2881 O O . PHE A 1 367 ? -9.795 12.125 7.772 1.00 93.50 367 PHE A O 1
ATOM 2888 N N . GLU A 1 368 ? -10.693 13.877 8.842 1.00 93.50 368 GLU A N 1
ATOM 2889 C CA . GLU A 1 368 ? -9.863 14.880 8.166 1.00 93.50 368 GLU A CA 1
ATOM 2890 C C . GLU A 1 368 ? -8.377 14.685 8.489 1.00 93.50 368 GLU A C 1
ATOM 2892 O O . GLU A 1 368 ? -7.536 14.768 7.592 1.00 93.50 368 GLU A O 1
ATOM 2897 N N . ARG A 1 369 ? -8.059 14.310 9.731 1.00 94.69 369 ARG A N 1
ATOM 2898 C CA . ARG A 1 369 ? -6.693 13.996 10.154 1.00 94.69 369 ARG A CA 1
ATOM 2899 C C . ARG A 1 369 ? -6.150 12.710 9.528 1.00 94.69 369 ARG A C 1
ATOM 2901 O O . ARG A 1 369 ? -4.982 12.675 9.148 1.00 94.69 369 ARG A O 1
ATOM 2908 N N . MET A 1 370 ? -6.976 11.673 9.364 1.00 92.88 370 MET A N 1
ATOM 2909 C CA . MET A 1 370 ? -6.590 10.461 8.625 1.00 92.88 370 MET A CA 1
ATOM 2910 C C . MET A 1 370 ? -6.258 10.772 7.160 1.00 92.88 370 MET A C 1
ATOM 2912 O O . MET A 1 370 ? -5.245 10.297 6.645 1.00 92.88 370 MET A O 1
ATOM 2916 N N . GLU A 1 371 ? -7.071 11.595 6.491 1.00 90.88 371 GLU A N 1
ATOM 2917 C CA . GLU A 1 371 ? -6.813 12.008 5.104 1.00 90.88 371 GLU A CA 1
ATOM 2918 C C . GLU A 1 371 ? -5.541 12.860 4.983 1.00 90.88 371 GLU A C 1
ATOM 2920 O O . GLU A 1 371 ? -4.758 12.680 4.044 1.00 90.88 371 GLU A O 1
ATOM 2925 N N . GLU A 1 372 ? -5.284 13.740 5.954 1.00 92.50 372 GLU A N 1
ATOM 2926 C CA . GLU A 1 372 ? -4.038 14.500 6.019 1.00 92.50 372 GLU A CA 1
ATOM 2927 C C . GLU A 1 372 ? -2.823 13.577 6.182 1.00 92.50 372 GLU A C 1
ATOM 2929 O O . GLU A 1 372 ? -1.887 13.647 5.380 1.00 92.50 372 GLU A O 1
ATOM 2934 N N . LEU A 1 373 ? -2.852 12.667 7.161 1.00 93.38 373 LEU A N 1
ATOM 2935 C CA . LEU A 1 373 ? -1.771 11.709 7.399 1.00 93.38 373 LEU A CA 1
ATOM 2936 C C . LEU A 1 373 ? -1.500 10.858 6.161 1.00 93.38 373 LEU A C 1
ATOM 2938 O O . LEU A 1 373 ? -0.356 10.708 5.747 1.00 93.38 373 LEU A O 1
ATOM 2942 N N . LYS A 1 374 ? -2.542 10.361 5.500 1.00 89.81 374 LYS A N 1
ATOM 2943 C CA . LYS A 1 374 ? -2.412 9.610 4.249 1.00 89.81 374 LYS A CA 1
ATOM 2944 C C . LYS A 1 374 ? -1.724 10.416 3.145 1.00 89.81 374 LYS A C 1
ATOM 2946 O O . LYS A 1 374 ? -0.881 9.871 2.429 1.00 89.81 374 LYS A O 1
ATOM 2951 N N . SER A 1 375 ? -2.055 11.700 3.010 1.00 90.38 375 SER A N 1
ATOM 2952 C CA . SER A 1 375 ? -1.379 12.603 2.072 1.00 90.38 375 SER A CA 1
ATOM 2953 C C . SER A 1 375 ? 0.107 12.763 2.418 1.00 90.38 375 SER A C 1
ATOM 2955 O O . SER A 1 375 ? 0.963 12.619 1.542 1.00 90.38 375 SER A O 1
ATOM 2957 N N . GLN A 1 376 ? 0.428 12.969 3.700 1.00 92.81 376 GLN A N 1
ATOM 2958 C CA . GLN A 1 376 ? 1.808 13.090 4.179 1.00 92.81 376 GLN A CA 1
ATOM 2959 C C . GLN A 1 376 ? 2.614 11.805 3.943 1.00 92.81 376 GLN A C 1
ATOM 2961 O O . GLN A 1 376 ? 3.726 11.864 3.423 1.00 92.81 376 GLN A O 1
ATOM 2966 N N . VAL A 1 377 ? 2.037 10.637 4.241 1.00 92.06 377 VAL A N 1
ATOM 2967 C CA . VAL A 1 377 ? 2.674 9.327 4.028 1.00 92.06 377 VAL A CA 1
ATOM 2968 C C . VAL A 1 377 ? 2.938 9.089 2.550 1.00 92.06 377 VAL A C 1
ATOM 2970 O O . VAL A 1 377 ? 4.017 8.632 2.188 1.00 92.06 377 VAL A O 1
ATOM 2973 N N . LYS A 1 378 ? 1.984 9.431 1.675 1.00 90.38 378 LYS A N 1
ATOM 2974 C CA . LYS A 1 378 ? 2.177 9.320 0.227 1.00 90.38 378 LYS A CA 1
ATOM 2975 C C . LYS A 1 378 ? 3.320 10.213 -0.254 1.00 90.38 378 LYS A C 1
ATOM 2977 O O . LYS A 1 378 ? 4.163 9.749 -1.015 1.00 90.38 378 LYS A O 1
ATOM 2982 N N . ALA A 1 379 ? 3.368 11.465 0.200 1.00 91.50 379 ALA A N 1
ATOM 2983 C CA . ALA A 1 379 ? 4.444 12.384 -0.157 1.00 91.50 379 ALA A CA 1
ATOM 2984 C C . ALA A 1 379 ? 5.813 11.883 0.337 1.00 91.50 379 ALA A C 1
ATOM 2986 O O . ALA A 1 379 ? 6.787 11.934 -0.413 1.00 91.50 379 ALA A O 1
ATOM 2987 N N . LEU A 1 380 ? 5.873 11.346 1.559 1.00 93.06 380 LEU A N 1
ATOM 2988 C CA . LEU A 1 380 ? 7.083 10.762 2.136 1.00 93.06 380 LEU A CA 1
ATOM 2989 C C . LEU A 1 380 ? 7.529 9.505 1.375 1.00 93.06 380 LEU A C 1
ATOM 2991 O O . LEU A 1 380 ? 8.710 9.339 1.086 1.00 93.06 380 LEU A O 1
ATOM 2995 N N . ALA A 1 381 ? 6.589 8.638 0.998 1.00 91.50 381 ALA A N 1
ATOM 2996 C CA . ALA A 1 381 ? 6.861 7.448 0.201 1.00 91.50 381 ALA A CA 1
ATOM 2997 C C . ALA A 1 381 ? 7.364 7.793 -1.206 1.00 91.50 381 ALA A C 1
ATOM 2999 O O . ALA A 1 381 ? 8.306 7.168 -1.689 1.00 91.50 381 ALA A O 1
ATOM 3000 N N . GLU A 1 382 ? 6.769 8.797 -1.856 1.00 91.94 382 GLU A N 1
ATOM 3001 C CA . GLU A 1 382 ? 7.239 9.314 -3.144 1.00 91.94 382 GLU A CA 1
ATOM 3002 C C . GLU A 1 382 ? 8.659 9.878 -3.038 1.00 91.94 382 GLU A C 1
ATOM 3004 O O . GLU A 1 382 ? 9.496 9.581 -3.889 1.00 91.94 382 GLU A O 1
ATOM 3009 N N . GLU A 1 383 ? 8.947 10.634 -1.978 1.00 93.62 383 GLU A N 1
ATOM 3010 C CA . GLU A 1 383 ? 10.281 11.172 -1.715 1.00 93.62 383 GLU A CA 1
ATOM 3011 C C . GLU A 1 383 ? 11.308 10.060 -1.457 1.00 93.62 383 GLU A C 1
ATOM 3013 O O . GLU A 1 383 ? 12.381 10.076 -2.062 1.00 93.62 383 GLU A O 1
ATOM 3018 N N . ASN A 1 384 ? 10.970 9.061 -0.631 1.00 91.75 384 ASN A N 1
ATOM 3019 C CA . ASN A 1 384 ? 11.828 7.898 -0.392 1.00 91.75 384 ASN A CA 1
ATOM 3020 C C . ASN A 1 384 ? 12.124 7.158 -1.696 1.00 91.75 384 ASN A C 1
ATOM 3022 O O . ASN A 1 384 ? 13.275 6.824 -1.978 1.00 91.75 384 ASN A O 1
ATOM 3026 N N . TYR A 1 385 ? 11.095 6.941 -2.520 1.00 91.88 385 TYR A N 1
ATOM 3027 C CA . TYR A 1 385 ? 11.278 6.317 -3.819 1.00 91.88 385 TYR A CA 1
ATOM 3028 C C . TYR A 1 385 ? 12.247 7.127 -4.671 1.00 91.88 385 TYR A C 1
ATOM 3030 O O . TYR A 1 385 ? 13.231 6.579 -5.153 1.00 91.88 385 TYR A O 1
ATOM 3038 N N . ASP A 1 386 ? 12.010 8.425 -4.842 1.00 91.44 386 ASP A N 1
ATOM 3039 C CA . ASP A 1 386 ? 12.819 9.249 -5.737 1.00 91.44 386 ASP A CA 1
ATOM 3040 C C . ASP A 1 386 ? 14.286 9.338 -5.276 1.00 91.44 386 ASP A C 1
ATOM 3042 O O . ASP A 1 386 ? 15.191 9.270 -6.111 1.00 91.44 386 ASP A O 1
ATOM 3046 N N . LEU A 1 387 ? 14.537 9.417 -3.963 1.00 90.31 387 LEU A N 1
ATOM 3047 C CA . LEU A 1 387 ? 15.882 9.576 -3.401 1.00 90.31 387 LEU A CA 1
ATOM 3048 C C . LEU A 1 387 ? 16.654 8.267 -3.223 1.00 90.31 387 LEU A C 1
ATOM 3050 O O . LEU A 1 387 ? 17.854 8.252 -3.495 1.00 90.31 387 LEU A O 1
ATOM 3054 N N . ASN A 1 388 ? 16.006 7.182 -2.793 1.00 86.81 388 ASN A N 1
ATOM 3055 C CA . ASN A 1 388 ? 16.694 5.945 -2.402 1.00 86.81 388 ASN A CA 1
ATOM 3056 C C . ASN A 1 388 ? 16.520 4.788 -3.387 1.00 86.81 388 ASN A C 1
ATOM 3058 O O . ASN A 1 388 ? 17.318 3.851 -3.351 1.00 86.81 388 ASN A O 1
ATOM 3062 N N . ILE A 1 389 ? 15.511 4.838 -4.261 1.00 86.75 389 ILE A N 1
ATOM 3063 C CA . ILE A 1 389 ? 15.196 3.749 -5.196 1.00 86.75 389 ILE A CA 1
ATOM 3064 C C . ILE A 1 389 ? 15.372 4.233 -6.636 1.00 86.75 389 ILE A C 1
ATOM 3066 O O . ILE A 1 389 ? 16.260 3.767 -7.344 1.00 86.75 389 ILE A O 1
ATOM 3070 N N . GLY A 1 390 ? 14.569 5.207 -7.062 1.00 86.81 390 GLY A N 1
ATOM 3071 C CA . GLY A 1 390 ? 14.562 5.777 -8.404 1.00 86.81 390 GLY A CA 1
ATOM 3072 C C . GLY A 1 390 ? 15.905 6.381 -8.812 1.00 86.81 390 GLY A C 1
ATOM 3073 O O . GLY A 1 390 ? 16.345 6.153 -9.936 1.00 86.81 390 GLY A O 1
ATOM 3074 N N . SER A 1 391 ? 16.599 7.071 -7.901 1.00 86.44 391 SER A N 1
ATOM 3075 C CA . SER A 1 391 ? 17.954 7.599 -8.141 1.00 86.44 391 SER A CA 1
ATOM 3076 C C . SER A 1 391 ? 18.995 6.502 -8.420 1.00 86.44 391 SER A C 1
ATOM 3078 O O . SER A 1 391 ? 19.969 6.741 -9.135 1.00 86.44 391 SER A O 1
ATOM 3080 N N . LYS A 1 392 ? 18.774 5.289 -7.894 1.00 86.50 392 LYS A N 1
ATOM 3081 C CA . LYS A 1 392 ? 19.620 4.103 -8.082 1.00 86.50 392 LYS A CA 1
ATOM 3082 C C . LYS A 1 392 ? 19.219 3.281 -9.317 1.00 86.50 392 LYS A C 1
ATOM 3084 O O . LYS A 1 392 ? 19.800 2.224 -9.561 1.00 86.50 392 LYS A O 1
ATOM 3089 N N . ILE A 1 393 ? 18.250 3.749 -10.109 1.00 88.06 393 ILE A N 1
ATOM 3090 C CA . ILE A 1 393 ? 17.898 3.17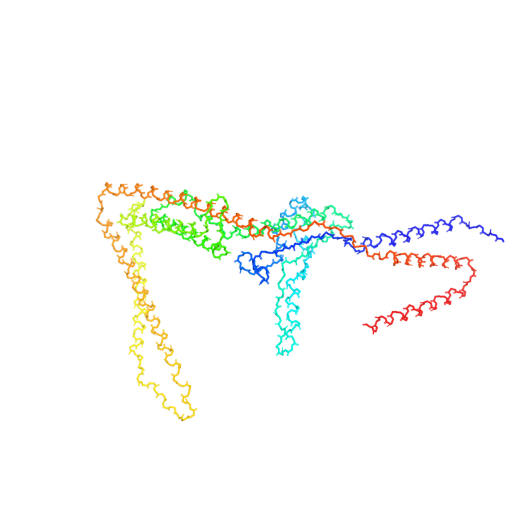5 -11.411 1.00 88.06 393 ILE A CA 1
ATOM 3091 C C . ILE A 1 393 ? 18.547 4.022 -12.503 1.00 88.06 393 ILE A C 1
ATOM 3093 O O . ILE A 1 393 ? 18.115 5.142 -12.777 1.00 88.06 393 ILE A O 1
ATOM 3097 N N . SER A 1 394 ? 19.554 3.473 -13.177 1.00 85.88 394 SER A N 1
ATOM 3098 C CA . SER A 1 394 ? 20.202 4.148 -14.302 1.00 85.88 394 SER A CA 1
ATOM 3099 C C . SER A 1 394 ? 19.811 3.521 -15.636 1.00 85.88 394 SER A C 1
ATOM 3101 O O . SER A 1 394 ? 19.660 2.305 -15.766 1.00 85.88 394 SER A O 1
ATOM 3103 N N . ILE A 1 395 ? 19.624 4.378 -16.640 1.00 87.25 395 ILE A N 1
ATOM 3104 C CA . ILE A 1 395 ? 19.267 3.979 -17.999 1.00 87.25 395 ILE A CA 1
ATOM 3105 C C . ILE A 1 395 ? 20.270 4.594 -18.959 1.00 87.25 395 ILE A C 1
ATOM 3107 O O . ILE A 1 395 ? 20.485 5.809 -18.960 1.00 87.25 395 ILE A O 1
ATOM 3111 N N . SER A 1 396 ? 20.868 3.765 -19.806 1.00 86.75 396 SER A N 1
ATOM 3112 C CA . SER A 1 396 ? 21.756 4.254 -20.853 1.00 86.75 396 SER A CA 1
ATOM 3113 C C . SER A 1 396 ? 20.981 4.863 -22.023 1.00 86.75 396 SER A C 1
ATOM 3115 O O . SER A 1 396 ? 19.787 4.641 -22.229 1.00 86.75 396 SER A O 1
ATOM 3117 N N . LYS A 1 397 ? 21.676 5.647 -22.849 1.00 85.50 397 LYS A N 1
ATOM 3118 C CA . LYS A 1 397 ? 21.098 6.124 -24.104 1.00 85.50 397 LYS A CA 1
ATOM 3119 C C . LYS A 1 397 ? 20.842 4.928 -25.026 1.00 85.50 397 LYS A C 1
ATOM 3121 O O . LYS A 1 397 ? 21.771 4.184 -25.323 1.00 85.50 397 LYS A O 1
ATOM 3126 N N . ALA A 1 398 ? 19.611 4.809 -25.525 1.00 86.81 398 ALA A N 1
ATOM 3127 C CA . ALA A 1 398 ? 19.259 3.780 -26.496 1.00 86.81 398 ALA A CA 1
ATOM 3128 C C . ALA A 1 398 ? 20.184 3.842 -27.729 1.00 86.81 398 ALA A C 1
ATOM 3130 O O . ALA A 1 398 ? 20.374 4.916 -28.316 1.00 86.81 398 ALA A O 1
ATOM 3131 N N . SER A 1 399 ? 20.738 2.698 -28.127 1.00 86.94 399 SER A N 1
ATOM 3132 C CA . SER A 1 399 ? 21.517 2.513 -29.354 1.00 86.94 399 SER A CA 1
ATOM 3133 C C . SER A 1 399 ? 20.715 1.703 -30.366 1.00 86.94 399 SER A C 1
ATOM 3135 O O . SER A 1 399 ? 19.845 0.918 -29.999 1.00 86.94 399 SER A O 1
ATOM 3137 N N . TYR A 1 400 ? 20.977 1.906 -31.656 1.00 85.81 400 TYR A N 1
ATOM 3138 C CA . TYR A 1 400 ? 20.348 1.127 -32.718 1.00 85.81 400 TYR A CA 1
ATOM 3139 C C . TYR A 1 400 ? 21.413 0.367 -33.497 1.00 85.81 400 TYR A C 1
ATOM 3141 O O . TYR A 1 400 ? 22.388 0.959 -33.965 1.00 85.81 400 TYR A O 1
ATOM 3149 N N . HIS A 1 401 ? 21.207 -0.934 -33.643 1.00 80.31 401 HIS A N 1
ATOM 3150 C CA . HIS A 1 401 ? 22.097 -1.829 -34.361 1.00 80.31 401 HIS A CA 1
ATOM 3151 C C . HIS A 1 401 ? 21.368 -2.374 -35.585 1.00 80.31 401 HIS A C 1
ATOM 3153 O O . HIS A 1 401 ? 20.262 -2.898 -35.480 1.00 80.31 401 HIS A O 1
ATOM 3159 N N . VAL A 1 402 ? 21.994 -2.255 -36.756 1.00 72.62 402 VAL A N 1
ATOM 3160 C CA . VAL A 1 402 ? 21.530 -2.941 -37.965 1.00 72.62 402 VAL A CA 1
ATOM 3161 C C . VAL A 1 402 ? 22.194 -4.310 -37.981 1.00 72.62 402 VAL A C 1
ATOM 3163 O O . VAL A 1 402 ? 23.420 -4.410 -38.017 1.00 72.62 402 VAL A O 1
ATOM 3166 N N . HIS A 1 403 ? 21.393 -5.368 -37.971 1.00 64.00 403 HIS A N 1
ATOM 3167 C CA . HIS A 1 403 ? 21.882 -6.725 -38.171 1.00 64.00 403 HIS A CA 1
ATOM 3168 C C . HIS A 1 403 ? 22.029 -6.961 -39.675 1.00 64.00 403 HIS A C 1
ATOM 3170 O O . HIS A 1 403 ? 21.133 -7.477 -40.339 1.00 64.00 403 HIS A O 1
ATOM 3176 N N . THR A 1 404 ? 23.151 -6.526 -40.247 1.00 56.72 404 THR A N 1
ATOM 3177 C CA . THR A 1 404 ? 23.496 -6.847 -41.632 1.00 56.72 404 THR A CA 1
ATOM 3178 C C . THR A 1 404 ? 23.972 -8.296 -41.705 1.00 56.72 404 THR A C 1
ATOM 3180 O O . THR A 1 404 ? 25.124 -8.607 -41.422 1.00 56.72 404 THR A O 1
ATOM 3183 N N . TRP A 1 405 ? 23.099 -9.207 -42.138 1.00 49.59 405 TRP A N 1
ATOM 3184 C CA . TRP A 1 405 ? 23.458 -10.622 -42.337 1.00 49.59 405 TRP A CA 1
ATOM 3185 C C . TRP A 1 405 ? 24.342 -10.906 -43.560 1.00 49.59 405 TRP A C 1
ATOM 3187 O O . TRP A 1 405 ? 24.625 -12.051 -43.899 1.00 49.59 405 TRP A O 1
ATOM 3197 N N . GLY A 1 406 ? 24.854 -9.873 -44.216 1.00 50.56 406 GLY A N 1
ATOM 3198 C CA . GLY A 1 406 ? 25.936 -10.025 -45.168 1.00 50.56 406 GLY A CA 1
ATOM 3199 C C . GLY A 1 406 ? 27.220 -9.579 -44.511 1.00 50.56 406 GLY A C 1
ATOM 3200 O O . GLY A 1 406 ? 27.490 -8.380 -44.496 1.00 50.56 406 GLY A O 1
ATOM 3201 N N . ASN A 1 407 ? 28.063 -10.517 -44.069 1.00 51.91 407 ASN A N 1
ATOM 3202 C CA . ASN A 1 407 ? 29.494 -10.242 -44.115 1.00 51.91 407 ASN A CA 1
ATOM 3203 C C . ASN A 1 407 ? 29.726 -9.738 -45.545 1.00 51.91 407 ASN A C 1
ATOM 3205 O O . ASN A 1 407 ? 29.424 -10.463 -46.494 1.00 51.91 407 ASN A O 1
ATOM 3209 N N . LEU A 1 408 ? 30.079 -8.463 -45.714 1.00 53.94 408 LEU A N 1
ATOM 3210 C CA . LEU A 1 408 ? 30.075 -7.804 -47.026 1.00 53.94 408 LEU A CA 1
ATOM 3211 C C . LEU A 1 408 ? 30.903 -8.636 -48.022 1.00 53.94 408 LEU A C 1
ATOM 3213 O O . LEU A 1 408 ? 30.537 -8.783 -49.184 1.00 53.94 408 LEU A O 1
ATOM 3217 N N . LEU A 1 409 ? 31.918 -9.320 -47.483 1.00 51.06 409 LEU A N 1
ATOM 3218 C CA . LEU A 1 409 ? 32.687 -10.402 -48.084 1.00 51.06 409 LEU A CA 1
ATOM 3219 C C . LEU A 1 409 ? 31.870 -11.588 -48.614 1.00 51.06 409 LEU A C 1
ATOM 3221 O O . LEU A 1 409 ? 32.093 -11.975 -49.747 1.00 51.06 409 LEU A O 1
ATOM 3225 N N . VAL A 1 410 ? 30.945 -12.187 -47.863 1.00 54.78 410 VAL A N 1
ATOM 3226 C CA . VAL A 1 410 ? 30.138 -13.342 -48.312 1.00 54.78 410 VAL A CA 1
ATOM 3227 C C . VAL A 1 410 ? 29.206 -12.952 -49.459 1.00 54.78 410 VAL A C 1
ATOM 3229 O O . VAL A 1 410 ? 29.159 -13.658 -50.465 1.00 54.78 410 VAL A O 1
ATOM 3232 N N . ASN A 1 411 ? 28.538 -11.799 -49.368 1.00 62.03 411 ASN A N 1
ATOM 3233 C CA . ASN A 1 411 ? 27.699 -11.299 -50.464 1.00 62.03 411 ASN A CA 1
ATOM 3234 C C . ASN A 1 411 ? 28.541 -10.920 -51.689 1.00 62.03 411 ASN A C 1
ATOM 3236 O O . ASN A 1 411 ? 28.154 -11.206 -52.822 1.00 62.03 411 ASN A O 1
ATOM 3240 N N . PHE A 1 412 ? 29.730 -10.355 -51.473 1.00 62.25 412 PHE A N 1
ATOM 3241 C CA . PHE A 1 412 ? 30.695 -10.087 -52.534 1.00 62.25 412 PHE A CA 1
ATOM 3242 C C . PHE A 1 412 ? 31.241 -11.379 -53.166 1.00 62.25 412 PHE A C 1
ATOM 3244 O O . PHE A 1 412 ? 31.354 -11.464 -54.385 1.00 62.25 412 PHE A O 1
ATOM 3251 N N . ILE A 1 413 ? 31.508 -12.425 -52.379 1.00 63.31 413 ILE A N 1
ATOM 3252 C CA . ILE A 1 413 ? 31.945 -13.745 -52.858 1.00 63.31 413 ILE A CA 1
ATOM 3253 C C . ILE A 1 413 ? 30.834 -14.405 -53.679 1.00 63.31 413 ILE A C 1
ATOM 3255 O O . ILE A 1 413 ? 31.107 -14.892 -54.775 1.00 63.31 413 ILE A O 1
ATOM 3259 N N . LEU A 1 414 ? 29.586 -14.387 -53.204 1.00 60.56 414 LEU A N 1
ATOM 3260 C CA . LEU A 1 414 ? 28.436 -14.893 -53.958 1.00 60.56 414 LEU A CA 1
ATOM 3261 C C . LEU A 1 414 ? 28.254 -14.123 -55.268 1.00 60.56 414 LEU A C 1
ATOM 3263 O O . LEU A 1 414 ? 28.071 -14.747 -56.311 1.00 60.56 414 LEU A O 1
ATOM 3267 N N . PHE A 1 415 ? 28.402 -12.795 -55.245 1.00 69.69 415 PHE A N 1
ATOM 3268 C CA . PHE A 1 415 ? 28.410 -11.968 -56.450 1.00 69.69 415 PHE A CA 1
ATOM 3269 C C . PHE A 1 415 ? 29.529 -12.375 -57.422 1.00 69.69 415 PHE A C 1
ATOM 3271 O O . PHE A 1 415 ? 29.262 -12.601 -58.601 1.00 69.69 415 PHE A O 1
ATOM 3278 N N . LEU A 1 416 ? 30.765 -12.555 -56.944 1.00 70.00 416 LEU A N 1
ATOM 3279 C CA . LEU A 1 416 ? 31.888 -13.004 -57.772 1.00 70.00 416 LEU A CA 1
ATOM 3280 C C . LEU A 1 416 ? 31.656 -14.401 -58.370 1.00 70.00 416 LEU A C 1
ATOM 3282 O O . LEU A 1 416 ? 31.999 -14.635 -59.532 1.00 70.00 416 LEU A O 1
ATOM 3286 N N . ILE A 1 417 ? 31.062 -15.326 -57.610 1.00 72.19 417 ILE A N 1
ATOM 3287 C CA . ILE A 1 417 ? 30.691 -16.666 -58.088 1.00 72.19 417 ILE A CA 1
ATOM 3288 C C . ILE A 1 417 ? 29.641 -16.560 -59.199 1.00 72.19 417 ILE A C 1
ATOM 3290 O O . ILE A 1 417 ? 29.791 -17.202 -60.239 1.00 72.19 417 ILE A O 1
ATOM 3294 N N . LEU A 1 418 ? 28.624 -15.716 -59.020 1.00 68.81 418 LEU A N 1
ATOM 3295 C CA . LEU A 1 418 ? 27.555 -15.494 -59.995 1.00 68.81 418 LEU A CA 1
ATOM 3296 C C . LEU A 1 418 ? 28.080 -14.850 -61.283 1.00 68.81 418 LEU A C 1
ATOM 3298 O O . LEU A 1 418 ? 27.779 -15.326 -62.376 1.00 68.81 418 LEU A O 1
ATOM 3302 N N . VAL A 1 419 ? 28.947 -13.839 -61.168 1.00 72.81 419 VAL A N 1
ATOM 3303 C CA . VAL A 1 419 ? 29.638 -13.228 -62.314 1.00 72.81 419 VAL A CA 1
ATOM 3304 C C . VAL A 1 419 ? 30.479 -14.270 -63.055 1.00 72.81 419 VAL A C 1
ATOM 3306 O O . VAL A 1 419 ? 30.432 -14.330 -64.285 1.00 72.81 419 VAL A O 1
ATOM 3309 N N . LYS A 1 420 ? 31.207 -15.138 -62.336 1.00 72.12 420 LYS A N 1
ATOM 3310 C CA . LYS A 1 420 ? 31.977 -16.227 -62.958 1.00 72.12 420 LYS A CA 1
ATOM 3311 C C . LYS A 1 420 ? 31.088 -17.271 -63.635 1.00 72.12 420 LYS A C 1
ATOM 3313 O O . LYS A 1 420 ? 31.443 -17.721 -64.721 1.00 72.12 420 LYS A O 1
ATOM 3318 N N . LEU A 1 421 ? 29.950 -17.640 -63.048 1.00 69.56 421 LEU A N 1
ATOM 3319 C CA . LEU A 1 421 ? 28.991 -18.572 -63.655 1.00 69.56 421 LEU A CA 1
ATOM 3320 C C . LEU A 1 421 ? 28.389 -17.996 -64.938 1.00 69.56 421 LEU A C 1
ATOM 3322 O O . LEU A 1 421 ? 28.393 -18.673 -65.963 1.00 69.56 421 LEU A O 1
ATOM 3326 N N . ILE A 1 422 ? 27.964 -16.730 -64.917 1.00 70.62 422 ILE A N 1
ATOM 3327 C CA . ILE A 1 422 ? 27.444 -16.022 -66.095 1.00 70.62 422 ILE A CA 1
ATOM 3328 C C . ILE A 1 422 ? 28.525 -15.915 -67.183 1.00 70.62 422 ILE A C 1
ATOM 3330 O O . ILE A 1 422 ? 28.249 -16.152 -68.360 1.00 70.62 422 ILE A O 1
ATOM 3334 N N . HIS A 1 423 ? 29.774 -15.617 -66.807 1.00 69.81 423 HIS A N 1
ATOM 3335 C CA . HIS A 1 423 ? 30.900 -15.586 -67.742 1.00 69.81 423 HIS A CA 1
ATOM 3336 C C . HIS A 1 423 ? 31.188 -16.965 -68.357 1.00 69.81 423 HIS A C 1
ATOM 3338 O O . HIS A 1 423 ? 31.444 -17.073 -69.555 1.00 69.81 423 HIS A O 1
ATOM 3344 N N . SER A 1 424 ? 31.111 -18.028 -67.556 1.00 65.25 424 SER A N 1
ATOM 3345 C CA . SER A 1 424 ? 31.336 -19.402 -68.006 1.00 65.25 424 SER A CA 1
ATOM 3346 C C . SER A 1 424 ? 30.222 -19.878 -68.951 1.00 65.25 424 SER A C 1
ATOM 3348 O O . SER A 1 424 ? 30.513 -20.393 -70.030 1.00 65.25 424 SER A O 1
ATOM 3350 N N . LEU A 1 425 ? 28.954 -19.603 -68.624 1.00 64.31 425 LEU A N 1
ATOM 3351 C CA . LEU A 1 425 ? 27.802 -19.822 -69.511 1.00 64.31 425 LEU A CA 1
ATOM 3352 C C . LEU A 1 425 ? 27.934 -19.050 -70.832 1.00 64.31 425 LEU A C 1
ATOM 3354 O O . LEU A 1 425 ? 27.589 -19.568 -71.895 1.00 64.31 425 LEU A O 1
ATOM 3358 N N . TYR A 1 426 ? 28.480 -17.834 -70.786 1.00 67.12 426 TYR A N 1
ATOM 3359 C CA . TYR A 1 426 ? 28.775 -17.041 -71.977 1.00 67.12 426 TYR A CA 1
ATOM 3360 C C . TYR A 1 426 ? 29.858 -17.682 -72.861 1.00 67.12 426 TYR A C 1
ATOM 3362 O O . TYR A 1 426 ? 29.700 -17.731 -74.083 1.00 67.12 426 TYR A O 1
ATOM 3370 N N . LEU A 1 427 ? 30.940 -18.204 -72.274 1.00 62.12 427 LEU A N 1
ATOM 3371 C CA . LEU A 1 427 ? 31.981 -18.923 -73.021 1.00 62.12 427 LEU A CA 1
ATOM 3372 C C . LEU A 1 427 ? 31.441 -20.212 -73.658 1.00 62.12 427 LEU A C 1
ATOM 3374 O O . LEU A 1 427 ? 31.752 -20.491 -74.819 1.00 62.12 427 LEU A O 1
ATOM 3378 N N . TYR A 1 428 ? 30.575 -20.933 -72.940 1.00 61.94 428 TYR A N 1
ATOM 3379 C CA . TYR A 1 428 ? 29.874 -22.117 -73.439 1.00 61.94 428 TYR A CA 1
ATOM 3380 C C . TYR A 1 428 ? 28.988 -21.790 -74.655 1.00 61.94 428 TYR A C 1
ATOM 3382 O O . TYR A 1 428 ? 29.115 -22.422 -75.704 1.00 61.94 428 TYR A O 1
ATOM 3390 N N . TYR A 1 429 ? 28.169 -20.734 -74.578 1.00 62.00 429 TYR A N 1
ATOM 3391 C CA . TYR A 1 429 ? 27.324 -20.284 -75.696 1.00 62.00 429 TYR A CA 1
ATOM 3392 C C . TYR A 1 429 ? 28.119 -19.762 -76.902 1.00 62.00 429 TYR A C 1
ATOM 3394 O O . TYR A 1 429 ? 27.651 -19.831 -78.038 1.00 62.00 429 TYR A O 1
ATOM 3402 N N . LYS A 1 430 ? 29.335 -19.249 -76.680 1.00 60.09 430 LYS A N 1
ATOM 3403 C CA . LYS A 1 430 ? 30.238 -18.776 -77.741 1.00 60.09 430 LYS A CA 1
ATOM 3404 C C . LYS A 1 430 ? 30.975 -19.918 -78.461 1.00 60.09 430 LYS A C 1
ATOM 3406 O O . LYS A 1 430 ? 31.739 -19.651 -79.389 1.00 60.09 430 LYS A O 1
ATOM 3411 N N . GLY A 1 431 ? 30.730 -21.169 -78.065 1.00 57.12 431 GLY A N 1
ATOM 3412 C CA . GLY A 1 431 ? 31.186 -22.365 -78.769 1.00 57.12 431 GLY A CA 1
ATOM 3413 C C . GLY A 1 431 ? 32.690 -22.615 -78.688 1.00 57.12 431 GLY A C 1
ATOM 3414 O O . GLY A 1 431 ? 33.228 -23.235 -79.599 1.00 57.12 431 GLY A O 1
ATOM 3415 N N . LYS A 1 432 ? 33.381 -22.109 -77.652 1.00 53.59 432 LYS A N 1
ATOM 3416 C CA . LYS A 1 432 ? 34.851 -22.161 -77.608 1.00 53.59 432 LYS A CA 1
ATOM 3417 C C . LYS A 1 432 ? 35.483 -23.285 -76.790 1.00 53.59 432 LYS A C 1
ATOM 3419 O O . LYS A 1 432 ? 36.692 -23.384 -76.858 1.00 53.59 432 LYS A O 1
ATOM 3424 N N . GLU A 1 433 ? 34.719 -24.121 -76.093 1.00 58.50 433 GLU A N 1
ATOM 3425 C CA . GLU A 1 433 ? 35.210 -25.374 -75.489 1.00 58.50 433 GLU A CA 1
ATOM 3426 C C . GLU A 1 433 ? 34.030 -26.085 -74.811 1.00 58.50 433 GLU A C 1
ATOM 3428 O O . GLU A 1 433 ? 33.575 -25.681 -73.740 1.00 58.50 433 GLU A O 1
ATOM 3433 N N . LYS A 1 434 ? 33.486 -27.128 -75.448 1.00 52.34 434 LYS A N 1
ATOM 3434 C CA . LYS A 1 434 ? 32.489 -28.003 -74.804 1.00 52.34 434 LYS A CA 1
ATOM 3435 C C . LYS A 1 434 ? 33.133 -28.922 -73.759 1.00 52.34 434 LYS A C 1
ATOM 3437 O O . LYS A 1 434 ? 32.464 -29.282 -72.792 1.00 52.34 434 LYS A O 1
ATOM 3442 N N . ASP A 1 435 ? 34.418 -29.232 -73.919 1.00 56.34 435 ASP A N 1
ATOM 3443 C CA . ASP A 1 435 ? 35.123 -30.218 -73.094 1.00 56.34 435 ASP A CA 1
ATOM 3444 C C . ASP A 1 435 ? 35.626 -29.630 -71.763 1.00 56.34 435 ASP A C 1
ATOM 3446 O O . ASP A 1 435 ? 35.438 -30.246 -70.715 1.00 56.34 435 ASP A O 1
ATOM 3450 N N . TYR A 1 436 ? 36.089 -28.372 -71.753 1.00 58.88 436 TYR A N 1
ATOM 3451 C CA . TYR A 1 436 ? 36.520 -27.673 -70.528 1.00 58.88 436 TYR A CA 1
ATOM 3452 C C . TYR A 1 436 ? 35.392 -27.516 -69.491 1.00 58.88 436 TYR A C 1
ATOM 3454 O O . TYR A 1 436 ? 35.611 -27.567 -68.280 1.00 58.88 436 TYR A O 1
ATOM 3462 N N . PHE A 1 437 ? 34.150 -27.340 -69.956 1.00 51.09 437 PHE A N 1
ATOM 3463 C CA . PHE A 1 437 ? 32.997 -27.115 -69.081 1.00 51.09 437 PHE A CA 1
ATOM 3464 C C . PHE A 1 437 ? 32.583 -28.387 -68.325 1.00 51.09 437 PHE A C 1
ATOM 3466 O O . PHE A 1 437 ? 32.162 -28.294 -67.173 1.00 51.09 437 PHE A O 1
ATOM 3473 N N . ARG A 1 438 ? 32.737 -29.575 -68.933 1.00 56.75 438 ARG A N 1
ATOM 3474 C CA . ARG A 1 438 ? 32.472 -30.861 -68.264 1.00 56.75 438 ARG A CA 1
ATOM 3475 C C . ARG A 1 438 ? 33.500 -31.149 -67.171 1.00 56.75 438 ARG A C 1
ATOM 3477 O O . ARG A 1 438 ? 33.103 -31.515 -66.067 1.00 56.75 438 ARG A O 1
ATOM 3484 N N . GLU A 1 439 ? 34.783 -30.915 -67.438 1.00 60.12 439 GLU A N 1
ATOM 3485 C CA . GLU A 1 439 ? 35.854 -31.109 -66.449 1.00 60.12 439 GLU A CA 1
ATOM 3486 C C . GLU A 1 439 ? 35.769 -30.115 -65.283 1.00 60.12 439 GLU A C 1
ATOM 3488 O O . GLU A 1 439 ? 35.863 -30.511 -64.120 1.00 60.12 439 GLU A O 1
ATOM 3493 N N . ALA A 1 440 ? 35.519 -28.831 -65.558 1.00 62.03 440 ALA A N 1
ATOM 3494 C CA . ALA A 1 440 ? 35.448 -27.809 -64.513 1.00 62.03 440 ALA A CA 1
ATOM 3495 C C . ALA A 1 440 ? 34.236 -27.981 -63.574 1.00 62.03 440 ALA A C 1
ATOM 3497 O O . ALA A 1 440 ? 34.337 -27.678 -62.381 1.00 62.03 440 ALA A O 1
ATOM 3498 N N . LEU A 1 441 ? 33.097 -28.469 -64.085 1.00 58.12 441 LEU A N 1
ATOM 3499 C CA . LEU A 1 441 ? 31.923 -28.796 -63.265 1.00 58.12 441 LEU A CA 1
ATOM 3500 C C . LEU A 1 441 ? 32.128 -30.070 -62.447 1.00 58.12 441 LEU A C 1
ATOM 3502 O O . LEU A 1 441 ? 31.792 -30.064 -61.265 1.00 58.12 441 LEU A O 1
ATOM 3506 N N . ALA A 1 442 ? 32.713 -31.120 -63.030 1.00 67.44 442 ALA A N 1
ATOM 3507 C CA . ALA A 1 442 ? 33.000 -32.366 -62.318 1.00 67.44 442 ALA A CA 1
ATOM 3508 C C . ALA A 1 442 ? 33.960 -32.135 -61.138 1.00 67.44 442 ALA A C 1
ATOM 3510 O O . ALA A 1 442 ? 33.694 -32.571 -60.018 1.00 67.44 442 ALA A O 1
ATOM 3511 N N . ASN A 1 443 ? 35.021 -31.356 -61.366 1.00 69.94 443 ASN A N 1
ATOM 3512 C CA . ASN A 1 443 ? 36.034 -31.066 -60.353 1.00 69.94 443 ASN A CA 1
ATOM 3513 C C . ASN A 1 443 ? 35.472 -30.184 -59.216 1.00 69.94 443 ASN A C 1
ATOM 3515 O O . ASN A 1 443 ? 35.707 -30.427 -58.034 1.00 69.94 443 ASN A O 1
ATOM 3519 N N . LYS A 1 444 ? 34.621 -29.197 -59.539 1.00 65.88 444 LYS A N 1
ATOM 3520 C CA . LYS A 1 444 ? 33.971 -28.363 -58.513 1.00 65.88 444 LYS A CA 1
ATOM 3521 C C . LYS A 1 444 ? 32.861 -29.076 -57.744 1.00 65.88 444 LYS A C 1
ATOM 3523 O O . LYS A 1 444 ? 32.686 -28.782 -56.563 1.00 65.88 444 LYS A O 1
ATOM 3528 N N . TYR A 1 445 ? 32.130 -29.995 -58.375 1.00 67.88 445 TYR A N 1
ATOM 3529 C CA . TYR A 1 445 ? 31.113 -30.796 -57.691 1.00 67.88 445 TYR A CA 1
ATOM 3530 C C . TYR A 1 445 ? 31.751 -31.713 -56.637 1.00 67.88 445 TYR A C 1
ATOM 3532 O O . TYR A 1 445 ? 31.235 -31.800 -55.526 1.00 67.88 445 TYR A O 1
ATOM 3540 N N . GLN A 1 446 ? 32.918 -32.302 -56.928 1.00 66.50 446 GLN A N 1
ATOM 3541 C CA . GLN A 1 446 ? 33.695 -33.061 -55.940 1.00 66.50 446 GLN A CA 1
ATOM 3542 C C . GLN A 1 446 ? 34.140 -32.203 -54.749 1.00 66.50 446 GLN A C 1
ATOM 3544 O O . GLN A 1 446 ? 33.917 -32.597 -53.608 1.00 66.50 446 GLN A O 1
ATOM 3549 N N . ILE A 1 447 ? 34.681 -31.004 -54.991 1.00 72.50 447 ILE A N 1
ATOM 3550 C CA . ILE A 1 447 ? 35.126 -30.103 -53.910 1.00 72.50 447 ILE A CA 1
ATOM 3551 C C . ILE A 1 447 ? 33.953 -29.687 -53.009 1.00 72.50 447 ILE A C 1
ATOM 3553 O O . ILE A 1 447 ? 34.090 -29.636 -51.787 1.00 72.50 447 ILE A O 1
ATOM 3557 N N . ILE A 1 448 ? 32.788 -29.396 -53.593 1.00 64.25 448 ILE A N 1
ATOM 3558 C CA . ILE A 1 448 ? 31.589 -29.038 -52.825 1.00 64.25 448 ILE A CA 1
ATOM 3559 C C . ILE A 1 448 ? 31.083 -30.242 -52.022 1.00 64.25 448 ILE A C 1
ATOM 3561 O O . ILE A 1 448 ? 30.760 -30.081 -50.847 1.00 64.25 448 ILE A O 1
ATOM 3565 N N . ASN A 1 449 ? 31.062 -31.441 -52.610 1.00 68.00 449 ASN A N 1
ATOM 3566 C CA . ASN A 1 449 ? 30.626 -32.652 -51.916 1.00 68.00 449 ASN A CA 1
ATOM 3567 C C . ASN A 1 449 ? 31.553 -32.997 -50.735 1.00 68.00 449 ASN A C 1
ATOM 3569 O O . ASN A 1 449 ? 31.067 -33.293 -49.646 1.00 68.00 449 ASN A O 1
ATOM 3573 N N . ASP A 1 450 ? 32.870 -32.842 -50.895 1.00 71.12 450 ASP A N 1
ATOM 3574 C CA . ASP A 1 450 ? 33.846 -33.037 -49.814 1.00 71.12 450 ASP A CA 1
ATOM 3575 C C . ASP A 1 450 ? 33.676 -32.018 -48.683 1.00 71.12 450 ASP A C 1
ATOM 3577 O O . ASP A 1 450 ? 33.710 -32.378 -47.506 1.00 71.12 450 ASP A O 1
ATOM 3581 N N . VAL A 1 451 ? 33.442 -30.741 -49.003 1.00 68.50 451 VAL A N 1
ATOM 3582 C CA . VAL A 1 451 ? 33.213 -29.698 -47.988 1.00 68.50 451 VAL A CA 1
ATOM 3583 C C . VAL A 1 451 ? 31.896 -29.921 -47.235 1.00 68.50 451 VAL A C 1
ATOM 3585 O O . VAL A 1 451 ? 31.841 -29.690 -46.025 1.00 68.50 451 VAL A O 1
ATOM 3588 N N . VAL A 1 452 ? 30.851 -30.400 -47.915 1.00 60.44 452 VAL A N 1
ATOM 3589 C CA . VAL A 1 452 ? 29.549 -30.717 -47.306 1.00 60.44 452 VAL A CA 1
ATOM 3590 C C . VAL A 1 452 ? 29.639 -31.968 -46.421 1.00 60.44 452 VAL A C 1
ATOM 3592 O O . VAL A 1 452 ? 29.208 -31.926 -45.270 1.00 60.44 452 VAL A O 1
ATOM 3595 N N . GLN A 1 453 ? 30.286 -33.043 -46.882 1.00 62.75 453 GLN A N 1
ATOM 3596 C CA . GLN A 1 453 ? 30.498 -34.267 -46.092 1.00 62.75 453 GLN A CA 1
ATOM 3597 C C . GLN A 1 453 ? 31.377 -34.026 -44.854 1.00 62.75 453 GLN A C 1
ATOM 3599 O O . GLN A 1 453 ? 31.122 -34.582 -43.786 1.00 62.75 453 GLN A O 1
ATOM 3604 N N . LYS A 1 454 ? 32.380 -33.142 -44.953 1.00 64.81 454 LYS A N 1
ATOM 3605 C CA . LYS A 1 454 ? 33.256 -32.772 -43.826 1.00 64.81 454 LYS A CA 1
ATOM 3606 C C . LYS A 1 454 ? 32.552 -31.907 -42.773 1.00 64.81 454 LYS A C 1
ATOM 3608 O O . LYS A 1 454 ? 32.995 -31.878 -41.628 1.00 64.81 454 LYS A O 1
ATOM 3613 N N . LYS A 1 455 ? 31.468 -31.217 -43.148 1.00 53.59 455 LYS A N 1
ATOM 3614 C CA . LYS A 1 455 ? 30.609 -30.452 -42.231 1.00 53.59 455 LYS A CA 1
ATOM 3615 C C . LYS A 1 455 ? 29.460 -31.264 -41.629 1.00 53.59 455 LYS A C 1
ATOM 3617 O O . LYS A 1 455 ? 29.000 -30.885 -40.569 1.00 53.59 455 LYS A O 1
ATOM 3622 N N . LEU A 1 456 ? 29.021 -32.354 -42.262 1.00 47.56 456 LEU A N 1
ATOM 3623 C CA . LEU A 1 456 ? 27.974 -33.242 -41.725 1.00 47.56 456 LEU A CA 1
ATOM 3624 C C . LEU A 1 456 ? 28.502 -34.287 -40.718 1.00 47.56 456 LEU A C 1
ATOM 3626 O O . LEU A 1 456 ? 27.709 -34.957 -40.067 1.00 47.56 456 LEU A O 1
ATOM 3630 N N . LYS A 1 457 ? 29.828 -34.442 -40.591 1.00 45.44 457 LYS A N 1
ATOM 3631 C CA . LYS A 1 457 ? 30.503 -35.341 -39.627 1.00 45.44 457 LYS A CA 1
ATOM 3632 C C . LYS A 1 457 ? 31.109 -34.619 -38.405 1.00 45.44 457 LYS A C 1
ATOM 3634 O O . LYS A 1 457 ? 31.916 -35.211 -37.692 1.00 45.44 457 LYS A O 1
ATOM 3639 N N . ARG A 1 458 ? 30.765 -33.351 -38.186 1.00 38.84 458 ARG A N 1
ATOM 3640 C CA . ARG A 1 458 ? 31.055 -32.565 -36.976 1.00 38.84 458 ARG A CA 1
ATOM 3641 C C . ARG A 1 458 ? 29.744 -32.022 -36.448 1.00 38.84 458 ARG A C 1
ATOM 3643 O O . ARG A 1 458 ? 29.655 -31.886 -35.214 1.00 38.84 458 ARG A O 1
#

Mean predicted aligned error: 16.31 Å

Solvent-accessible surface area (backbone atoms only — not comparable to full-atom values): 25424 Å² total; per-residue (Å²): 136,87,79,76,77,58,72,66,64,54,50,54,52,52,50,52,52,52,50,49,52,47,46,70,61,48,44,63,52,66,73,53,67,38,43,22,33,10,39,32,42,41,37,44,66,33,71,47,23,72,76,35,19,30,88,82,70,46,83,53,62,80,69,58,64,58,34,62,72,45,36,47,50,31,26,55,78,67,70,38,54,93,78,51,52,45,68,67,50,44,77,31,55,45,78,43,81,37,82,34,74,64,43,50,48,51,54,50,53,51,65,73,51,73,85,56,100,62,83,88,74,77,79,78,80,35,56,39,27,33,40,40,34,31,48,41,81,51,64,61,78,49,65,68,61,35,38,52,46,41,50,38,45,55,53,43,38,53,51,45,52,52,44,56,73,52,54,88,56,64,80,65,67,94,55,54,72,69,62,42,72,66,44,45,51,62,59,30,42,51,51,51,42,52,53,31,50,50,48,29,57,46,34,47,54,49,22,73,70,43,68,86,46,59,38,93,86,76,67,49,34,40,63,58,54,26,55,53,33,45,45,41,32,60,52,50,45,37,50,44,39,49,51,33,63,72,70,64,50,62,79,54,95,59,54,65,63,55,50,51,53,50,40,55,51,34,48,52,50,28,53,50,33,46,50,52,34,50,50,47,51,49,50,59,70,70,53,69,86,85,75,75,74,77,84,52,60,92,91,46,66,87,74,70,72,65,65,66,57,51,56,54,50,51,52,49,55,50,40,54,53,30,48,52,50,28,52,51,31,49,50,51,37,52,53,46,49,53,50,52,54,45,68,76,53,72,70,62,65,70,58,52,54,54,49,53,54,45,41,61,49,51,54,49,53,44,50,54,51,52,55,49,50,52,51,52,51,49,53,47,51,50,48,48,37,51,67,61,37,53,66,34,50,48,71,53,80,61,44,72,48,72,57,69,90,52,56,65,64,59,54,49,49,52,48,51,50,50,54,50,49,55,51,48,55,48,45,49,75,68,69,75,48,80,64,61,55,55,53,56,49,54,56,50,50,50,55,52,51,52,56,51,55,63,58,74,76,109

Secondary structure (DSSP, 8-state):
---PPPHHHHHHHHHHHHHHHHHHHHHHHHHSS--EEEEEEEEE-STTGGGTB-TTSSBP-GGGGG-HHHHHHHHHHHT-TTT--HHHHHTTEEEEE---HHHHHHHHHHHHHTTS-----------SEEEEEEE-SSSS--HHHHHHHHHHHHHHHHHHHHHHHHHTT----SS-HHHHHHS-HHHHHHHHHHHHHHHHHHHHHHHHH-TT-B-TTT--BHHHHHHHHHHIIIIIIHHHHHHHHHHT--SSTTHHHHHHHHHHHHHHHHHHHHHHHHHHHHHHHH--SSS------TTSTTTSSSHHHHHHHHHHHHHHHHHHHHHHHHHHHHHHHHHHHHHHSPPPHHHHHHHHHHHHHHHHHHHHHHHHHHHHHHHHHHHHIIIIIGGGEEEPPPEEEE-----HHHHHHHHHHHHHHHHHHHHHHTTS-HHHHHHHHHHHHHHHHHHHHHHHT-

Foldseek 3Di:
DDDDDDPVVVVVLVVVLVVVVCCLVCVVLVVDAFQKKKKKKKFFDFPCQQVCAALLRHHDDPLCLLPQVLLCQLCVVLVNVVPDHSVRQSVQKDKDADCPPSNVVVVVVVVVPVPDDDDPPDPPGGGRMIMIMGTADTSDRDQVSNLSSSVSSVVSVLVVSLCVLCVLQPLPQPDDPVRLLVDKLLSSLVSLLVSLVSLLVSLVSVCVSCVPDADPVPRDGSVNLSVLSVCLNCPLSVVLNVLCLVQVGTPDPPSLVVLVVVLVVLVVQLVVLVVQLVVLVVVLVVDDPPPQPPPDDPVCVPPRPPPVVVVNVVSVVSNVVSVVSNVVSVVSSVSSVVSNVCVVVHDDPVVSVVSVVVSSVSSVVSVVSSVVSSVVSSVSSSSCCVPRGVVSMDMDNIDMDRNPPDPVVVSVVVSVVVVVVSVVVVCVVVVPDPPVVVVVVVVVVVVVVVVVVVVVVD

Organism: NCBI:txid433296

Sequence (458 aa):
MKRRLSIRTQKLMAVSLILALLITFACPWLAEGRTGSATTYISLAFDGIGEGLDSKGNHFDINEIKNEEILKKVLKNTGLEKKYTPQELKQRIVITPLAGKSALNELTKMNIRVDKTESVAEKAIHTGDYEITVKEIGLLPNPFANLKLSKALVTEYQNHLKTAYLKDSSVSLAYKKDDMFSLDYPEMMLVMAQEADALVRYIATFEKNSPEFVSQKTGLTFADLRSQAETVRDKEVGNTADIVDYYILSKDDNRSAYENVKLKRANLILTKDQGIEGGINYILQAYDNTSNYIIASEDAADLATSQENEFYGMLMDQLVNSKHATISAKYDVTKIQQHLDKLSHPQNPETVEAMTKSVSKDAKVSFERMEELKSQVKALAEENYDLNIGSKISISKASYHVHTWGNLLVNFILFLILVKLIHSLYLYYKGKEKDYFREALANKYQIINDVVQKKLKR

pLDDT: mean 78.88, std 16.21, range [37.19, 97.88]